Protein AF-A0A925QWH7-F1 (afdb_monomer)

Radius of gyration: 29.5 Å; Cα contacts (8 Å, |Δi|>4): 330; chains: 1; bounding box: 91×54×76 Å

pLDDT: mean 83.96, std 18.95, range [34.16, 97.94]

Secondary structure (DSSP, 8-state):
----HHHHHHHHHHHHHHHHHHTT--HHHHHHHHHHHHH-TTHHHH--HHHHHHHHHHHHHHHHHHH-HHHHHHHHHTTTTTTSPS--HHHHHHHHHHHHHHHHHHH--S-----HHHHHHHHHHHSPPPPPPPPPP------PPPP--SSS---S-GGG----TTTGGGS----------SSHHHHHHHHHHHHHHHHHTTT---S----SPPBGGG-TTHHHHHHHHIIIIIHHHHHTSHHHHHHHHHS-HHHHHHHHHHHHHHT--TT-HHHHHHHHHHHTTS-BTTBPPPGGG--HHHHHHHHHHHTSB---STTHHHHHHGGG--HHHHHHHHHHHHHHHHHHHS-SSTTT-PPTTHHHHHHHHHHHHSSTTHHHHHHHHHHHH-TT--HHHHHHHHGGG-SSHHHHHHH-HHHHHHHHHS--

Structure (mmCIF, N/CA/C/O backbone):
data_AF-A0A925QWH7-F1
#
_entry.id   AF-A0A925QWH7-F1
#
loop_
_atom_site.group_PDB
_atom_site.id
_atom_site.type_symbol
_atom_site.label_atom_id
_atom_site.label_alt_id
_atom_site.label_comp_id
_atom_site.label_asym_id
_atom_site.label_entity_id
_atom_site.label_seq_id
_atom_site.pdbx_PDB_ins_code
_atom_site.Cartn_x
_atom_site.Cartn_y
_atom_site.Cartn_z
_atom_site.occupancy
_atom_site.B_iso_or_equiv
_atom_site.auth_seq_id
_atom_site.auth_comp_id
_atom_site.auth_asym_id
_atom_site.auth_atom_id
_atom_site.pdbx_PDB_model_num
ATOM 1 N N . MET A 1 1 ? 26.083 -28.353 -25.739 1.00 41.69 1 MET A N 1
ATOM 2 C CA . MET A 1 1 ? 25.781 -27.208 -26.623 1.00 41.69 1 MET A CA 1
ATOM 3 C C . MET A 1 1 ? 26.661 -26.060 -26.165 1.00 41.69 1 MET A C 1
ATOM 5 O O . MET A 1 1 ? 26.492 -25.608 -25.041 1.00 41.69 1 MET A O 1
ATOM 9 N N . ASN A 1 2 ? 27.669 -25.693 -26.959 1.00 36.94 2 ASN A N 1
ATOM 10 C CA . ASN A 1 2 ? 28.561 -24.576 -26.643 1.00 36.94 2 ASN A CA 1
ATOM 11 C C . ASN A 1 2 ? 27.781 -23.268 -26.822 1.00 36.94 2 ASN A C 1
ATOM 13 O O . ASN A 1 2 ? 27.490 -22.890 -27.951 1.00 36.94 2 ASN A O 1
ATOM 17 N N . ASN A 1 3 ? 27.430 -22.602 -25.721 1.00 46.69 3 ASN A N 1
ATOM 18 C CA . ASN A 1 3 ? 26.888 -21.243 -25.743 1.00 46.69 3 ASN A CA 1
ATOM 19 C C . ASN A 1 3 ? 28.033 -20.273 -26.049 1.00 46.69 3 ASN A C 1
ATOM 21 O O . ASN A 1 3 ? 28.716 -19.799 -25.141 1.00 46.69 3 ASN A O 1
ATOM 25 N N . ASN A 1 4 ? 28.270 -20.017 -27.333 1.00 57.53 4 ASN A N 1
ATOM 26 C CA . ASN A 1 4 ? 29.222 -19.007 -27.760 1.00 57.53 4 ASN A CA 1
ATOM 27 C C . ASN A 1 4 ? 28.560 -17.622 -27.579 1.00 57.53 4 ASN A C 1
ATOM 29 O O . ASN A 1 4 ? 27.492 -17.383 -28.145 1.00 57.53 4 ASN A O 1
ATOM 33 N N . PRO A 1 5 ? 29.138 -16.685 -26.807 1.00 58.44 5 PRO A N 1
ATOM 34 C CA . PRO A 1 5 ? 28.506 -15.391 -26.508 1.00 58.44 5 PRO A CA 1
ATOM 35 C C . PRO A 1 5 ? 28.215 -14.530 -27.754 1.00 58.44 5 PRO A C 1
ATOM 37 O O . PRO A 1 5 ? 27.373 -13.633 -27.710 1.00 58.44 5 PRO A O 1
ATOM 40 N N . GLN A 1 6 ? 28.867 -14.820 -28.880 1.00 61.19 6 GLN A N 1
ATOM 41 C CA . GLN A 1 6 ? 28.674 -14.136 -30.160 1.00 61.19 6 GLN A CA 1
ATOM 42 C C . GLN A 1 6 ? 27.378 -14.549 -30.886 1.00 61.19 6 GLN A C 1
ATOM 44 O O . GLN A 1 6 ? 26.768 -13.728 -31.581 1.00 61.19 6 GLN A O 1
ATOM 49 N N . ASP A 1 7 ? 26.904 -15.775 -30.654 1.00 69.00 7 ASP A N 1
ATOM 50 C CA . ASP A 1 7 ? 25.655 -16.285 -31.230 1.00 69.00 7 ASP A CA 1
ATOM 51 C C . ASP A 1 7 ? 24.441 -15.655 -30.530 1.00 69.00 7 ASP A C 1
ATOM 53 O O . ASP A 1 7 ? 23.463 -15.292 -31.184 1.00 69.00 7 ASP A O 1
ATOM 57 N N . ASN A 1 8 ? 24.552 -15.386 -29.222 1.00 76.56 8 ASN A N 1
ATOM 58 C CA . ASN A 1 8 ? 23.504 -14.719 -28.442 1.00 76.56 8 ASN A CA 1
ATOM 59 C C . ASN A 1 8 ? 23.249 -13.281 -28.913 1.00 76.56 8 ASN A C 1
ATOM 61 O O . ASN A 1 8 ? 22.102 -12.892 -29.113 1.00 76.56 8 ASN A O 1
ATOM 65 N N . LYS A 1 9 ? 24.307 -12.501 -29.171 1.00 81.69 9 LYS A N 1
ATOM 66 C CA . LYS A 1 9 ? 24.162 -11.118 -29.661 1.00 81.69 9 LYS A CA 1
ATOM 67 C C . LYS A 1 9 ? 23.527 -11.066 -31.057 1.00 81.69 9 LYS A C 1
ATOM 69 O O . LYS A 1 9 ? 22.741 -10.165 -31.360 1.00 81.69 9 LYS A O 1
ATOM 74 N N . THR A 1 10 ? 23.852 -12.041 -31.906 1.00 86.69 10 THR A N 1
ATOM 75 C CA . THR A 1 10 ? 23.268 -12.171 -33.249 1.00 86.69 10 THR A CA 1
ATOM 76 C C . THR A 1 10 ? 21.790 -12.545 -33.166 1.00 86.69 10 THR A C 1
ATOM 78 O O . THR A 1 10 ? 20.969 -11.924 -33.844 1.00 86.69 10 THR A O 1
ATOM 81 N N . PHE A 1 11 ? 21.441 -13.491 -32.290 1.00 88.62 11 PHE A N 1
ATOM 82 C CA . PHE A 1 11 ? 20.061 -13.867 -32.000 1.00 88.62 11 PHE A CA 1
ATOM 83 C C . PHE A 1 11 ? 19.240 -12.668 -31.505 1.00 88.62 11 PHE A C 1
ATOM 85 O O . PHE A 1 11 ? 18.220 -12.345 -32.109 1.00 88.62 11 PHE A O 1
ATOM 92 N N . GLU A 1 12 ? 19.711 -11.946 -30.485 1.00 89.81 12 GLU A N 1
ATOM 93 C CA . GLU A 1 12 ? 19.017 -10.772 -29.934 1.00 89.81 12 GLU A CA 1
ATOM 94 C C . GLU A 1 12 ? 18.771 -9.691 -30.992 1.00 89.81 12 GLU A C 1
ATOM 96 O O . GLU A 1 12 ? 17.663 -9.167 -31.106 1.00 89.81 12 GLU A O 1
ATOM 101 N N . THR A 1 13 ? 19.775 -9.400 -31.823 1.00 92.69 13 THR A N 1
ATOM 102 C CA . THR A 1 13 ? 19.651 -8.403 -32.899 1.00 92.69 13 THR A CA 1
ATOM 103 C C . THR A 1 13 ? 18.611 -8.829 -33.942 1.00 92.69 13 THR A C 1
ATOM 105 O O . THR A 1 13 ? 17.801 -8.017 -34.392 1.00 92.69 13 THR A O 1
ATOM 108 N N . LYS A 1 14 ? 18.596 -10.112 -34.330 1.00 92.06 14 LYS A N 1
ATOM 109 C CA . LYS A 1 14 ? 17.615 -10.649 -35.287 1.00 92.06 14 LYS A CA 1
ATOM 110 C C . LYS A 1 14 ? 16.201 -10.667 -34.705 1.00 92.06 14 LYS A C 1
ATOM 112 O O . LYS A 1 14 ? 15.267 -10.298 -35.414 1.00 92.06 14 LYS A O 1
ATOM 117 N N . VAL A 1 15 ? 16.048 -11.009 -33.426 1.00 92.69 15 VAL A N 1
ATOM 118 C CA . VAL A 1 15 ? 14.765 -10.944 -32.710 1.00 92.69 15 VAL A CA 1
ATOM 119 C C . VAL A 1 15 ? 14.256 -9.506 -32.628 1.00 92.69 15 VAL A C 1
ATOM 121 O O . VAL A 1 15 ? 13.094 -9.263 -32.945 1.00 92.69 15 VAL A O 1
ATOM 124 N N . ALA A 1 16 ? 15.112 -8.539 -32.290 1.00 90.88 16 ALA A N 1
ATOM 125 C CA . ALA A 1 16 ? 14.736 -7.126 -32.251 1.00 90.88 16 ALA A CA 1
ATOM 126 C C . ALA A 1 16 ? 14.239 -6.625 -33.619 1.00 90.88 16 ALA A C 1
ATOM 128 O O . ALA A 1 16 ? 13.197 -5.974 -33.701 1.00 90.88 16 ALA A O 1
ATOM 129 N N . ASN A 1 17 ? 14.926 -7.000 -34.704 1.00 92.12 17 ASN A N 1
ATOM 130 C CA . ASN A 1 17 ? 14.499 -6.671 -36.066 1.00 92.12 17 ASN A CA 1
ATOM 131 C C . ASN A 1 17 ? 13.166 -7.338 -36.437 1.00 92.12 17 ASN A C 1
ATOM 133 O O . ASN A 1 17 ? 12.319 -6.704 -37.064 1.00 92.12 17 ASN A O 1
ATOM 137 N N . LEU A 1 18 ? 12.955 -8.594 -36.029 1.00 92.81 18 LEU A N 1
ATOM 138 C CA . LEU A 1 18 ? 11.699 -9.308 -36.263 1.00 92.81 18 LEU A CA 1
ATOM 139 C C . LEU A 1 18 ? 10.528 -8.646 -35.517 1.00 92.81 18 LEU A C 1
ATOM 141 O O . LEU A 1 18 ? 9.451 -8.469 -36.088 1.00 92.81 18 LEU A O 1
ATOM 145 N N . ILE A 1 19 ? 10.739 -8.218 -34.270 1.00 91.88 19 ILE A N 1
ATOM 146 C CA . ILE A 1 19 ? 9.742 -7.481 -33.477 1.00 91.88 19 ILE A CA 1
ATOM 147 C C . ILE A 1 19 ? 9.429 -6.129 -34.132 1.00 91.88 19 ILE A C 1
ATOM 149 O O . ILE A 1 19 ? 8.262 -5.766 -34.275 1.00 91.88 19 ILE A O 1
ATOM 153 N N . ALA A 1 20 ? 10.451 -5.399 -34.587 1.00 90.88 20 ALA A N 1
ATOM 154 C CA . ALA A 1 20 ? 10.264 -4.124 -35.276 1.00 90.88 20 ALA A CA 1
ATOM 155 C C . ALA A 1 20 ? 9.457 -4.289 -36.576 1.00 90.88 20 ALA A C 1
ATOM 157 O O . ALA A 1 20 ? 8.509 -3.540 -36.810 1.00 90.88 20 ALA A O 1
ATOM 158 N N . ALA A 1 21 ? 9.774 -5.309 -37.381 1.00 91.75 21 ALA A N 1
ATOM 159 C CA . ALA A 1 21 ? 9.082 -5.599 -38.637 1.00 91.75 21 ALA A CA 1
ATOM 160 C C . ALA A 1 21 ? 7.629 -6.067 -38.437 1.00 91.75 21 ALA A C 1
ATOM 162 O O . ALA A 1 21 ? 6.766 -5.790 -39.267 1.00 91.75 21 ALA A O 1
ATOM 163 N N . THR A 1 22 ? 7.333 -6.750 -37.328 1.00 94.69 22 THR A N 1
ATOM 164 C CA . THR A 1 22 ? 5.983 -7.262 -37.024 1.00 94.69 22 THR A CA 1
ATOM 165 C C . THR A 1 22 ? 5.099 -6.263 -36.279 1.00 94.69 22 THR A C 1
ATOM 167 O O . THR A 1 22 ? 3.902 -6.506 -36.108 1.00 94.69 22 THR A O 1
ATOM 170 N N . ARG A 1 23 ? 5.637 -5.100 -35.885 1.00 92.06 23 ARG A N 1
ATOM 171 C CA . ARG A 1 23 ? 4.926 -4.095 -35.081 1.00 92.06 23 ARG A CA 1
ATOM 172 C C . ARG A 1 23 ? 3.614 -3.621 -35.707 1.00 92.06 23 ARG A C 1
ATOM 174 O O . ARG A 1 23 ? 2.688 -3.318 -34.965 1.00 92.06 23 ARG A O 1
ATOM 181 N N . HIS A 1 24 ? 3.514 -3.575 -37.031 1.00 92.69 24 HIS A N 1
ATOM 182 C CA . HIS A 1 24 ? 2.325 -3.080 -37.737 1.00 92.69 24 HIS A CA 1
ATOM 183 C C . HIS A 1 24 ? 1.474 -4.187 -38.371 1.00 92.69 24 HIS A C 1
ATOM 185 O O . HIS A 1 24 ? 0.462 -3.887 -38.994 1.00 92.69 24 HIS A O 1
ATOM 191 N N . LEU A 1 25 ? 1.864 -5.454 -38.208 1.00 95.12 25 LEU A N 1
ATOM 192 C CA . LEU A 1 25 ? 1.194 -6.580 -38.852 1.00 95.12 25 LEU A CA 1
ATOM 193 C C . LEU A 1 25 ? 0.011 -7.092 -38.030 1.00 95.12 25 LEU A C 1
ATOM 195 O O . LEU A 1 25 ? 0.056 -7.128 -36.800 1.00 95.12 25 LEU A O 1
ATOM 199 N N . GLU A 1 26 ? -1.042 -7.528 -38.710 1.00 94.81 26 GLU A N 1
ATOM 200 C CA . GLU A 1 26 ? -2.174 -8.209 -38.082 1.00 94.81 26 GLU A CA 1
ATOM 201 C C . GLU A 1 26 ? -1.813 -9.641 -37.659 1.00 94.81 26 GLU A C 1
ATOM 203 O O . GLU A 1 26 ? -0.866 -10.244 -38.169 1.00 94.81 26 GLU A O 1
ATOM 208 N N . VAL A 1 27 ? -2.601 -10.222 -36.747 1.00 95.50 27 VAL A N 1
ATOM 209 C CA . VAL A 1 27 ? -2.374 -11.577 -36.207 1.00 95.50 27 VAL A CA 1
ATOM 210 C C . VAL A 1 27 ? -2.227 -12.620 -37.325 1.00 95.50 27 VAL A C 1
ATOM 212 O O . VAL A 1 27 ? -1.284 -13.410 -37.309 1.00 95.50 27 VAL A O 1
ATOM 215 N N . ALA A 1 28 ? -3.084 -12.571 -38.350 1.00 94.44 28 ALA A N 1
ATOM 216 C CA . ALA A 1 28 ? -3.019 -13.489 -39.488 1.00 94.44 28 ALA A CA 1
ATOM 217 C C . ALA A 1 28 ? -1.714 -13.346 -40.298 1.00 94.44 28 ALA A C 1
ATOM 219 O O . ALA A 1 28 ? -1.131 -14.340 -40.735 1.00 94.44 28 ALA A O 1
ATOM 220 N N . GLN A 1 29 ? -1.220 -12.116 -40.465 1.00 95.50 29 GLN A N 1
ATOM 221 C CA . GLN A 1 29 ? 0.029 -11.829 -41.178 1.00 95.50 29 GLN A CA 1
ATOM 222 C C . GLN A 1 29 ? 1.247 -12.306 -40.379 1.00 95.50 29 GLN A C 1
ATOM 224 O O . GLN A 1 29 ? 2.187 -12.849 -40.955 1.00 95.50 29 GLN A O 1
ATOM 229 N N . ILE A 1 30 ? 1.211 -12.164 -39.051 1.00 95.88 30 ILE A N 1
ATOM 230 C CA . ILE A 1 30 ? 2.261 -12.655 -38.148 1.00 95.88 30 ILE A CA 1
ATOM 231 C C . ILE A 1 30 ? 2.334 -14.184 -38.180 1.00 95.88 30 ILE A C 1
ATOM 233 O O . ILE A 1 30 ? 3.429 -14.740 -38.242 1.00 95.88 30 ILE A O 1
ATOM 237 N N . LEU A 1 31 ? 1.193 -14.877 -38.195 1.00 95.44 31 LEU A N 1
ATOM 238 C CA . LEU A 1 31 ? 1.151 -16.338 -38.326 1.00 95.44 31 LEU A CA 1
ATOM 239 C C . LEU A 1 31 ? 1.682 -16.807 -39.686 1.00 95.44 31 LEU A C 1
ATOM 241 O O . LEU A 1 31 ? 2.434 -17.778 -39.763 1.00 95.44 31 LEU A O 1
ATOM 245 N N . MET A 1 32 ? 1.372 -16.081 -40.761 1.00 94.69 32 MET A N 1
ATOM 246 C CA . MET A 1 32 ? 1.948 -16.368 -42.074 1.00 94.69 32 MET A CA 1
ATOM 247 C C . MET A 1 32 ? 3.468 -16.162 -42.082 1.00 94.69 32 MET A C 1
ATOM 249 O O . MET A 1 32 ? 4.198 -17.021 -42.580 1.00 94.69 32 MET A O 1
ATOM 253 N N . LEU A 1 33 ? 3.957 -15.080 -41.468 1.00 94.56 33 LEU A N 1
ATOM 254 C CA . LEU A 1 33 ? 5.389 -14.840 -41.304 1.00 94.56 33 LEU A CA 1
ATOM 255 C C . LEU A 1 33 ? 6.048 -15.955 -40.487 1.00 94.56 33 LEU A C 1
ATOM 257 O O . LEU A 1 33 ? 7.085 -16.463 -40.894 1.00 94.56 33 LEU A O 1
ATOM 261 N N . ARG A 1 34 ? 5.410 -16.411 -39.402 1.00 95.06 34 ARG A N 1
ATOM 262 C CA . ARG A 1 34 ? 5.868 -17.562 -38.613 1.00 95.06 34 ARG A CA 1
ATOM 263 C C . ARG A 1 34 ? 6.053 -18.800 -39.484 1.00 95.06 34 ARG A C 1
ATOM 265 O O . ARG A 1 34 ? 7.102 -19.431 -39.401 1.00 95.06 34 ARG A O 1
ATOM 272 N N . ARG A 1 35 ? 5.082 -19.144 -40.339 1.00 93.62 35 ARG A N 1
ATOM 273 C CA . ARG A 1 35 ? 5.206 -20.293 -41.259 1.00 93.62 35 ARG A CA 1
ATOM 274 C C . ARG A 1 35 ? 6.426 -20.151 -42.172 1.00 93.62 35 ARG A C 1
ATOM 276 O O . ARG A 1 35 ? 7.189 -21.105 -42.309 1.00 93.62 35 ARG A O 1
ATOM 283 N N . LEU A 1 36 ? 6.621 -18.968 -42.757 1.00 93.69 36 LEU A N 1
ATOM 284 C CA . LEU A 1 36 ? 7.750 -18.685 -43.648 1.00 93.69 36 LEU A CA 1
ATOM 285 C C . LEU A 1 36 ? 9.090 -18.778 -42.908 1.00 93.69 36 LEU A C 1
ATOM 287 O O . LEU A 1 36 ? 9.994 -19.464 -43.370 1.00 93.69 36 LEU A O 1
ATOM 291 N N . THR A 1 37 ? 9.198 -18.170 -41.727 1.00 92.56 37 THR A N 1
ATOM 292 C CA . THR A 1 37 ? 10.414 -18.193 -40.901 1.00 92.56 37 THR A CA 1
ATOM 293 C C . THR A 1 37 ? 10.750 -19.601 -40.399 1.00 92.56 37 THR A C 1
ATOM 295 O O . THR A 1 37 ? 11.916 -19.965 -40.318 1.00 92.56 37 THR A O 1
ATOM 298 N N . MET A 1 38 ? 9.751 -20.432 -40.091 1.00 90.44 38 MET A N 1
ATOM 299 C CA . MET A 1 38 ? 9.976 -21.814 -39.638 1.00 90.44 38 MET A CA 1
ATOM 300 C C . MET A 1 38 ? 10.397 -22.751 -40.783 1.00 90.44 38 MET A C 1
ATOM 302 O O . MET A 1 38 ? 11.105 -23.740 -40.552 1.00 90.44 38 MET A O 1
ATOM 306 N N . ALA A 1 39 ? 9.967 -22.448 -42.011 1.00 91.44 39 ALA A N 1
ATOM 307 C CA . ALA A 1 39 ? 10.360 -23.162 -43.224 1.00 91.44 39 ALA A CA 1
ATOM 308 C C . ALA A 1 39 ? 11.720 -22.699 -43.775 1.00 91.44 39 ALA A C 1
ATOM 310 O O . ALA A 1 39 ? 12.387 -23.469 -44.464 1.00 91.44 39 ALA A O 1
ATOM 311 N N . ASP A 1 40 ? 12.135 -21.471 -43.461 1.00 92.75 40 ASP A N 1
ATOM 312 C CA . ASP A 1 40 ? 13.363 -20.868 -43.965 1.00 92.75 40 ASP A CA 1
ATOM 313 C C . ASP A 1 40 ? 14.636 -21.492 -43.339 1.00 92.75 40 ASP A C 1
ATOM 315 O O . ASP A 1 40 ? 14.838 -21.429 -42.118 1.00 92.75 40 ASP A O 1
ATOM 319 N N . PRO A 1 41 ? 15.541 -22.072 -44.153 1.00 89.75 41 PRO A N 1
ATOM 320 C CA . PRO A 1 41 ? 16.807 -22.614 -43.673 1.00 89.75 41 PRO A CA 1
ATOM 321 C C . PRO A 1 41 ? 17.743 -21.564 -43.064 1.00 89.75 41 PRO A C 1
ATOM 323 O O . PRO A 1 41 ? 18.535 -21.915 -42.188 1.00 89.75 41 PRO A O 1
ATOM 326 N N . GLU A 1 42 ? 17.685 -20.297 -43.493 1.00 88.38 42 GLU A N 1
ATOM 327 C CA . GLU A 1 42 ? 18.544 -19.248 -42.926 1.00 88.38 42 GLU A CA 1
ATOM 328 C C . GLU A 1 42 ? 18.140 -18.897 -41.497 1.00 88.38 42 GLU A C 1
ATOM 330 O O . GLU A 1 42 ? 18.998 -18.722 -40.629 1.00 88.38 42 GLU A O 1
ATOM 335 N N . SER A 1 43 ? 16.838 -18.885 -41.226 1.00 87.94 43 SER A N 1
ATOM 336 C CA . SER A 1 43 ? 16.274 -18.685 -39.892 1.00 87.94 43 SER A CA 1
ATOM 337 C C . SER A 1 43 ? 16.743 -19.742 -38.886 1.00 87.94 43 SER A C 1
ATOM 339 O O . SER A 1 43 ? 17.039 -19.428 -37.731 1.00 87.94 43 SER A O 1
ATOM 341 N N . ARG A 1 44 ? 16.940 -20.983 -39.346 1.00 86.19 44 ARG A N 1
ATOM 342 C CA . ARG A 1 44 ? 17.456 -22.089 -38.522 1.00 86.19 44 ARG A CA 1
ATOM 343 C C . ARG A 1 44 ? 18.951 -21.998 -38.211 1.00 86.19 44 ARG A C 1
ATOM 345 O O . ARG A 1 44 ? 19.422 -22.710 -37.328 1.00 86.19 44 ARG A O 1
ATOM 352 N N . ARG A 1 45 ? 19.709 -21.146 -38.914 1.00 88.38 45 ARG A N 1
ATOM 353 C CA . ARG A 1 45 ? 21.148 -20.954 -38.648 1.00 88.38 45 ARG A CA 1
ATOM 354 C C . ARG A 1 45 ? 21.405 -20.170 -37.367 1.00 88.38 45 ARG A C 1
ATOM 356 O O . ARG A 1 45 ? 22.452 -20.359 -36.760 1.00 88.38 45 ARG A O 1
ATOM 363 N N . TRP A 1 46 ? 20.482 -19.291 -36.979 1.00 87.62 46 TRP A N 1
ATOM 364 C CA . TRP A 1 46 ? 20.656 -18.402 -35.826 1.00 87.62 46 TRP A CA 1
ATOM 365 C C . TRP A 1 46 ? 19.660 -18.659 -34.690 1.00 87.62 46 TRP A C 1
ATOM 367 O O . TRP A 1 46 ? 19.874 -18.160 -33.587 1.00 87.62 46 TRP A O 1
ATOM 377 N N . ALA A 1 47 ? 18.602 -19.443 -34.915 1.00 90.44 47 ALA A N 1
ATOM 378 C CA . ALA A 1 47 ? 17.654 -19.822 -33.874 1.00 90.44 47 ALA A CA 1
ATOM 379 C C . ALA A 1 47 ? 17.163 -21.264 -34.028 1.00 90.44 47 ALA A C 1
ATOM 381 O O . ALA A 1 47 ? 16.875 -21.743 -35.124 1.00 90.44 47 ALA A O 1
ATOM 382 N N . SER A 1 48 ? 17.006 -21.946 -32.895 1.00 91.88 48 SER A N 1
ATOM 383 C CA . SER A 1 48 ? 16.298 -23.224 -32.839 1.00 91.88 48 SER A CA 1
ATOM 384 C C . SER A 1 48 ? 14.790 -23.034 -33.020 1.00 91.88 48 SER A C 1
ATOM 386 O O . SER A 1 48 ? 14.225 -21.989 -32.697 1.00 91.88 48 SER A O 1
ATOM 388 N N . GLU A 1 49 ? 14.110 -24.094 -33.452 1.00 90.69 49 GLU A N 1
ATOM 389 C CA . GLU A 1 49 ? 12.651 -24.117 -33.608 1.00 90.69 49 GLU A CA 1
ATOM 390 C C . GLU A 1 49 ? 11.909 -23.740 -32.310 1.00 90.69 49 GLU A C 1
ATOM 392 O O . GLU A 1 49 ? 10.915 -23.009 -32.331 1.00 90.69 49 GLU A O 1
ATOM 397 N N . ARG A 1 50 ? 12.441 -24.167 -31.156 1.00 91.38 50 ARG A N 1
ATOM 398 C CA . ARG A 1 50 ? 11.907 -23.808 -29.833 1.00 91.38 50 ARG A CA 1
ATOM 399 C C . ARG A 1 50 ? 12.044 -22.313 -29.551 1.00 91.38 50 ARG A C 1
ATOM 401 O O . ARG A 1 50 ? 11.090 -21.700 -29.085 1.00 91.38 50 ARG A O 1
ATOM 408 N N . GLN A 1 51 ? 13.200 -21.721 -29.855 1.00 91.88 51 GLN A N 1
ATOM 409 C CA . GLN A 1 51 ? 13.424 -20.284 -29.664 1.00 91.88 51 GLN A CA 1
ATOM 410 C C . GLN A 1 51 ? 12.512 -19.449 -30.567 1.00 91.88 51 GLN A C 1
ATOM 412 O O . GLN A 1 51 ? 11.883 -18.512 -30.083 1.00 91.88 51 GLN A O 1
ATOM 417 N N . LEU A 1 52 ? 12.379 -19.817 -31.847 1.00 92.19 52 LEU A N 1
ATOM 418 C CA . LEU A 1 52 ? 11.460 -19.142 -32.769 1.00 92.19 52 LEU A CA 1
ATOM 419 C C . LEU A 1 52 ? 10.008 -19.255 -32.296 1.00 92.19 52 LEU A C 1
ATOM 421 O O . LEU A 1 52 ? 9.282 -18.266 -32.327 1.00 92.19 52 LEU A O 1
ATOM 425 N N . THR A 1 53 ? 9.599 -20.421 -31.790 1.00 93.38 53 THR A N 1
ATOM 426 C CA . THR A 1 53 ? 8.253 -20.614 -31.230 1.00 93.38 53 THR A CA 1
ATOM 427 C C . THR A 1 53 ? 7.985 -19.658 -30.069 1.00 93.38 53 THR A C 1
ATOM 429 O O . THR A 1 53 ? 6.965 -18.975 -30.072 1.00 93.38 53 THR A O 1
ATOM 432 N N . VAL A 1 54 ? 8.919 -19.531 -29.120 1.00 93.31 54 VAL A N 1
ATOM 433 C CA . VAL A 1 54 ? 8.781 -18.590 -27.995 1.00 93.31 54 VAL A CA 1
ATOM 434 C C . VAL A 1 54 ? 8.698 -17.142 -28.485 1.00 93.31 54 VAL A C 1
ATOM 436 O O . VAL A 1 54 ? 7.812 -16.404 -28.059 1.00 93.31 54 VAL A O 1
ATOM 439 N N . VAL A 1 55 ? 9.575 -16.741 -29.411 1.00 94.12 55 VAL A N 1
ATOM 440 C CA . VAL A 1 55 ? 9.587 -15.378 -29.965 1.00 94.12 55 VAL A CA 1
ATOM 441 C C . VAL A 1 55 ? 8.260 -15.054 -30.654 1.00 94.12 55 VAL A C 1
ATOM 443 O O . VAL A 1 55 ? 7.666 -14.011 -30.381 1.00 94.12 55 VAL A O 1
ATOM 446 N N . PHE A 1 56 ? 7.750 -15.952 -31.498 1.00 96.62 56 PHE A N 1
ATOM 447 C CA . PHE A 1 56 ? 6.472 -15.735 -32.174 1.00 96.62 56 PHE A CA 1
ATOM 448 C C . PHE A 1 56 ? 5.282 -15.746 -31.213 1.00 96.62 56 PHE A C 1
ATOM 450 O O . PHE A 1 56 ? 4.375 -14.946 -31.413 1.00 96.62 56 PHE A O 1
ATOM 457 N N . ASN A 1 57 ? 5.289 -16.557 -30.150 1.00 95.75 57 ASN A N 1
ATOM 458 C CA . ASN A 1 57 ? 4.226 -16.522 -29.139 1.00 95.75 57 ASN A CA 1
ATOM 459 C C . ASN A 1 57 ? 4.139 -15.144 -28.465 1.00 95.75 57 ASN A C 1
ATOM 461 O O . ASN A 1 57 ? 3.045 -14.606 -28.309 1.00 95.75 57 ASN A O 1
ATOM 465 N N . VAL A 1 58 ? 5.284 -14.530 -28.144 1.00 95.19 58 VAL A N 1
ATOM 466 C CA . VAL A 1 58 ? 5.332 -13.169 -27.581 1.00 95.19 58 VAL A CA 1
ATOM 467 C C . VAL A 1 58 ? 4.833 -12.128 -28.589 1.00 95.19 58 VAL A C 1
ATOM 469 O O . VAL A 1 58 ? 4.038 -11.259 -28.231 1.00 95.19 58 VAL A O 1
ATOM 472 N N . ILE A 1 59 ? 5.255 -12.218 -29.855 1.00 96.12 59 ILE A N 1
ATOM 473 C CA . ILE A 1 59 ? 4.814 -11.288 -30.911 1.00 96.12 59 ILE A CA 1
ATOM 474 C C . ILE A 1 59 ? 3.298 -11.401 -31.140 1.00 96.12 59 ILE A C 1
ATOM 476 O O . ILE A 1 59 ? 2.610 -10.383 -31.237 1.00 96.12 59 ILE A O 1
ATOM 480 N N . VAL A 1 60 ? 2.764 -12.624 -31.187 1.00 96.38 60 VAL A N 1
ATOM 481 C CA . VAL A 1 60 ? 1.327 -12.892 -31.342 1.00 96.38 60 VAL A CA 1
ATOM 482 C C . VAL A 1 60 ? 0.544 -12.357 -30.142 1.00 96.38 60 VAL A C 1
ATOM 484 O O . VAL A 1 60 ? -0.447 -11.659 -30.349 1.00 96.38 60 VAL A O 1
ATOM 487 N N . ALA A 1 61 ? 1.020 -12.576 -28.911 1.00 95.50 61 ALA A N 1
ATOM 488 C CA . ALA A 1 61 ? 0.397 -12.028 -27.703 1.00 95.50 61 ALA A CA 1
ATOM 489 C C . ALA A 1 61 ? 0.288 -10.496 -27.767 1.00 95.50 61 ALA A C 1
ATOM 491 O O . ALA A 1 61 ? -0.790 -9.936 -27.575 1.00 95.50 61 ALA A O 1
ATOM 492 N N . LYS A 1 62 ? 1.371 -9.807 -28.148 1.00 95.25 62 LYS A N 1
ATOM 493 C CA . LYS A 1 62 ? 1.369 -8.343 -28.307 1.00 95.25 62 LYS A CA 1
ATOM 494 C C . LYS A 1 62 ? 0.463 -7.851 -29.433 1.00 95.25 62 LYS A C 1
ATOM 496 O O . LYS A 1 62 ? -0.165 -6.800 -29.301 1.00 95.25 62 LYS A O 1
ATOM 501 N N . ALA A 1 63 ? 0.352 -8.597 -30.527 1.00 95.56 63 ALA A N 1
ATOM 502 C CA . ALA A 1 63 ? -0.594 -8.269 -31.589 1.00 95.56 63 ALA A CA 1
ATOM 503 C C . ALA A 1 63 ? -2.056 -8.441 -31.139 1.00 95.56 63 ALA A C 1
ATOM 505 O O . ALA A 1 63 ? -2.904 -7.630 -31.512 1.00 95.56 63 ALA A O 1
ATOM 506 N N . MET A 1 64 ? -2.344 -9.448 -30.310 1.00 94.69 64 MET A N 1
ATOM 507 C CA . MET A 1 64 ? -3.672 -9.685 -29.733 1.00 94.69 64 MET A CA 1
ATOM 508 C C . MET A 1 64 ? -4.048 -8.619 -28.697 1.00 94.69 64 MET A C 1
ATOM 510 O O . MET A 1 64 ? -5.171 -8.123 -28.740 1.00 94.69 64 MET A O 1
ATOM 514 N N . GLU A 1 65 ? -3.111 -8.195 -27.840 1.00 94.00 65 GLU A N 1
ATOM 515 C CA . GLU A 1 65 ? -3.304 -7.047 -26.935 1.00 94.00 65 GLU A CA 1
ATOM 516 C C . GLU A 1 65 ? -3.700 -5.790 -27.725 1.00 94.00 65 GLU A C 1
ATOM 518 O O . GLU A 1 65 ? -4.687 -5.130 -27.401 1.00 94.00 65 GLU A O 1
ATOM 523 N N . ARG A 1 66 ? -2.981 -5.497 -28.818 1.00 94.06 66 ARG A N 1
ATOM 524 C CA . ARG A 1 66 ? -3.264 -4.337 -29.677 1.00 94.06 66 ARG A CA 1
ATOM 525 C C . ARG A 1 66 ? -4.615 -4.430 -30.390 1.00 94.06 66 ARG A C 1
ATOM 527 O O . ARG A 1 66 ? -5.247 -3.404 -30.623 1.00 94.06 66 ARG A O 1
ATOM 534 N N . ALA A 1 67 ? -5.053 -5.633 -30.761 1.00 90.25 67 ALA A N 1
ATOM 535 C CA . ALA A 1 67 ? -6.354 -5.842 -31.395 1.00 90.25 67 ALA A CA 1
ATOM 536 C C . ALA A 1 67 ? -7.536 -5.606 -30.433 1.00 90.25 67 ALA A C 1
ATOM 538 O O . ALA A 1 67 ? -8.661 -5.415 -30.900 1.00 90.25 67 ALA A O 1
ATOM 539 N N . GLY A 1 68 ? -7.279 -5.590 -29.121 1.00 91.81 68 GLY A N 1
ATOM 540 C CA . GLY A 1 68 ? -8.263 -5.363 -28.069 1.00 91.81 68 GLY A CA 1
ATOM 541 C C . GLY A 1 68 ? -8.834 -6.661 -27.495 1.00 91.81 68 GLY A C 1
ATOM 542 O O . GLY A 1 68 ? -9.162 -7.607 -28.218 1.00 91.81 68 GLY A O 1
ATOM 543 N N . MET A 1 69 ? -9.000 -6.688 -26.170 1.00 89.50 69 MET A N 1
ATOM 544 C CA . MET A 1 69 ? -9.456 -7.875 -25.434 1.00 89.50 69 MET A CA 1
ATOM 545 C C . MET A 1 69 ? -10.882 -8.303 -25.803 1.00 89.50 69 MET A C 1
ATOM 547 O O . MET A 1 69 ? -11.182 -9.495 -25.793 1.00 89.50 69 MET A O 1
ATOM 551 N N . ASP A 1 70 ? -11.753 -7.369 -26.188 1.00 89.44 70 ASP A N 1
ATOM 552 C CA . ASP A 1 70 ? -13.134 -7.682 -26.581 1.00 89.44 70 ASP A CA 1
ATOM 553 C C . ASP A 1 70 ? -13.197 -8.431 -27.914 1.00 89.44 70 ASP A C 1
ATOM 555 O O . ASP A 1 70 ? -13.842 -9.478 -28.011 1.00 89.44 70 ASP A O 1
ATOM 559 N N . ARG A 1 71 ? -12.428 -7.974 -28.911 1.00 89.75 71 ARG A N 1
ATOM 560 C CA . ARG A 1 71 ? -12.255 -8.693 -30.183 1.00 89.75 71 ARG A CA 1
ATOM 561 C C . ARG A 1 71 ? -11.651 -10.071 -29.967 1.00 89.75 71 ARG A C 1
ATOM 563 O O . ARG A 1 71 ? -12.021 -11.013 -30.663 1.00 89.75 71 ARG A O 1
ATOM 570 N N . LEU A 1 72 ? -10.742 -10.202 -29.002 1.00 90.81 72 LEU A N 1
ATOM 571 C CA . LEU A 1 72 ? -10.143 -11.486 -28.673 1.00 90.81 72 LEU A CA 1
ATOM 572 C C . LEU A 1 72 ? -11.159 -12.466 -28.060 1.00 90.81 72 LEU A C 1
ATOM 574 O O . LEU A 1 72 ? -11.174 -13.638 -28.440 1.00 90.81 72 LEU A O 1
ATOM 578 N N . ARG A 1 73 ? -12.032 -12.003 -27.155 1.00 90.19 73 ARG A N 1
ATOM 579 C CA . ARG A 1 73 ? -13.119 -12.825 -26.587 1.00 90.19 73 ARG A CA 1
ATOM 580 C C . ARG A 1 73 ? -14.114 -13.265 -27.660 1.00 90.19 73 ARG A C 1
ATOM 582 O O . ARG A 1 73 ? -14.472 -14.440 -27.708 1.00 90.19 73 ARG A O 1
ATOM 589 N N . GLU A 1 74 ? -14.505 -12.357 -28.554 1.00 91.06 74 GLU A N 1
ATOM 590 C CA . GLU A 1 74 ? -15.395 -12.677 -29.676 1.00 91.06 74 GLU A CA 1
ATOM 591 C C . GLU A 1 74 ? -14.748 -13.679 -30.645 1.00 91.06 74 GLU A C 1
ATOM 593 O O . GLU A 1 74 ? -15.377 -14.654 -31.064 1.00 91.06 74 GLU A O 1
ATOM 598 N N . ALA A 1 75 ? -13.465 -13.486 -30.963 1.00 90.25 75 ALA A N 1
ATOM 599 C CA . ALA A 1 75 ? -12.716 -14.407 -31.806 1.00 90.25 75 ALA A CA 1
ATOM 600 C C . ALA A 1 75 ? -12.589 -15.790 -31.156 1.00 90.25 75 ALA A C 1
ATOM 602 O O . ALA A 1 75 ? -12.768 -16.789 -31.848 1.00 90.25 75 ALA A O 1
ATOM 603 N N . ARG A 1 76 ? -12.366 -15.871 -29.836 1.00 89.75 76 ARG A N 1
ATOM 604 C CA . ARG A 1 76 ? -12.342 -17.139 -29.088 1.00 89.75 76 ARG A CA 1
ATOM 605 C C . ARG A 1 76 ? -13.681 -17.872 -29.177 1.00 89.75 76 ARG A C 1
ATOM 607 O O . ARG A 1 76 ? -13.686 -19.069 -29.442 1.00 89.75 76 ARG A O 1
ATOM 614 N N . ALA A 1 77 ? -14.802 -17.161 -29.035 1.00 88.62 77 ALA A N 1
ATOM 615 C CA . ALA A 1 77 ? -16.142 -17.739 -29.198 1.00 88.62 77 ALA A CA 1
ATOM 616 C C . ALA A 1 77 ? -16.381 -18.287 -30.618 1.00 88.62 77 ALA A C 1
ATOM 618 O O . ALA A 1 77 ? -17.114 -19.256 -30.805 1.00 88.62 77 ALA A O 1
ATOM 619 N N . LYS A 1 78 ? -15.719 -17.699 -31.620 1.00 90.12 78 LYS A N 1
ATOM 620 C CA . LYS A 1 78 ? -15.745 -18.126 -33.027 1.00 90.12 78 LYS A CA 1
ATOM 621 C C . LYS A 1 78 ? -14.560 -19.027 -33.411 1.00 90.12 78 LYS A C 1
ATOM 623 O O . LYS A 1 78 ? -14.248 -19.135 -34.596 1.00 90.12 78 LYS A O 1
ATOM 628 N N . ASN A 1 79 ? -13.877 -19.651 -32.443 1.00 88.56 79 ASN A N 1
ATOM 629 C CA . ASN A 1 79 ? -12.715 -20.530 -32.661 1.00 88.56 79 ASN A CA 1
ATOM 630 C C . ASN A 1 79 ? -11.615 -19.913 -33.548 1.00 88.56 79 ASN A C 1
ATOM 632 O O . ASN A 1 79 ? -11.002 -20.592 -34.369 1.00 88.56 79 ASN A O 1
ATOM 636 N N . PHE A 1 80 ? -11.386 -18.607 -33.417 1.00 90.69 80 PHE A N 1
ATOM 637 C CA . PHE A 1 80 ? -10.371 -17.836 -34.139 1.00 90.69 80 PHE A CA 1
ATOM 638 C C . PHE A 1 80 ? -10.429 -17.947 -35.672 1.00 90.69 80 PHE A C 1
ATOM 640 O O . PHE A 1 80 ? -9.456 -17.609 -36.345 1.00 90.69 80 PHE A O 1
ATOM 647 N N . VAL A 1 81 ? -11.560 -18.368 -36.253 1.00 87.25 81 VAL A N 1
ATOM 648 C CA . VAL A 1 81 ? -11.687 -18.627 -37.701 1.00 87.25 81 VAL A CA 1
ATOM 649 C C . VAL A 1 81 ? -11.301 -17.408 -38.544 1.00 87.25 81 VAL A C 1
ATOM 651 O O . VAL A 1 81 ? -10.703 -17.562 -39.603 1.00 87.25 81 VAL A O 1
ATOM 654 N N . THR A 1 82 ? -11.586 -16.200 -38.057 1.00 85.75 82 THR A N 1
ATOM 655 C CA . THR A 1 82 ? -11.271 -14.934 -38.736 1.00 85.75 82 THR A CA 1
ATOM 656 C C . THR A 1 82 ? -9.809 -14.496 -38.602 1.00 85.75 82 THR A C 1
ATOM 658 O O . THR A 1 82 ? -9.382 -13.606 -39.329 1.00 85.75 82 THR A O 1
ATOM 661 N N . MET A 1 83 ? -9.042 -15.094 -37.686 1.00 87.94 83 MET A N 1
ATOM 662 C CA . MET A 1 83 ? -7.653 -14.717 -37.384 1.00 87.94 83 MET A CA 1
ATOM 663 C C . MET A 1 83 ? -6.622 -15.724 -37.911 1.00 87.94 83 MET A C 1
ATOM 665 O O . MET A 1 83 ? -5.433 -15.410 -37.961 1.00 87.94 83 MET A O 1
ATOM 669 N N . VAL A 1 84 ? -7.057 -16.923 -38.311 1.00 91.75 84 VAL A N 1
ATOM 670 C CA . VAL A 1 84 ? -6.179 -17.954 -38.881 1.00 91.75 84 VAL A CA 1
ATOM 671 C C . VAL A 1 84 ? -6.003 -17.710 -40.386 1.00 91.75 84 VAL A C 1
ATOM 673 O O . VAL A 1 84 ? -6.997 -17.686 -41.115 1.00 91.75 84 VAL A O 1
ATOM 676 N N . PRO A 1 85 ? -4.763 -17.571 -40.892 1.00 91.56 85 PRO A N 1
ATOM 677 C CA . PRO A 1 85 ? -4.531 -17.358 -42.314 1.00 91.56 85 PRO A CA 1
ATOM 678 C C . PRO A 1 85 ? -4.864 -18.615 -43.141 1.00 91.56 85 PRO A C 1
ATOM 680 O O . PRO A 1 85 ? -4.703 -19.746 -42.654 1.00 91.56 85 PRO A O 1
ATOM 683 N N . PRO A 1 86 ? -5.273 -18.449 -44.415 1.00 89.44 86 PRO A N 1
ATOM 684 C CA . PRO A 1 86 ? -5.537 -19.573 -45.308 1.00 89.44 86 PRO A CA 1
ATOM 685 C C . PRO A 1 86 ? -4.280 -20.441 -45.489 1.00 89.44 86 PRO A C 1
ATOM 687 O O . PRO A 1 86 ? -3.143 -19.975 -45.391 1.00 89.44 86 PRO A O 1
ATOM 690 N N . GLY A 1 87 ? -4.469 -21.740 -45.702 1.00 89.06 87 GLY A N 1
ATOM 691 C CA . GLY A 1 87 ? -3.380 -22.707 -45.845 1.00 89.06 87 GLY A CA 1
ATOM 692 C C . GLY A 1 87 ? -3.888 -24.141 -45.799 1.00 89.06 87 GLY A C 1
ATOM 693 O O . GLY A 1 87 ? -5.095 -24.366 -45.724 1.00 89.06 87 GLY A O 1
ATOM 694 N N . SER A 1 88 ? -2.963 -25.101 -45.823 1.00 90.94 88 SER A N 1
ATOM 695 C CA . SER A 1 88 ? -3.302 -26.518 -45.638 1.00 90.94 88 SER A CA 1
ATOM 696 C C . SER A 1 88 ? -3.902 -26.775 -44.250 1.00 90.94 88 SER A C 1
ATOM 698 O O . SER A 1 88 ? -3.596 -26.054 -43.297 1.00 90.94 88 SER A O 1
ATOM 700 N N . ASP A 1 89 ? -4.712 -27.826 -44.110 1.00 88.38 89 ASP A N 1
ATOM 701 C CA . ASP A 1 89 ? -5.381 -28.149 -42.839 1.00 88.38 89 ASP A CA 1
ATOM 702 C C . ASP A 1 89 ? -4.387 -28.337 -41.686 1.00 88.38 89 ASP A C 1
ATOM 704 O O . ASP A 1 89 ? -4.606 -27.838 -40.583 1.00 88.38 89 ASP A O 1
ATOM 708 N N . SER A 1 90 ? -3.229 -28.949 -41.958 1.00 89.81 90 SER A N 1
ATOM 709 C CA . SER A 1 90 ? -2.159 -29.106 -40.967 1.00 89.81 90 SER A CA 1
ATOM 710 C C . SER A 1 90 ? -1.578 -27.767 -40.502 1.00 89.81 90 SER A C 1
ATOM 712 O O . SER A 1 90 ? -1.313 -27.596 -39.312 1.00 89.81 90 SER A O 1
ATOM 714 N N . GLN A 1 91 ? -1.395 -26.805 -41.409 1.00 90.31 91 GLN A N 1
ATOM 715 C CA . GLN A 1 91 ? -0.869 -25.481 -41.062 1.00 90.31 91 GLN A CA 1
ATOM 716 C C . GLN A 1 91 ? -1.897 -24.647 -40.297 1.00 90.31 91 GLN A C 1
ATOM 718 O O . GLN A 1 91 ? -1.547 -23.949 -39.348 1.00 90.31 91 GLN A O 1
ATOM 723 N N . ARG A 1 92 ? -3.174 -24.744 -40.681 1.00 90.88 92 ARG A N 1
ATOM 724 C CA . ARG A 1 92 ? -4.270 -24.074 -39.974 1.00 90.88 92 ARG A CA 1
ATOM 725 C C . ARG A 1 92 ? -4.429 -24.608 -38.557 1.00 90.88 92 ARG A C 1
ATOM 727 O O . ARG A 1 92 ? -4.606 -23.815 -37.639 1.00 90.88 92 ARG A O 1
ATOM 734 N N . GLN A 1 93 ? -4.309 -25.922 -38.374 1.00 91.75 93 GLN A N 1
ATOM 735 C CA . GLN A 1 93 ? -4.378 -26.543 -37.055 1.00 91.75 93 GLN A CA 1
ATOM 736 C C . GLN A 1 93 ? -3.218 -26.104 -36.152 1.00 91.75 93 GLN A C 1
ATOM 738 O O . GLN A 1 93 ? -3.436 -25.799 -34.982 1.00 91.75 93 GLN A O 1
ATOM 743 N N . ALA A 1 94 ? -1.998 -26.029 -36.693 1.00 89.50 94 ALA A N 1
ATOM 744 C CA . ALA A 1 94 ? -0.832 -25.565 -35.943 1.00 89.50 94 ALA A CA 1
ATOM 745 C C . ALA A 1 94 ? -0.970 -24.095 -35.511 1.00 89.50 94 ALA A C 1
ATOM 747 O O . ALA A 1 94 ? -0.662 -23.746 -34.374 1.00 89.50 94 ALA A O 1
ATOM 748 N N . ASP A 1 95 ? -1.473 -23.232 -36.394 1.00 93.06 95 ASP A N 1
ATOM 749 C CA . ASP A 1 95 ? -1.707 -21.825 -36.059 1.00 93.06 95 ASP A CA 1
ATOM 750 C C . ASP A 1 95 ? -2.850 -21.650 -35.057 1.00 93.06 95 ASP A C 1
ATOM 752 O O . ASP A 1 95 ? -2.763 -20.818 -34.155 1.00 93.06 95 ASP A O 1
ATOM 756 N N . PHE A 1 96 ? -3.898 -22.466 -35.173 1.00 93.75 96 PHE A N 1
ATOM 757 C CA . PHE A 1 96 ? -4.987 -22.500 -34.204 1.00 93.75 96 PHE A CA 1
ATOM 758 C C . PHE A 1 96 ? -4.491 -22.887 -32.805 1.00 93.75 96 PHE A C 1
ATOM 760 O O . PHE A 1 96 ? -4.878 -22.248 -31.828 1.00 93.75 96 PHE A O 1
ATOM 767 N N . GLN A 1 97 ? -3.608 -23.886 -32.697 1.00 93.12 97 GLN A N 1
ATOM 768 C CA . GLN A 1 97 ? -3.003 -24.271 -31.417 1.00 93.12 97 GLN A CA 1
ATOM 769 C C . GLN A 1 97 ? -2.230 -23.109 -30.789 1.00 93.12 97 GLN A C 1
ATOM 771 O O . GLN A 1 97 ? -2.475 -22.783 -29.631 1.00 93.12 97 GLN A O 1
ATOM 776 N N . VAL A 1 98 ? -1.389 -22.421 -31.569 1.00 93.88 98 VAL A N 1
ATOM 777 C CA . VAL A 1 98 ? -0.639 -21.245 -31.094 1.00 93.88 98 VAL A CA 1
ATOM 778 C C . VAL A 1 98 ? -1.582 -20.148 -30.596 1.00 93.88 98 VAL A C 1
ATOM 780 O O . VAL A 1 98 ? -1.395 -19.627 -29.498 1.00 93.88 98 VAL A O 1
ATOM 783 N N . LEU A 1 99 ? -2.627 -19.818 -31.362 1.00 93.56 99 LEU A N 1
ATOM 784 C CA . LEU A 1 99 ? -3.613 -18.816 -30.947 1.00 93.56 99 LEU A CA 1
ATOM 785 C C . LEU A 1 99 ? -4.360 -19.229 -29.680 1.00 93.56 99 LEU A C 1
ATOM 787 O O . LEU A 1 99 ? -4.569 -18.397 -28.802 1.00 93.56 99 LEU A O 1
ATOM 791 N N . SER A 1 100 ? -4.745 -20.499 -29.568 1.00 92.69 100 SER A N 1
ATOM 792 C CA . SER A 1 100 ? -5.450 -21.022 -28.400 1.00 92.69 100 SER A CA 1
ATOM 793 C C . SER A 1 100 ? -4.576 -20.992 -27.146 1.00 92.69 100 SER A C 1
ATOM 795 O O . SER A 1 100 ? -5.057 -20.608 -26.080 1.00 92.69 100 SER A O 1
ATOM 797 N N . GLU A 1 101 ? -3.300 -21.364 -27.255 1.00 93.94 101 GLU A N 1
ATOM 798 C CA . GLU A 1 101 ? -2.337 -21.311 -26.151 1.00 93.94 101 GLU A CA 1
ATOM 799 C C . GLU A 1 101 ? -2.123 -19.874 -25.672 1.00 93.94 101 GLU A C 1
ATOM 801 O O . GLU A 1 101 ? -2.287 -19.588 -24.484 1.00 93.94 101 GLU A O 1
ATOM 806 N N . VAL A 1 102 ? -1.842 -18.952 -26.598 1.00 94.19 102 VAL A N 1
ATOM 807 C CA . VAL A 1 102 ? -1.628 -17.534 -26.276 1.00 94.19 102 VAL A CA 1
ATOM 808 C C . VAL A 1 102 ? -2.903 -16.903 -25.707 1.00 94.19 102 VAL A C 1
ATOM 810 O O . VAL A 1 102 ? -2.861 -16.245 -24.669 1.00 94.19 102 VAL A O 1
ATOM 813 N N . ALA A 1 103 ? -4.064 -17.158 -26.315 1.00 92.25 103 ALA A N 1
ATOM 814 C CA . ALA A 1 103 ? -5.341 -16.663 -25.805 1.00 92.25 103 ALA A CA 1
ATOM 815 C C . ALA A 1 103 ? -5.662 -17.220 -24.414 1.00 92.25 103 ALA A C 1
ATOM 817 O O . ALA A 1 103 ? -6.232 -16.507 -23.596 1.00 92.25 103 ALA A O 1
ATOM 818 N N . THR A 1 104 ? -5.300 -18.472 -24.128 1.00 92.44 104 THR A N 1
ATOM 819 C CA . THR A 1 104 ? -5.513 -19.086 -22.810 1.00 92.44 104 THR A CA 1
ATOM 820 C C . THR A 1 104 ? -4.622 -18.458 -21.744 1.00 92.44 104 THR A C 1
ATOM 822 O O . THR A 1 104 ? -5.082 -18.246 -20.626 1.00 92.44 104 THR A O 1
ATOM 825 N N . GLN A 1 105 ? -3.384 -18.092 -22.083 1.00 91.31 105 GLN A N 1
ATOM 826 C CA . GLN A 1 105 ? -2.509 -17.346 -21.175 1.00 91.31 105 GLN A CA 1
ATOM 827 C C . GLN A 1 105 ? -3.064 -15.949 -20.858 1.00 91.31 105 GLN A C 1
ATOM 829 O O . GLN A 1 105 ? -2.942 -15.489 -19.728 1.00 91.31 105 GLN A O 1
ATOM 834 N N . MET A 1 106 ? -3.706 -15.293 -21.831 1.00 88.38 106 MET A N 1
ATOM 835 C CA . MET A 1 106 ? -4.237 -13.932 -21.672 1.00 88.38 106 MET A CA 1
ATOM 836 C C . MET A 1 106 ? -5.640 -13.865 -21.048 1.00 88.38 106 MET A C 1
ATOM 838 O O . MET A 1 106 ? -5.934 -12.951 -20.286 1.00 88.38 106 MET A O 1
ATOM 842 N N . LEU A 1 107 ? -6.533 -14.791 -21.405 1.00 87.75 107 LEU A N 1
ATOM 843 C CA . LEU A 1 107 ? -7.943 -14.801 -20.988 1.00 87.75 107 LEU A CA 1
ATOM 844 C C . LEU A 1 107 ? -8.252 -15.848 -19.910 1.00 87.75 107 LEU A C 1
ATOM 846 O O . LEU A 1 107 ? -9.400 -15.955 -19.483 1.00 87.75 107 LEU A O 1
ATOM 850 N N . GLY A 1 108 ? -7.270 -16.656 -19.515 1.00 84.75 108 GLY A N 1
ATOM 851 C CA . GLY A 1 108 ? -7.475 -17.804 -18.641 1.00 84.75 108 GLY A CA 1
ATOM 852 C C . GLY A 1 108 ? -8.058 -19.027 -19.361 1.00 84.75 108 GLY A C 1
ATOM 853 O O . GLY A 1 108 ? -8.502 -18.983 -20.520 1.00 84.75 108 GLY A O 1
ATOM 854 N N . ASN A 1 109 ? -8.039 -20.159 -18.656 1.00 80.06 109 ASN A N 1
ATOM 855 C CA . ASN A 1 109 ? -8.535 -21.443 -19.149 1.00 80.06 109 ASN A CA 1
ATOM 856 C C . ASN A 1 109 ? -10.051 -21.353 -19.425 1.00 80.06 109 ASN A C 1
ATOM 858 O O . ASN A 1 109 ? -10.777 -20.853 -18.568 1.00 80.06 109 ASN A O 1
ATOM 862 N N . PRO A 1 110 ? -10.570 -21.838 -20.572 1.00 64.75 110 PRO A N 1
ATOM 863 C CA . PRO A 1 110 ? -12.003 -21.780 -20.861 1.00 64.75 110 PRO A CA 1
ATOM 864 C C . PRO A 1 110 ? -12.816 -22.754 -19.987 1.00 64.75 110 PRO A C 1
ATOM 866 O O . PRO A 1 110 ? -14.039 -22.731 -20.020 1.00 64.75 110 PRO A O 1
ATOM 869 N N . GLN A 1 111 ? -12.136 -23.595 -19.201 1.00 50.41 111 GLN A N 1
ATOM 870 C CA . GLN A 1 111 ? -12.709 -24.481 -18.196 1.00 50.41 111 GLN A CA 1
ATOM 871 C C . GLN A 1 111 ? -12.086 -24.192 -16.825 1.00 50.41 111 GLN A C 1
ATOM 873 O O . GLN A 1 111 ? -11.278 -24.962 -16.313 1.00 50.41 111 GLN A O 1
ATOM 878 N N . ALA A 1 112 ? -12.462 -23.076 -16.211 1.00 40.16 112 ALA A N 1
ATOM 879 C CA . ALA A 1 112 ? -12.793 -23.166 -14.797 1.00 40.16 112 ALA A CA 1
ATOM 880 C C . ALA A 1 112 ? -14.272 -23.579 -14.773 1.00 40.16 112 ALA A C 1
ATOM 882 O O . ALA A 1 112 ? -15.079 -22.870 -15.380 1.00 40.16 112 ALA A O 1
ATOM 883 N N . PRO A 1 113 ? -14.648 -24.738 -14.200 1.00 44.91 113 PRO A N 1
ATOM 884 C CA . PRO A 1 113 ? -16.057 -25.053 -14.039 1.00 44.91 113 PRO A CA 1
ATOM 885 C C . PRO A 1 113 ? -16.685 -23.896 -13.267 1.00 44.91 113 PRO A C 1
ATOM 887 O O . PRO A 1 113 ? -16.190 -23.514 -12.204 1.00 44.91 113 PRO A O 1
ATOM 890 N N . MET A 1 114 ? -17.732 -23.315 -13.852 1.00 44.06 114 MET A N 1
ATOM 891 C CA . MET A 1 114 ? -18.593 -22.365 -13.165 1.00 44.06 114 MET A CA 1
ATOM 892 C C . MET A 1 114 ? -18.913 -22.943 -11.793 1.00 44.06 114 MET A C 1
ATOM 894 O O . MET A 1 114 ? -19.251 -24.127 -11.687 1.00 44.06 114 MET A O 1
ATOM 898 N N . SER A 1 115 ? -18.740 -22.141 -10.743 1.00 57.34 115 SER A N 1
ATOM 899 C CA . SER A 1 115 ? -19.094 -22.588 -9.400 1.00 57.34 115 SER A CA 1
ATOM 900 C C . SER A 1 115 ? -20.536 -23.102 -9.434 1.00 57.34 115 SER A C 1
ATOM 902 O O . SER A 1 115 ? -21.383 -22.518 -10.116 1.00 57.34 115 SER A O 1
ATOM 904 N N . GLU A 1 116 ? -20.833 -24.197 -8.729 1.00 53.75 116 GLU A N 1
ATOM 905 C CA . GLU A 1 116 ? -22.185 -24.781 -8.672 1.00 53.75 116 GLU A CA 1
ATOM 906 C C . GLU A 1 116 ? -23.268 -23.733 -8.356 1.00 53.75 116 GLU A C 1
ATOM 908 O O . GLU A 1 116 ? -24.424 -23.897 -8.737 1.00 53.75 116 GLU A O 1
ATOM 913 N N . HIS A 1 117 ? -22.881 -22.624 -7.722 1.00 53.97 117 HIS A N 1
ATOM 914 C CA . HIS A 1 117 ? -23.728 -21.477 -7.435 1.00 53.97 117 HIS A CA 1
ATOM 915 C C . HIS A 1 117 ? -24.231 -20.729 -8.675 1.00 53.97 117 HIS A C 1
ATOM 917 O O . HIS A 1 117 ? -25.394 -20.336 -8.681 1.00 53.97 117 HIS A O 1
ATOM 923 N N . GLU A 1 118 ? -23.432 -20.562 -9.730 1.00 53.44 118 GLU A N 1
ATOM 924 C CA . GLU A 1 118 ? -23.893 -19.893 -10.958 1.00 53.44 118 GLU A CA 1
ATOM 925 C C . GLU A 1 118 ? -24.769 -20.821 -11.803 1.00 53.44 118 GLU A C 1
ATOM 927 O O . GLU A 1 118 ? -25.810 -20.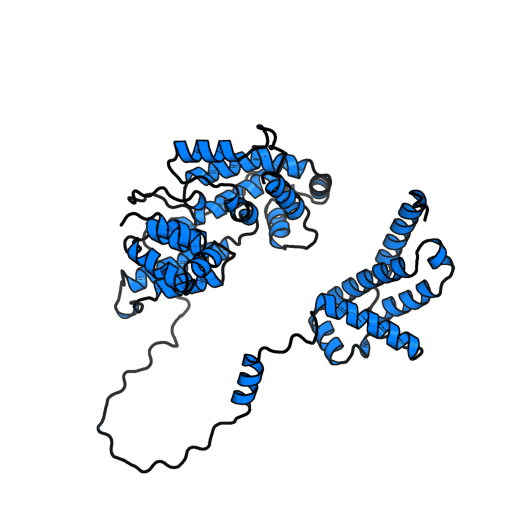397 -12.295 1.00 53.44 118 GLU A O 1
ATOM 932 N N . ALA A 1 119 ? -24.435 -22.115 -11.869 1.00 58.81 119 ALA A N 1
ATOM 933 C CA . ALA A 1 119 ? -25.299 -23.108 -12.508 1.00 58.81 119 ALA A CA 1
ATOM 934 C C . ALA A 1 119 ? -26.638 -23.272 -11.762 1.00 58.81 119 ALA A C 1
ATOM 936 O O . ALA A 1 119 ? -27.674 -23.485 -12.392 1.00 58.81 119 ALA A O 1
ATOM 937 N N . ALA A 1 120 ? -26.644 -23.149 -10.429 1.00 61.31 120 ALA A N 1
ATOM 938 C CA . ALA A 1 120 ? -27.862 -23.138 -9.620 1.00 61.31 120 ALA A CA 1
ATOM 939 C C . ALA A 1 120 ? -28.678 -21.849 -9.806 1.00 61.31 120 ALA A C 1
ATOM 941 O O . ALA A 1 120 ? -29.908 -21.911 -9.813 1.00 61.31 120 ALA A O 1
ATOM 942 N N . LEU A 1 121 ? -28.015 -20.704 -9.996 1.00 63.78 121 LEU A N 1
ATOM 943 C CA . LEU A 1 121 ? -28.665 -19.423 -10.265 1.00 63.78 121 LEU A CA 1
ATOM 944 C C . LEU A 1 121 ? -29.326 -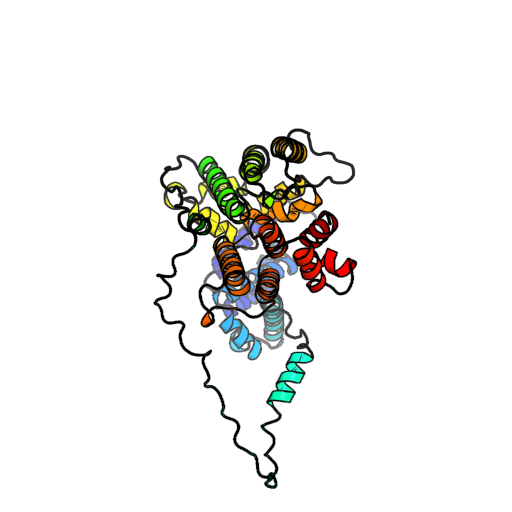19.411 -11.649 1.00 63.78 121 LEU A C 1
ATOM 946 O O . LEU A 1 121 ? -30.490 -19.038 -11.750 1.00 63.78 121 LEU A O 1
ATOM 950 N N . ASP A 1 122 ? -28.652 -19.918 -12.683 1.00 62.69 122 ASP A N 1
ATOM 951 C CA . ASP A 1 122 ? -29.233 -20.064 -14.025 1.00 62.69 122 ASP A CA 1
ATOM 952 C C . ASP A 1 122 ? -30.401 -21.059 -14.034 1.00 62.69 122 ASP A C 1
ATOM 954 O O . ASP A 1 122 ? -31.419 -20.830 -14.688 1.00 62.69 122 ASP A O 1
ATOM 958 N N . LYS A 1 123 ? -30.323 -22.134 -13.235 1.00 68.81 123 LYS A N 1
ATOM 959 C CA . LYS A 1 123 ? -31.449 -23.064 -13.053 1.00 68.81 123 LYS A CA 1
ATOM 960 C C . LYS A 1 123 ? -32.635 -22.414 -12.337 1.00 68.81 123 LYS A C 1
ATOM 962 O O . LYS A 1 123 ? -33.773 -22.734 -12.664 1.00 68.81 123 LYS A O 1
ATOM 967 N N . LEU A 1 124 ? -32.386 -21.521 -11.378 1.00 60.66 124 LEU A N 1
ATOM 968 C CA . LEU A 1 124 ? -33.425 -20.764 -10.671 1.00 60.66 124 LEU A CA 1
ATOM 969 C C . LEU A 1 124 ? -34.050 -19.676 -11.551 1.00 60.66 124 LEU A C 1
ATOM 971 O O . LEU A 1 124 ? -35.250 -19.448 -11.454 1.00 60.66 124 LEU A O 1
ATOM 975 N N . LEU A 1 125 ? -33.268 -19.048 -12.430 1.00 66.06 125 LEU A N 1
ATOM 976 C CA . LEU A 1 125 ? -33.746 -18.032 -13.370 1.00 66.06 125 LEU A CA 1
ATOM 977 C C . LEU A 1 125 ? -34.483 -18.643 -14.575 1.00 66.06 125 LEU A C 1
ATOM 979 O O . LEU A 1 125 ? -35.396 -18.019 -15.111 1.00 66.06 125 LEU A O 1
ATOM 983 N N . ALA A 1 126 ? -34.147 -19.877 -14.968 1.00 69.69 126 ALA A N 1
ATOM 984 C CA . ALA A 1 126 ? -34.859 -20.629 -16.005 1.00 69.69 126 ALA A CA 1
ATOM 985 C C . ALA A 1 126 ? -36.219 -21.185 -15.536 1.00 69.69 126 ALA A C 1
ATOM 987 O O . ALA A 1 126 ? -37.076 -21.510 -16.362 1.00 69.69 126 ALA A O 1
ATOM 988 N N . ILE A 1 127 ? -36.448 -21.279 -14.221 1.00 65.25 127 ILE A N 1
ATOM 989 C CA . ILE A 1 127 ? -37.769 -21.566 -13.656 1.00 65.25 127 ILE A CA 1
ATOM 990 C C . ILE A 1 127 ? -38.547 -20.246 -13.658 1.00 65.25 127 ILE A C 1
ATOM 992 O O . ILE A 1 127 ? -38.500 -19.465 -12.711 1.00 65.25 127 ILE A O 1
ATOM 996 N N . GLY A 1 128 ? -39.242 -19.980 -14.766 1.00 53.78 128 GLY A N 1
ATOM 997 C CA . GLY A 1 128 ? -40.151 -18.839 -14.887 1.00 53.78 128 GLY A CA 1
ATOM 998 C C . GLY A 1 128 ? -41.177 -18.782 -13.739 1.00 53.78 128 GLY A C 1
ATOM 999 O O . GLY A 1 128 ? -41.434 -19.796 -13.081 1.00 53.78 128 GLY A O 1
ATOM 1000 N N . PRO A 1 129 ? -41.775 -17.605 -13.475 1.00 47.38 129 PRO A N 1
ATOM 1001 C CA . PRO A 1 129 ? -42.610 -17.388 -12.300 1.00 47.38 129 PRO A CA 1
ATOM 1002 C C . PRO A 1 129 ? -43.765 -18.392 -12.259 1.00 47.38 129 PRO A C 1
ATOM 1004 O O . PRO A 1 129 ? -44.572 -18.480 -13.186 1.00 47.38 129 PRO A O 1
ATOM 1007 N N . ALA A 1 130 ? -43.830 -19.161 -11.171 1.00 44.25 130 ALA A N 1
ATOM 1008 C CA . ALA A 1 130 ? -44.900 -20.115 -10.933 1.00 44.25 130 ALA A CA 1
ATOM 1009 C C . ALA A 1 130 ? -46.256 -19.394 -10.983 1.00 44.25 130 ALA A C 1
ATOM 1011 O O . ALA A 1 130 ? -46.474 -18.416 -10.264 1.00 44.25 130 ALA A O 1
ATOM 1012 N N . GLN A 1 131 ? -47.167 -19.884 -11.829 1.00 46.91 131 GLN A N 1
ATOM 1013 C CA . GLN A 1 131 ? -48.543 -19.399 -11.874 1.00 46.91 131 GLN A CA 1
ATOM 1014 C C . GLN A 1 131 ? -49.164 -19.490 -10.475 1.00 46.91 131 GLN A C 1
ATOM 1016 O O . GLN A 1 131 ? -49.210 -20.558 -9.858 1.00 46.91 131 GLN A O 1
ATOM 1021 N N . ALA A 1 132 ? -49.624 -18.346 -9.972 1.00 37.59 132 ALA A N 1
ATOM 1022 C CA . ALA A 1 132 ? -50.287 -18.247 -8.686 1.00 37.59 132 ALA A CA 1
ATOM 1023 C C . ALA A 1 132 ? -51.580 -19.073 -8.708 1.00 37.59 132 ALA A C 1
ATOM 1025 O O . ALA A 1 132 ? -52.481 -18.815 -9.503 1.00 37.59 132 ALA A O 1
ATOM 1026 N N . ARG A 1 133 ? -51.677 -20.071 -7.823 1.00 45.09 133 ARG A N 1
ATOM 1027 C CA . ARG A 1 133 ? -52.943 -20.761 -7.550 1.00 45.09 133 ARG A CA 1
ATOM 1028 C C . ARG A 1 133 ? -53.934 -19.776 -6.928 1.00 45.09 133 ARG A C 1
ATOM 1030 O O . ARG A 1 133 ? -53.568 -19.029 -6.019 1.00 45.09 133 ARG A O 1
ATOM 1037 N N . GLU A 1 134 ? -55.176 -19.810 -7.404 1.00 38.94 134 GLU A N 1
ATOM 1038 C CA . GLU A 1 134 ? -56.278 -18.992 -6.897 1.00 38.94 134 GLU A CA 1
ATOM 1039 C C . GLU A 1 134 ? -56.462 -19.184 -5.385 1.00 38.94 134 GLU A C 1
ATOM 1041 O O . GLU A 1 134 ? -56.572 -20.298 -4.868 1.00 38.94 134 GLU A O 1
ATOM 1046 N N . ARG A 1 135 ? -56.446 -18.061 -4.663 1.00 37.31 135 ARG A N 1
ATOM 1047 C CA . ARG A 1 135 ? -56.508 -17.999 -3.203 1.00 37.31 135 ARG A CA 1
ATOM 1048 C C . ARG A 1 135 ? -57.966 -17.822 -2.777 1.00 37.31 135 ARG A C 1
ATOM 1050 O O . ARG A 1 135 ? -58.566 -16.784 -3.038 1.00 37.31 135 ARG A O 1
ATOM 1057 N N . THR A 1 136 ? -58.517 -18.804 -2.070 1.00 38.75 136 THR A N 1
ATOM 1058 C CA . THR A 1 136 ? -59.777 -18.670 -1.322 1.00 38.75 136 THR A CA 1
ATOM 1059 C C . THR A 1 136 ? -59.689 -17.531 -0.305 1.00 38.75 136 THR A C 1
ATOM 1061 O O . THR A 1 136 ? -58.767 -17.471 0.511 1.00 38.75 136 THR A O 1
ATOM 1064 N N . THR A 1 137 ? -60.674 -16.639 -0.358 1.00 39.16 137 THR A N 1
ATOM 1065 C CA . THR A 1 137 ? -60.821 -15.434 0.461 1.00 39.16 137 THR A CA 1
ATOM 1066 C C . THR A 1 137 ? -61.076 -15.753 1.935 1.00 39.16 137 THR A C 1
ATOM 1068 O O . THR A 1 137 ? -62.071 -16.393 2.277 1.00 39.16 137 THR A O 1
ATOM 1071 N N . ARG A 1 138 ? -60.231 -15.221 2.824 1.00 35.50 138 ARG A N 1
ATOM 1072 C CA . ARG A 1 138 ? -60.540 -15.019 4.247 1.00 35.50 138 ARG A CA 1
ATOM 1073 C C . ARG A 1 138 ? -60.345 -13.541 4.577 1.00 35.50 138 ARG A C 1
ATOM 1075 O O . ARG A 1 138 ? -59.329 -12.961 4.209 1.00 35.50 138 ARG A O 1
ATOM 1082 N N . ALA A 1 139 ? -61.346 -12.954 5.228 1.00 39.75 139 ALA A N 1
ATOM 1083 C CA . ALA A 1 139 ? -61.429 -11.534 5.547 1.00 39.75 139 ALA A CA 1
ATOM 1084 C C . ALA A 1 139 ? -60.292 -11.073 6.478 1.00 39.75 139 ALA A C 1
ATOM 1086 O O . ALA A 1 139 ? -60.052 -11.684 7.519 1.00 39.75 139 ALA A O 1
ATOM 1087 N N . SER A 1 140 ? -59.627 -9.977 6.106 1.00 34.16 140 SER A N 1
ATOM 1088 C CA . SER A 1 140 ? -58.610 -9.280 6.899 1.00 34.16 140 SER A CA 1
ATOM 1089 C C . SER A 1 140 ? -59.161 -7.966 7.461 1.00 34.16 140 SER A C 1
ATOM 1091 O O . SER A 1 140 ? -59.755 -7.176 6.729 1.00 34.16 140 SER A O 1
ATOM 1093 N N . ALA A 1 141 ? -58.917 -7.717 8.748 1.00 37.38 141 ALA A N 1
ATOM 1094 C CA . ALA A 1 141 ? -59.055 -6.402 9.376 1.00 37.38 141 ALA A CA 1
ATOM 1095 C C . ALA A 1 141 ? -57.998 -5.410 8.826 1.00 37.38 141 ALA A C 1
ATOM 1097 O O . ALA A 1 141 ? -56.952 -5.854 8.345 1.00 37.38 141 ALA A O 1
ATOM 1098 N N . PRO A 1 142 ? -58.229 -4.083 8.886 1.00 40.66 142 PRO A N 1
ATOM 1099 C CA . PRO A 1 142 ? -57.370 -3.107 8.226 1.00 40.66 142 PRO A CA 1
ATOM 1100 C C . PRO A 1 142 ? -56.138 -2.789 9.083 1.00 40.66 142 PRO A C 1
ATOM 1102 O O . PRO A 1 142 ? -56.254 -2.220 10.168 1.00 40.66 142 PRO A O 1
ATOM 1105 N N . ILE A 1 143 ? -54.949 -3.112 8.573 1.00 39.00 143 ILE A N 1
ATOM 1106 C CA . ILE A 1 143 ? -53.673 -2.614 9.096 1.00 39.00 143 ILE A CA 1
ATOM 1107 C C . ILE A 1 143 ? -53.156 -1.573 8.101 1.00 39.00 143 ILE A C 1
ATOM 1109 O O . ILE A 1 143 ? -52.992 -1.858 6.920 1.00 39.00 143 ILE A O 1
ATOM 1113 N N . LYS A 1 144 ? -52.956 -0.345 8.590 1.00 42.62 144 LYS A N 1
ATOM 1114 C CA . LYS A 1 144 ? -52.354 0.773 7.855 1.00 42.62 144 LYS A CA 1
ATOM 1115 C C . LYS A 1 144 ? -50.884 0.470 7.559 1.00 42.62 144 LYS A C 1
ATOM 1117 O O . LYS A 1 144 ? -50.107 0.268 8.490 1.00 42.62 144 LYS A O 1
ATOM 1122 N N . GLU A 1 145 ? -50.508 0.505 6.288 1.00 40.28 145 GLU A N 1
ATOM 1123 C CA . GLU A 1 145 ? -49.112 0.517 5.848 1.00 40.28 145 GLU A CA 1
ATOM 1124 C C . GLU A 1 145 ? -48.499 1.919 6.033 1.00 40.28 145 GLU A C 1
ATOM 1126 O O . GLU A 1 145 ? -49.157 2.917 5.719 1.00 40.28 145 GLU A O 1
ATOM 1131 N N . PRO A 1 146 ? -47.254 2.038 6.530 1.00 45.06 146 PRO A N 1
ATOM 1132 C CA . PRO A 1 146 ? -46.478 3.263 6.396 1.00 45.06 146 PRO A CA 1
ATOM 1133 C C . PRO A 1 146 ? -45.790 3.332 5.013 1.00 45.06 146 PRO A C 1
ATOM 1135 O O . PRO A 1 146 ? -45.506 2.292 4.416 1.00 45.06 146 PRO A O 1
ATOM 1138 N N . PRO A 1 147 ? -45.505 4.541 4.491 1.00 44.81 147 PRO A N 1
ATOM 1139 C CA . PRO A 1 147 ? -45.056 4.727 3.115 1.00 44.81 147 PRO A CA 1
ATOM 1140 C C . PRO A 1 147 ? -43.572 4.367 2.899 1.00 44.81 147 PRO A C 1
ATOM 1142 O O . PRO A 1 147 ? -42.780 4.390 3.846 1.00 44.81 147 PRO A O 1
ATOM 1145 N N . PRO A 1 148 ? -43.167 4.091 1.643 1.00 42.94 148 PRO A N 1
ATOM 1146 C CA . PRO A 1 148 ? -41.801 3.725 1.293 1.00 42.94 148 PRO A CA 1
ATOM 1147 C C . PRO A 1 148 ? -40.914 4.977 1.245 1.00 42.94 148 PRO A C 1
ATOM 1149 O O . PRO A 1 148 ? -41.006 5.780 0.321 1.00 42.94 148 PRO A O 1
ATOM 1152 N N . LEU A 1 149 ? -40.033 5.145 2.230 1.00 46.97 149 LEU A N 1
ATOM 1153 C CA . LEU A 1 149 ? -39.088 6.267 2.304 1.00 46.97 149 LEU A CA 1
ATOM 1154 C C . LEU A 1 149 ? -37.632 5.788 2.315 1.00 46.97 149 LEU A C 1
ATOM 1156 O O . LEU A 1 149 ? -36.926 6.100 3.256 1.00 46.97 149 LEU A O 1
ATOM 1160 N N . PHE A 1 150 ? -37.156 5.032 1.316 1.00 52.44 150 PHE A N 1
ATOM 1161 C CA . PHE A 1 150 ? -35.712 4.705 1.254 1.00 52.44 150 PHE A CA 1
ATOM 1162 C C . PHE A 1 150 ? -35.083 4.576 -0.143 1.00 52.44 150 PHE A C 1
ATOM 1164 O O . PHE A 1 150 ? -33.906 4.245 -0.231 1.00 52.44 150 PHE A O 1
ATOM 1171 N N . ALA A 1 151 ? -35.793 4.865 -1.240 1.00 42.88 151 ALA A N 1
ATOM 1172 C CA . ALA A 1 151 ? -35.243 4.617 -2.584 1.00 42.88 151 ALA A CA 1
ATOM 1173 C C . ALA A 1 151 ? -35.056 5.847 -3.490 1.00 42.88 151 ALA A C 1
ATOM 1175 O O . ALA A 1 151 ? -34.564 5.687 -4.602 1.00 42.88 151 ALA A O 1
ATOM 1176 N N . ALA A 1 152 ? -35.394 7.069 -3.069 1.00 43.59 152 ALA A N 1
ATOM 1177 C CA . ALA A 1 152 ? -35.248 8.231 -3.949 1.00 43.59 152 ALA A CA 1
ATOM 1178 C C . ALA A 1 152 ? -35.086 9.545 -3.176 1.00 43.59 152 ALA A C 1
ATOM 1180 O O . ALA A 1 152 ? -36.062 10.258 -3.000 1.00 43.59 152 ALA A O 1
ATOM 1181 N N . GLN A 1 153 ? -33.869 9.859 -2.714 1.00 41.34 153 GLN A N 1
ATOM 1182 C CA . GLN A 1 153 ? -33.361 11.238 -2.571 1.00 41.34 153 GLN A CA 1
ATOM 1183 C C . GLN A 1 153 ? -31.931 11.227 -2.008 1.00 41.34 153 GLN A C 1
ATOM 1185 O O . GLN A 1 153 ? -31.675 11.567 -0.861 1.00 41.34 153 GLN A O 1
ATOM 1190 N N . LEU A 1 154 ? -30.971 10.853 -2.851 1.00 44.31 154 LEU A N 1
ATOM 1191 C CA . LEU A 1 154 ? -29.637 11.449 -2.796 1.00 44.31 154 LEU A CA 1
ATOM 1192 C C . LEU A 1 154 ? -29.547 12.361 -4.019 1.00 44.31 154 LEU A C 1
ATOM 1194 O O . LEU A 1 154 ? -29.082 11.963 -5.082 1.00 44.31 154 LEU A O 1
ATOM 1198 N N . GLY A 1 155 ? -30.146 13.546 -3.887 1.00 36.75 155 GLY A N 1
ATOM 1199 C CA . GLY A 1 155 ? -29.927 14.649 -4.818 1.00 36.75 155 GLY A CA 1
ATOM 1200 C C . GLY A 1 155 ? -28.557 15.301 -4.572 1.00 36.75 155 GLY A C 1
ATOM 1201 O O . GLY A 1 155 ? -27.952 15.061 -3.527 1.00 36.75 155 GLY A O 1
ATOM 1202 N N . PRO A 1 156 ? -28.070 16.136 -5.502 1.00 38.44 156 PRO A N 1
ATOM 1203 C CA . PRO A 1 156 ? -26.709 16.685 -5.500 1.00 38.44 156 PRO A CA 1
ATOM 1204 C C . PRO A 1 156 ? -26.413 17.764 -4.431 1.00 38.44 156 PRO A C 1
ATOM 1206 O O . PRO A 1 156 ? -25.389 18.426 -4.519 1.00 38.44 156 PRO A O 1
ATOM 1209 N N . ASP A 1 157 ? -27.247 17.928 -3.398 1.00 34.59 157 ASP A N 1
ATOM 1210 C CA . ASP A 1 157 ? -27.139 19.013 -2.400 1.00 34.59 157 ASP A CA 1
ATOM 1211 C C . ASP A 1 157 ? -26.519 18.588 -1.047 1.00 34.59 157 ASP A C 1
ATOM 1213 O O . ASP A 1 157 ? -26.745 19.217 -0.011 1.00 34.59 157 ASP A O 1
ATOM 1217 N N . SER A 1 158 ? -25.701 17.531 -1.010 1.00 40.72 158 SER A N 1
ATOM 1218 C CA . SER A 1 158 ? -25.042 17.062 0.226 1.00 40.72 158 SER A CA 1
ATOM 1219 C C . SER A 1 158 ? -23.878 17.938 0.729 1.00 40.72 158 SER A C 1
ATOM 1221 O O . SER A 1 158 ? -23.294 17.634 1.769 1.00 40.72 158 SER A O 1
ATOM 1223 N N . ASP A 1 159 ? -23.561 19.052 0.066 1.00 35.94 159 ASP A N 1
ATOM 1224 C CA . ASP A 1 159 ? -22.392 19.893 0.381 1.00 35.94 159 ASP A CA 1
ATOM 1225 C C . ASP A 1 159 ? -22.562 20.836 1.591 1.00 35.94 159 ASP A C 1
ATOM 1227 O O . ASP A 1 159 ? -21.688 21.655 1.880 1.00 35.94 159 ASP A O 1
ATOM 1231 N N . ARG A 1 160 ? -23.663 20.739 2.351 1.00 37.78 160 ARG A N 1
ATOM 1232 C CA . ARG A 1 160 ? -23.912 21.613 3.519 1.00 37.78 160 ARG A CA 1
ATOM 1233 C C . ARG A 1 160 ? -24.166 20.909 4.850 1.00 37.78 160 ARG A C 1
ATOM 1235 O O . ARG A 1 160 ? -24.623 21.554 5.793 1.00 37.78 160 ARG A O 1
ATOM 1242 N N . LEU A 1 161 ? -23.793 19.638 4.989 1.00 38.25 161 LEU A N 1
ATOM 1243 C CA . LEU A 1 161 ? -23.666 19.045 6.322 1.00 38.25 161 LEU A CA 1
ATOM 1244 C C . LEU A 1 161 ? -22.367 19.541 6.971 1.00 38.25 161 LEU A C 1
ATOM 1246 O O . LEU A 1 161 ? -21.256 19.239 6.536 1.00 38.25 161 LEU A O 1
ATOM 1250 N N . ILE A 1 162 ? -22.524 20.377 7.997 1.00 38.03 162 ILE A N 1
ATOM 1251 C CA . ILE A 1 162 ? -21.434 20.953 8.784 1.00 38.03 162 ILE A CA 1
ATOM 1252 C C . ILE A 1 162 ? -20.739 19.813 9.541 1.00 38.03 162 ILE A C 1
ATOM 1254 O O . ILE A 1 162 ? -21.182 19.387 10.601 1.00 38.03 162 ILE A O 1
ATOM 1258 N N . MET A 1 163 ? -19.647 19.315 8.960 1.00 42.34 163 MET A N 1
ATOM 1259 C CA . MET A 1 163 ? -18.756 18.320 9.560 1.00 42.34 163 MET A CA 1
ATOM 1260 C C . MET A 1 163 ? -18.149 18.831 10.882 1.00 42.34 163 MET A C 1
ATOM 1262 O O . MET A 1 163 ? -17.798 20.016 10.970 1.00 42.34 163 MET A O 1
ATOM 1266 N N . PRO A 1 164 ? -17.916 17.960 11.883 1.00 41.56 164 PRO A N 1
ATOM 1267 C CA . PRO A 1 164 ? -17.162 18.317 13.079 1.00 41.56 164 PRO A CA 1
ATOM 1268 C C . PRO A 1 164 ? -15.747 18.787 12.715 1.00 41.56 164 PRO A C 1
ATOM 1270 O O . PRO A 1 164 ? -15.068 18.182 11.882 1.00 41.56 164 PRO A O 1
ATOM 1273 N N . ALA A 1 165 ? -15.250 19.825 13.396 1.00 42.47 165 ALA A N 1
ATOM 1274 C CA . ALA A 1 165 ? -13.934 20.423 13.137 1.00 42.47 165 ALA A CA 1
ATOM 1275 C C . ALA A 1 165 ? -12.759 19.418 13.167 1.00 42.47 165 ALA A C 1
ATOM 1277 O O . ALA A 1 165 ? -11.729 19.660 12.545 1.00 42.47 165 ALA A O 1
ATOM 1278 N N . LYS A 1 166 ? -12.919 18.264 13.834 1.00 40.09 166 LYS A N 1
ATOM 1279 C CA . LYS A 1 166 ? -11.905 17.199 13.912 1.00 40.09 166 LYS A CA 1
ATOM 1280 C C . LYS A 1 166 ? -11.731 16.389 12.614 1.00 40.09 166 LYS A C 1
ATOM 1282 O O . LYS A 1 166 ? -10.682 15.778 12.449 1.00 40.09 166 LYS A O 1
ATOM 1287 N N . MET A 1 167 ? -12.703 16.395 11.694 1.00 42.50 167 MET A N 1
ATOM 1288 C CA . MET A 1 167 ? -12.646 15.632 10.431 1.00 42.50 167 MET A CA 1
ATOM 1289 C C . MET A 1 167 ? -12.357 16.489 9.185 1.00 42.50 167 MET A C 1
ATOM 1291 O O . MET A 1 167 ? -12.029 15.940 8.137 1.00 42.50 167 MET A O 1
ATOM 1295 N N . ARG A 1 168 ? -12.390 17.828 9.292 1.00 38.94 168 ARG A N 1
ATOM 1296 C CA . ARG A 1 168 ? -12.059 18.749 8.180 1.00 38.94 168 ARG A CA 1
ATOM 1297 C C . ARG A 1 168 ? -10.588 18.732 7.752 1.00 38.94 168 ARG A C 1
ATOM 1299 O O . ARG A 1 168 ? -10.286 19.121 6.634 1.00 38.94 168 ARG A O 1
ATOM 1306 N N . GLY A 1 169 ? -9.675 18.265 8.603 1.00 36.97 169 GLY A N 1
ATOM 1307 C CA . GLY A 1 169 ? -8.231 18.309 8.333 1.00 36.97 169 GLY A CA 1
ATOM 1308 C C . GLY A 1 169 ? -7.708 17.308 7.293 1.00 36.97 169 GLY A C 1
ATOM 1309 O O . GLY A 1 169 ? -6.502 17.255 7.088 1.00 36.97 169 GLY A O 1
ATOM 1310 N N . LEU A 1 170 ? -8.570 16.486 6.681 1.00 42.28 170 LEU A N 1
ATOM 1311 C CA . LEU A 1 170 ? -8.169 15.450 5.714 1.00 42.28 170 LEU A CA 1
ATOM 1312 C C . LEU A 1 170 ? -8.369 15.858 4.244 1.00 42.28 170 LEU A C 1
ATOM 1314 O O . LEU A 1 170 ? -7.879 15.155 3.365 1.00 42.28 170 LEU A O 1
ATOM 1318 N N . THR A 1 171 ? -9.086 16.951 3.962 1.00 36.38 171 THR A N 1
ATOM 1319 C CA . THR A 1 171 ? -9.417 17.383 2.588 1.00 36.38 171 THR A CA 1
ATOM 1320 C C . THR A 1 171 ? -8.513 18.486 2.025 1.00 36.38 171 THR A C 1
ATOM 1322 O O . THR A 1 171 ? -8.432 18.586 0.809 1.00 36.38 171 THR A O 1
ATOM 1325 N N . ASP A 1 172 ? -7.767 19.216 2.862 1.00 34.97 172 ASP A N 1
ATOM 1326 C CA . ASP A 1 172 ? -6.804 20.260 2.447 1.00 34.97 172 ASP A CA 1
ATOM 1327 C C . ASP A 1 172 ? -5.350 19.769 2.558 1.00 34.97 172 ASP A C 1
ATOM 1329 O O . ASP A 1 172 ? -4.521 20.338 3.265 1.00 34.97 172 ASP A O 1
ATOM 1333 N N . MET A 1 173 ? -5.024 18.660 1.892 1.00 43.25 173 MET A N 1
ATOM 1334 C CA . MET A 1 173 ? -3.622 18.294 1.658 1.00 43.25 173 MET A CA 1
ATOM 1335 C C . MET A 1 173 ? -3.252 18.677 0.231 1.00 43.25 173 MET A C 1
ATOM 1337 O O . MET A 1 173 ? -3.139 17.808 -0.644 1.00 43.25 173 MET A O 1
ATOM 1341 N N . GLU A 1 174 ? -3.109 19.991 0.026 1.00 39.28 174 GLU A N 1
ATOM 1342 C CA . GLU A 1 174 ? -2.432 20.568 -1.133 1.00 39.28 174 GLU A CA 1
ATOM 1343 C C . GLU A 1 174 ? -1.098 19.841 -1.316 1.00 39.28 174 GLU A C 1
ATOM 1345 O O . GLU A 1 174 ? -0.327 19.635 -0.372 1.00 39.28 174 GLU A O 1
ATOM 1350 N N . VAL A 1 175 ? -0.880 19.346 -2.530 1.00 44.19 175 VAL A N 1
ATOM 1351 C CA . VAL A 1 175 ? 0.437 18.881 -2.941 1.00 44.19 175 VAL A CA 1
ATOM 1352 C C . VAL A 1 175 ? 1.297 20.139 -2.948 1.00 44.19 175 VAL A C 1
ATOM 1354 O O . VAL A 1 175 ? 0.957 21.104 -3.624 1.00 44.19 175 VAL A O 1
ATOM 1357 N N . ASP A 1 176 ? 2.342 20.163 -2.124 1.00 43.06 176 ASP A N 1
ATOM 1358 C CA . ASP A 1 176 ? 3.366 21.211 -2.121 1.00 43.06 176 ASP A CA 1
ATOM 1359 C C . ASP A 1 176 ? 4.132 21.107 -3.456 1.00 43.06 176 ASP A C 1
ATOM 1361 O O . ASP A 1 176 ? 5.203 20.510 -3.539 1.00 43.06 176 ASP A O 1
ATOM 1365 N N . ASP A 1 177 ? 3.486 21.558 -4.536 1.00 47.09 177 ASP A N 1
ATOM 1366 C CA . ASP A 1 177 ? 3.866 21.342 -5.939 1.00 47.09 177 ASP A CA 1
ATOM 1367 C C . ASP A 1 177 ? 4.877 22.385 -6.452 1.00 47.09 177 ASP A C 1
ATOM 1369 O O . ASP A 1 177 ? 5.228 22.393 -7.629 1.00 47.09 177 ASP A O 1
ATOM 1373 N N . GLU A 1 178 ? 5.409 23.259 -5.596 1.00 49.09 178 GLU A N 1
ATOM 1374 C CA . GLU A 1 178 ? 6.201 24.415 -6.046 1.00 49.09 178 GLU A CA 1
ATOM 1375 C C . GLU A 1 178 ? 7.665 24.405 -5.591 1.00 49.09 178 GLU A C 1
ATOM 1377 O O . GLU A 1 178 ? 8.273 25.450 -5.344 1.00 49.09 178 GLU A O 1
ATOM 1382 N N . LYS A 1 179 ? 8.301 23.229 -5.556 1.00 56.25 179 LYS A N 1
ATOM 1383 C CA . LYS A 1 179 ? 9.765 23.170 -5.681 1.00 56.25 179 LYS A CA 1
ATOM 1384 C C . LYS A 1 179 ? 10.159 22.678 -7.069 1.00 56.25 179 LYS A C 1
ATOM 1386 O O . LYS A 1 179 ? 10.031 21.485 -7.336 1.00 56.25 179 LYS A O 1
ATOM 1391 N N . PRO A 1 180 ? 10.686 23.550 -7.951 1.00 60.00 180 PRO A N 1
ATOM 1392 C CA . PRO A 1 180 ? 11.287 23.086 -9.190 1.00 60.00 180 PRO A CA 1
ATOM 1393 C C . PRO A 1 180 ? 12.475 22.183 -8.845 1.00 60.00 180 PRO A C 1
ATOM 1395 O O . PRO A 1 180 ? 13.472 22.627 -8.271 1.00 60.00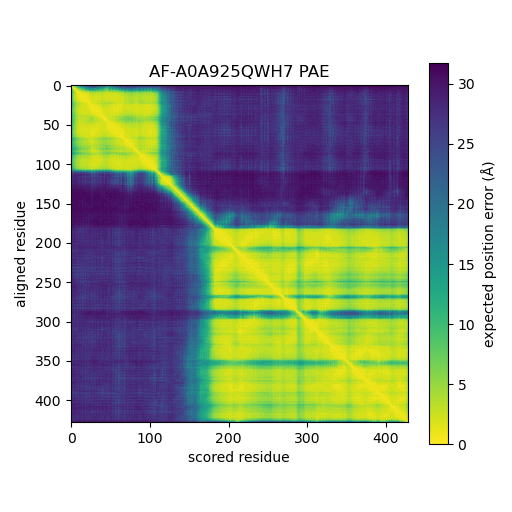 180 PRO A O 1
ATOM 1398 N N . PHE A 1 181 ? 12.348 20.895 -9.154 1.00 65.56 181 PHE A N 1
ATOM 1399 C CA . PHE A 1 181 ? 13.417 19.930 -8.939 1.00 65.56 181 PHE A CA 1
ATOM 1400 C C . PHE A 1 181 ? 14.520 20.138 -9.976 1.00 65.56 181 PHE A C 1
ATOM 1402 O O . PHE A 1 181 ? 14.260 20.236 -11.174 1.00 65.56 181 PHE A O 1
ATOM 1409 N N . THR A 1 182 ? 15.767 20.185 -9.513 1.00 70.44 182 THR A N 1
ATOM 1410 C CA . THR A 1 182 ? 16.941 20.405 -10.370 1.00 70.44 182 THR A CA 1
ATOM 1411 C C . THR A 1 182 ? 17.496 19.121 -10.981 1.00 70.44 182 THR A C 1
ATOM 1413 O O . THR A 1 182 ? 18.202 19.179 -11.985 1.00 70.44 182 THR A O 1
ATOM 1416 N N . ASP A 1 183 ? 17.196 17.961 -10.391 1.00 89.69 183 ASP A N 1
ATOM 1417 C CA . ASP A 1 183 ? 17.735 16.666 -10.801 1.00 89.69 183 ASP A CA 1
ATOM 1418 C C . ASP A 1 183 ? 16.777 15.502 -10.484 1.00 89.69 183 ASP A C 1
ATOM 1420 O O . ASP A 1 183 ? 15.992 15.541 -9.533 1.00 89.69 183 ASP A O 1
ATOM 1424 N N . PHE A 1 184 ? 16.849 14.446 -11.301 1.00 92.81 184 PHE A N 1
ATOM 1425 C CA . PHE A 1 184 ? 16.008 13.254 -11.159 1.00 92.81 184 PHE A CA 1
ATOM 1426 C C . PHE A 1 184 ? 16.180 12.528 -9.811 1.00 92.81 184 PHE A C 1
ATOM 1428 O O . PHE A 1 184 ? 15.161 12.162 -9.230 1.00 92.81 184 PHE A O 1
ATOM 1435 N N . PRO A 1 185 ? 17.401 12.309 -9.275 1.00 94.81 185 PRO A N 1
ATOM 1436 C CA . PRO A 1 185 ? 17.574 11.689 -7.963 1.00 94.81 185 PRO A CA 1
ATOM 1437 C C . PRO A 1 185 ? 16.794 12.382 -6.842 1.00 94.81 185 PRO A C 1
ATOM 1439 O O . PRO A 1 185 ? 16.143 11.682 -6.064 1.00 94.81 185 PRO A O 1
ATOM 1442 N N . THR A 1 186 ? 16.841 13.714 -6.764 1.00 93.94 186 THR A N 1
ATOM 1443 C CA . THR A 1 186 ? 16.094 14.482 -5.757 1.00 93.94 186 THR A CA 1
ATOM 1444 C C . THR A 1 186 ? 14.585 14.337 -5.960 1.00 93.94 186 THR A C 1
ATOM 1446 O O . THR A 1 186 ? 13.879 13.981 -5.018 1.00 93.94 186 THR A O 1
ATOM 1449 N N . LEU A 1 187 ? 14.097 14.504 -7.198 1.00 94.69 187 LEU A N 1
ATOM 1450 C CA . LEU A 1 187 ? 12.680 14.317 -7.539 1.00 94.69 187 LEU A CA 1
ATOM 1451 C C . LEU A 1 187 ? 12.181 12.915 -7.170 1.00 94.69 187 LEU A C 1
ATOM 1453 O O . LEU A 1 187 ? 11.099 12.772 -6.606 1.00 94.69 187 LEU A O 1
ATOM 1457 N N . PHE A 1 188 ? 12.968 11.882 -7.474 1.00 96.06 188 PHE A N 1
ATOM 1458 C CA . PHE A 1 188 ? 12.637 10.486 -7.197 1.00 96.06 188 PHE A CA 1
ATOM 1459 C C . PHE A 1 188 ? 12.448 10.239 -5.697 1.00 96.06 188 PHE A C 1
ATOM 1461 O O . PHE A 1 188 ? 11.428 9.680 -5.286 1.00 96.06 188 PHE A O 1
ATOM 1468 N N . ASP A 1 189 ? 13.408 10.683 -4.881 1.00 96.50 189 ASP A N 1
ATOM 1469 C CA . ASP A 1 189 ? 13.358 10.491 -3.433 1.00 96.50 189 ASP A CA 1
ATOM 1470 C C . ASP A 1 189 ? 12.210 11.280 -2.807 1.00 96.50 189 ASP A C 1
ATOM 1472 O O . ASP A 1 189 ? 11.430 10.732 -2.026 1.00 96.50 189 ASP A O 1
ATOM 1476 N N . ASP A 1 190 ? 12.094 12.561 -3.155 1.00 95.88 190 ASP A N 1
ATOM 1477 C CA . ASP A 1 190 ? 11.105 13.449 -2.558 1.00 95.88 190 ASP A CA 1
ATOM 1478 C C . ASP A 1 190 ? 9.685 13.037 -2.932 1.00 95.88 190 ASP A C 1
ATOM 1480 O O . ASP A 1 190 ? 8.816 13.042 -2.064 1.00 95.88 190 ASP A O 1
ATOM 1484 N N . THR A 1 191 ? 9.455 12.573 -4.164 1.00 95.88 191 THR A N 1
ATOM 1485 C CA . THR A 1 191 ? 8.139 12.078 -4.591 1.00 95.88 191 THR A CA 1
ATOM 1486 C C . THR A 1 191 ? 7.717 10.845 -3.789 1.00 95.88 191 THR A C 1
ATOM 1488 O O . THR A 1 191 ? 6.608 10.809 -3.255 1.00 95.88 191 THR A O 1
ATOM 1491 N N . ILE A 1 192 ? 8.589 9.835 -3.656 1.00 97.12 192 ILE A N 1
ATOM 1492 C CA . ILE A 1 192 ? 8.256 8.598 -2.925 1.00 97.12 192 ILE A CA 1
ATOM 1493 C C . ILE A 1 192 ? 8.072 8.878 -1.428 1.00 97.12 192 ILE A C 1
ATOM 1495 O O . ILE A 1 192 ? 7.139 8.357 -0.809 1.00 97.12 192 ILE A O 1
ATOM 1499 N N . CYS A 1 193 ? 8.929 9.716 -0.842 1.00 97.69 193 CYS A N 1
ATOM 1500 C CA . CYS A 1 193 ? 8.823 10.113 0.560 1.00 97.69 193 CYS A CA 1
ATOM 1501 C C . CYS A 1 193 ? 7.554 10.933 0.823 1.00 97.69 193 CYS A C 1
ATOM 1503 O O . CYS A 1 193 ? 6.824 10.630 1.767 1.00 97.69 193 CYS A O 1
ATOM 1505 N N . ALA A 1 194 ? 7.244 11.922 -0.022 1.00 96.12 194 ALA A N 1
ATOM 1506 C CA . ALA A 1 194 ? 6.035 12.734 0.096 1.00 96.12 194 ALA A CA 1
ATOM 1507 C C . ALA A 1 194 ? 4.769 11.881 -0.048 1.00 96.12 194 ALA A C 1
ATOM 1509 O O . ALA A 1 194 ? 3.854 12.005 0.768 1.00 96.12 194 ALA A O 1
ATOM 1510 N N . PHE A 1 195 ? 4.743 10.963 -1.020 1.00 96.56 195 PHE A N 1
ATOM 1511 C CA . PHE A 1 195 ? 3.643 10.016 -1.192 1.00 96.56 195 PHE A CA 1
ATOM 1512 C C . PHE A 1 195 ? 3.461 9.131 0.045 1.00 96.56 195 PHE A C 1
ATOM 1514 O O . PHE A 1 195 ? 2.369 9.071 0.609 1.00 96.56 195 PHE A O 1
ATOM 1521 N N . SER A 1 196 ? 4.541 8.502 0.519 1.00 96.62 196 SER A N 1
ATOM 1522 C CA . SER A 1 196 ? 4.512 7.639 1.707 1.00 96.62 196 SER A CA 1
ATOM 1523 C C . SER A 1 196 ? 4.031 8.401 2.942 1.00 96.62 196 SER A C 1
ATOM 1525 O O . SER A 1 196 ? 3.215 7.897 3.710 1.00 96.62 196 SER A O 1
ATOM 1527 N N . ARG A 1 197 ? 4.477 9.651 3.113 1.00 96.06 197 ARG A N 1
ATOM 1528 C CA . ARG A 1 197 ? 4.043 10.526 4.206 1.00 96.06 197 ARG A CA 1
ATOM 1529 C C . ARG A 1 197 ? 2.551 10.844 4.105 1.00 96.06 197 ARG A C 1
ATOM 1531 O O . ARG A 1 197 ? 1.843 10.684 5.095 1.00 96.06 197 ARG A O 1
ATOM 1538 N N . LYS A 1 198 ? 2.070 11.248 2.923 1.00 94.94 198 LYS A N 1
ATOM 1539 C CA . LYS A 1 198 ? 0.651 11.556 2.655 1.00 94.94 198 LYS A CA 1
ATOM 1540 C C . LYS A 1 198 ? -0.256 10.341 2.852 1.00 94.94 198 LYS A C 1
ATOM 1542 O O . LYS A 1 198 ? -1.395 10.476 3.276 1.00 94.94 198 LYS A O 1
ATOM 1547 N N . LEU A 1 199 ? 0.239 9.149 2.557 1.00 95.81 199 LEU A N 1
ATOM 1548 C CA . LEU A 1 199 ? -0.484 7.915 2.815 1.00 95.81 199 LEU A CA 1
ATOM 1549 C C . LEU A 1 199 ? -0.536 7.596 4.314 1.00 95.81 199 LEU A C 1
ATOM 1551 O O . LEU A 1 199 ? -1.605 7.312 4.848 1.00 95.81 199 LEU A O 1
ATOM 1555 N N . LEU A 1 200 ? 0.601 7.669 5.012 1.00 96.12 200 LEU A N 1
ATOM 1556 C CA . LEU A 1 200 ? 0.671 7.371 6.444 1.00 96.12 200 LEU A CA 1
ATOM 1557 C C . LEU A 1 200 ? -0.192 8.331 7.273 1.00 96.12 200 LEU A C 1
ATOM 1559 O O . LEU A 1 200 ? -0.809 7.896 8.245 1.00 96.12 200 LEU A O 1
ATOM 1563 N N . THR A 1 201 ? -0.333 9.602 6.879 1.00 95.25 201 THR A N 1
ATOM 1564 C CA . THR A 1 201 ? -1.231 10.550 7.567 1.00 95.25 201 THR A CA 1
ATOM 1565 C C . THR A 1 201 ? -2.694 10.102 7.570 1.00 95.25 201 THR A C 1
ATOM 1567 O O . THR A 1 201 ? -3.422 10.454 8.499 1.00 95.25 201 THR A O 1
ATOM 1570 N N . LEU A 1 202 ? -3.129 9.279 6.607 1.00 95.38 202 LEU A N 1
ATOM 1571 C CA . LEU A 1 202 ? -4.475 8.696 6.606 1.00 95.38 202 LEU A CA 1
ATOM 1572 C C . LEU A 1 202 ? -4.679 7.676 7.724 1.00 95.38 202 LEU A C 1
ATOM 1574 O O . LEU A 1 202 ? -5.819 7.454 8.126 1.00 95.38 202 LEU A O 1
ATOM 1578 N N . PHE A 1 203 ? -3.618 7.056 8.235 1.00 95.94 203 PHE A N 1
ATOM 1579 C CA . PHE A 1 203 ? -3.696 6.101 9.339 1.00 95.94 203 PHE A CA 1
ATOM 1580 C C . PHE A 1 203 ? -3.485 6.772 10.690 1.00 95.94 203 PHE A C 1
ATOM 1582 O O . PHE A 1 203 ? -4.126 6.388 11.663 1.00 95.94 203 PHE A O 1
ATOM 1589 N N . GLN A 1 204 ? -2.649 7.806 10.739 1.00 95.50 204 GLN A N 1
ATOM 1590 C CA . GLN A 1 204 ? -2.251 8.457 11.981 1.00 95.50 204 GLN A CA 1
ATOM 1591 C C . GLN A 1 204 ? -3.433 8.842 12.875 1.00 95.50 204 GLN A C 1
ATOM 1593 O O . GLN A 1 204 ? -4.428 9.427 12.432 1.00 95.50 204 GLN A O 1
ATOM 1598 N N . VAL A 1 205 ? -3.274 8.566 14.166 1.00 95.31 205 VAL A N 1
ATOM 1599 C CA . VAL A 1 205 ? -4.177 9.039 15.211 1.00 95.31 205 VAL A CA 1
ATOM 1600 C C . VAL A 1 205 ? -3.488 10.150 15.984 1.00 95.31 205 VAL A C 1
ATOM 1602 O O . VAL A 1 205 ? -2.351 10.018 16.435 1.00 95.31 205 VAL A O 1
ATOM 1605 N N . ARG A 1 206 ? -4.186 11.275 16.131 1.00 89.75 206 ARG A N 1
ATOM 1606 C CA . ARG A 1 206 ? -3.727 12.421 16.916 1.00 89.75 206 ARG A CA 1
ATOM 1607 C C . ARG A 1 206 ? -4.598 12.538 18.155 1.00 89.75 206 ARG A C 1
ATOM 1609 O O . ARG A 1 206 ? -5.818 12.497 18.029 1.00 89.75 206 ARG A O 1
ATOM 1616 N N . ASN A 1 207 ? -3.968 12.756 19.307 1.00 83.44 207 ASN A N 1
ATOM 1617 C CA . ASN A 1 207 ? -4.639 13.014 20.584 1.00 83.44 207 ASN A CA 1
ATOM 1618 C C . ASN A 1 207 ? -5.581 11.872 20.998 1.00 83.44 207 ASN A C 1
ATOM 1620 O O . ASN A 1 207 ? -6.802 12.012 20.946 1.00 83.44 207 ASN A O 1
ATOM 1624 N N . THR A 1 208 ? -5.001 10.737 21.386 1.00 87.81 208 THR A N 1
ATOM 1625 C CA . THR A 1 208 ? -5.750 9.636 21.998 1.00 87.81 208 THR A CA 1
ATOM 1626 C C . THR A 1 208 ? -5.454 9.574 23.492 1.00 87.81 208 THR A C 1
ATOM 1628 O O . THR A 1 208 ? -4.300 9.692 23.897 1.00 87.81 208 THR A O 1
ATOM 1631 N N . ASP A 1 209 ? -6.500 9.377 24.292 1.00 87.06 209 ASP A N 1
ATOM 1632 C CA . ASP A 1 209 ? -6.400 9.198 25.747 1.00 87.06 209 ASP A CA 1
ATOM 1633 C C . ASP A 1 209 ? -6.301 7.709 26.133 1.00 87.06 209 ASP A C 1
ATOM 1635 O O . ASP A 1 209 ? -6.314 7.355 27.313 1.00 87.06 209 ASP A O 1
ATOM 1639 N N . ARG A 1 210 ? -6.242 6.810 25.138 1.00 90.12 210 ARG A N 1
ATOM 1640 C CA . ARG A 1 210 ? -6.123 5.365 25.353 1.00 90.12 210 ARG A CA 1
ATOM 1641 C C . ARG A 1 210 ? -4.712 5.023 25.860 1.00 90.12 210 ARG A C 1
ATOM 1643 O O . ARG A 1 210 ? -3.738 5.480 25.260 1.00 90.12 210 ARG A O 1
ATOM 1650 N N . PRO A 1 211 ? -4.576 4.213 26.926 1.00 86.56 211 PRO A N 1
ATOM 1651 C CA . PRO A 1 211 ? -3.274 3.886 27.507 1.00 86.56 211 PRO A CA 1
ATOM 1652 C C . PRO A 1 211 ? -2.468 2.879 26.671 1.00 86.56 211 PRO A C 1
ATOM 1654 O O . PRO A 1 211 ? -1.256 2.763 26.857 1.00 86.56 211 PRO A O 1
ATOM 1657 N N . GLU A 1 212 ? -3.106 2.127 25.767 1.00 90.75 212 GLU A N 1
ATOM 1658 C CA . GLU A 1 212 ? -2.426 1.107 24.969 1.00 90.75 212 GLU A CA 1
ATOM 1659 C C . GLU A 1 212 ? -1.486 1.723 23.928 1.00 90.75 212 GLU A C 1
ATOM 1661 O O . GLU A 1 212 ? -1.869 2.616 23.168 1.00 90.75 212 GLU A O 1
ATOM 1666 N N . ARG A 1 213 ? -0.268 1.178 23.812 1.00 91.69 213 ARG A N 1
ATOM 1667 C CA . ARG A 1 213 ? 0.694 1.592 22.779 1.00 91.69 213 ARG A CA 1
ATOM 1668 C C . ARG A 1 213 ? 0.104 1.378 21.388 1.00 91.69 213 ARG A C 1
ATOM 1670 O O . ARG A 1 213 ? -0.221 0.253 21.016 1.00 91.69 213 ARG A O 1
ATOM 1677 N N . MET A 1 214 ? 0.038 2.452 20.609 1.00 93.88 214 MET A N 1
ATOM 1678 C CA . MET A 1 214 ? -0.434 2.399 19.227 1.00 93.88 214 MET A CA 1
ATOM 1679 C C . MET A 1 214 ? 0.486 1.519 18.370 1.00 93.88 214 MET A C 1
ATOM 1681 O O . MET A 1 214 ? 1.706 1.598 18.520 1.00 93.88 214 MET A O 1
ATOM 1685 N N . PRO A 1 215 ? -0.051 0.711 17.444 1.00 95.56 215 PRO A N 1
ATOM 1686 C CA . PRO A 1 215 ? 0.737 0.133 16.359 1.00 95.56 215 PRO A CA 1
ATOM 1687 C C . PRO A 1 215 ? 1.445 1.209 15.526 1.00 95.56 215 PRO A C 1
ATOM 1689 O O . PRO A 1 215 ? 0.916 2.308 15.354 1.00 95.56 215 PRO A O 1
ATOM 1692 N N . PHE A 1 216 ? 2.616 0.884 14.973 1.00 96.38 216 PHE A N 1
ATOM 1693 C CA . PHE A 1 216 ? 3.465 1.831 14.240 1.00 96.38 216 PHE A CA 1
ATOM 1694 C C . PHE A 1 216 ? 2.732 2.610 13.138 1.00 96.38 216 PHE A C 1
ATOM 1696 O O . PHE A 1 216 ? 2.879 3.825 13.063 1.00 96.38 216 PHE A O 1
ATOM 1703 N N . MET A 1 217 ? 1.873 1.953 12.350 1.00 95.44 217 MET A N 1
ATOM 1704 C CA . MET A 1 217 ? 1.093 2.590 11.275 1.00 95.44 217 MET A CA 1
ATOM 1705 C C . MET A 1 217 ? 0.212 3.750 11.757 1.00 95.44 217 MET A C 1
ATOM 1707 O O . MET A 1 217 ? -0.078 4.673 11.000 1.00 95.44 217 MET A O 1
ATOM 1711 N N . LEU A 1 218 ? -0.235 3.700 13.012 1.00 96.75 218 LEU A N 1
ATOM 1712 C CA . LEU A 1 218 ? -1.140 4.681 13.611 1.00 96.75 218 LEU A CA 1
ATOM 1713 C C . LEU A 1 218 ? -0.373 5.803 14.328 1.00 96.75 218 LEU A C 1
ATOM 1715 O O . LEU A 1 218 ? -0.967 6.828 14.667 1.00 96.75 218 LEU A O 1
ATOM 1719 N N . ALA A 1 219 ? 0.933 5.632 14.556 1.00 96.62 219 ALA A N 1
ATOM 1720 C CA . ALA A 1 219 ? 1.760 6.581 15.286 1.00 96.62 219 ALA A CA 1
ATOM 1721 C C . ALA A 1 219 ? 2.182 7.763 14.384 1.00 96.62 219 ALA A C 1
ATOM 1723 O O . ALA A 1 219 ? 2.781 7.549 13.327 1.00 96.62 219 ALA A O 1
ATOM 1724 N N . PRO A 1 220 ? 1.946 9.029 14.781 1.00 95.06 220 PRO A N 1
ATOM 1725 C CA . PRO A 1 220 ? 2.355 10.193 13.987 1.00 95.06 220 PRO A CA 1
ATOM 1726 C C . PRO A 1 220 ? 3.857 10.270 13.683 1.00 95.06 220 PRO A C 1
ATOM 1728 O O . PRO A 1 220 ? 4.253 10.698 12.601 1.00 95.06 220 PRO A O 1
ATOM 1731 N N . GLN A 1 221 ? 4.690 9.841 14.631 1.00 95.31 221 GLN A N 1
ATOM 1732 C CA . GLN A 1 221 ? 6.151 9.906 14.551 1.00 95.31 221 GLN A CA 1
ATOM 1733 C C . GLN A 1 221 ? 6.721 8.888 13.558 1.00 95.31 221 GLN A C 1
ATOM 1735 O O . GLN A 1 221 ? 7.725 9.165 12.900 1.00 95.31 221 GLN A O 1
ATOM 1740 N N . PHE A 1 222 ? 6.030 7.758 13.379 1.00 97.50 222 PHE A N 1
ATOM 1741 C CA . PHE A 1 222 ? 6.473 6.682 12.500 1.00 97.50 222 PHE A CA 1
ATOM 1742 C C . PHE A 1 222 ? 6.683 7.155 11.057 1.00 97.50 222 PHE A C 1
ATOM 1744 O O . PHE A 1 222 ? 7.620 6.710 10.406 1.00 97.50 222 PHE A O 1
ATOM 1751 N N . GLY A 1 223 ? 5.882 8.108 10.565 1.00 96.19 223 GLY A N 1
ATOM 1752 C CA . GLY A 1 223 ? 6.044 8.642 9.209 1.00 96.19 223 GLY A CA 1
ATOM 1753 C C . GLY A 1 223 ? 7.420 9.263 8.952 1.00 96.19 223 GLY A C 1
ATOM 1754 O O . GLY A 1 223 ? 8.001 9.040 7.893 1.00 96.19 223 GLY A O 1
ATOM 1755 N N . ALA A 1 224 ? 7.971 9.984 9.934 1.00 96.75 224 ALA A N 1
ATOM 1756 C CA . ALA A 1 224 ? 9.307 10.568 9.826 1.00 96.75 224 ALA A CA 1
ATOM 1757 C C . ALA A 1 224 ? 10.405 9.496 9.911 1.00 96.75 224 ALA A C 1
ATOM 1759 O O . ALA A 1 224 ? 11.377 9.549 9.160 1.00 96.75 224 ALA A O 1
ATOM 1760 N N . CYS A 1 225 ? 10.233 8.499 10.785 1.00 97.75 225 CYS A N 1
ATOM 1761 C CA . CYS A 1 225 ? 11.153 7.365 10.884 1.00 97.75 225 CYS A CA 1
ATOM 1762 C C . CYS A 1 225 ? 11.176 6.535 9.590 1.00 97.75 225 CYS A C 1
ATOM 1764 O O . CYS A 1 225 ? 12.244 6.202 9.081 1.00 97.75 225 CYS A O 1
ATOM 1766 N N . TYR A 1 226 ? 10.003 6.255 9.020 1.00 97.94 226 TYR A N 1
ATOM 1767 C CA . TYR A 1 226 ? 9.868 5.533 7.762 1.00 97.94 226 TYR A CA 1
ATOM 1768 C C . TYR A 1 226 ? 10.555 6.279 6.615 1.00 97.94 226 TYR A C 1
ATOM 1770 O O . TYR A 1 226 ? 11.340 5.682 5.883 1.00 97.94 226 TYR A O 1
ATOM 1778 N N . GLU A 1 227 ? 10.349 7.593 6.500 1.00 97.56 227 GLU A N 1
ATOM 1779 C CA . GLU A 1 227 ? 11.061 8.423 5.525 1.00 97.56 227 GLU A CA 1
ATOM 1780 C C . GLU A 1 227 ? 12.588 8.380 5.708 1.00 97.56 227 GLU A C 1
ATOM 1782 O O . GLU A 1 227 ? 13.319 8.267 4.723 1.00 97.56 227 GLU A O 1
ATOM 1787 N N . ASP A 1 228 ? 13.086 8.423 6.945 1.00 97.06 228 ASP A N 1
ATOM 1788 C CA . ASP A 1 228 ? 14.523 8.320 7.221 1.00 97.06 228 ASP A CA 1
ATOM 1789 C C . ASP A 1 228 ? 15.092 6.967 6.758 1.00 97.06 228 ASP A C 1
ATOM 1791 O O . ASP A 1 228 ? 16.133 6.915 6.096 1.00 97.06 228 ASP A O 1
ATOM 1795 N N . VAL A 1 229 ? 14.362 5.874 7.007 1.00 97.19 229 VAL A N 1
ATOM 1796 C CA . VAL A 1 229 ? 14.699 4.537 6.492 1.00 97.19 229 VAL A CA 1
ATOM 1797 C C . VAL A 1 229 ? 14.691 4.520 4.962 1.00 97.19 229 VAL A C 1
ATOM 1799 O O . VAL A 1 229 ? 15.628 3.994 4.351 1.00 97.19 229 VAL A O 1
ATOM 1802 N N . LEU A 1 230 ? 13.694 5.134 4.319 1.00 97.81 230 LEU A N 1
ATOM 1803 C CA . LEU A 1 230 ? 13.645 5.217 2.861 1.00 97.81 230 LEU A CA 1
ATOM 1804 C C . LEU A 1 230 ? 14.872 5.937 2.302 1.00 97.81 230 LEU A C 1
ATOM 1806 O O . LEU A 1 230 ? 15.570 5.386 1.447 1.00 97.81 230 LEU A O 1
ATOM 1810 N N . ARG A 1 231 ? 15.175 7.134 2.811 1.00 97.06 231 ARG A N 1
ATOM 1811 C CA . ARG A 1 231 ? 16.267 7.981 2.311 1.00 97.06 231 ARG A CA 1
ATOM 1812 C C . ARG A 1 231 ? 17.648 7.398 2.571 1.00 97.06 231 ARG A C 1
ATOM 1814 O O . ARG A 1 231 ? 18.527 7.546 1.727 1.00 97.06 231 ARG A O 1
ATOM 1821 N N . ARG A 1 232 ? 17.860 6.738 3.711 1.00 95.75 232 ARG A N 1
ATOM 1822 C CA . ARG A 1 232 ? 19.174 6.173 4.063 1.00 95.75 232 ARG A CA 1
ATOM 1823 C C . ARG A 1 232 ? 19.401 4.792 3.476 1.00 95.75 232 ARG A C 1
ATOM 1825 O O . ARG A 1 232 ? 20.528 4.458 3.124 1.00 95.75 232 ARG A O 1
ATOM 1832 N N . MET A 1 233 ? 18.350 3.979 3.400 1.00 95.50 233 MET A N 1
ATOM 1833 C CA . MET A 1 233 ? 18.511 2.536 3.240 1.00 95.50 233 MET A CA 1
ATOM 1834 C C . MET A 1 233 ? 17.845 2.002 1.982 1.00 95.50 233 MET A C 1
ATOM 1836 O O . MET A 1 233 ? 18.380 1.059 1.407 1.00 95.50 233 MET A O 1
ATOM 1840 N N . VAL A 1 234 ? 16.715 2.554 1.538 1.00 96.38 234 VAL A N 1
ATOM 1841 C CA . VAL A 1 234 ? 15.949 1.989 0.413 1.00 96.38 234 VAL A CA 1
ATOM 1842 C C . VAL A 1 234 ? 16.293 2.684 -0.903 1.00 96.38 234 VAL A C 1
ATOM 1844 O O . VAL A 1 234 ? 16.812 2.061 -1.831 1.00 96.38 234 VAL A O 1
ATOM 1847 N N . LEU A 1 235 ? 16.065 3.992 -0.967 1.00 97.25 235 LEU A N 1
ATOM 1848 C CA . LEU A 1 235 ? 16.138 4.788 -2.189 1.00 97.25 235 LEU A CA 1
ATOM 1849 C C . LEU A 1 235 ? 17.554 4.885 -2.787 1.00 97.25 235 LEU A C 1
ATOM 1851 O O . LEU A 1 235 ? 17.683 4.734 -4.006 1.00 97.25 235 LEU A O 1
ATOM 1855 N N . PRO A 1 236 ? 18.646 5.040 -2.003 1.00 96.38 236 PRO A N 1
ATOM 1856 C CA . PRO A 1 236 ? 19.999 5.035 -2.563 1.00 96.38 236 PRO A CA 1
ATOM 1857 C C . PRO A 1 236 ? 20.330 3.731 -3.294 1.00 96.38 236 PRO A C 1
ATOM 1859 O O . PRO A 1 236 ? 20.892 3.759 -4.390 1.00 96.38 236 PRO A O 1
ATOM 1862 N N . ALA A 1 237 ? 19.921 2.590 -2.729 1.00 94.94 237 ALA A N 1
ATOM 1863 C CA . ALA A 1 237 ? 20.141 1.287 -3.344 1.00 94.94 237 ALA A CA 1
ATOM 1864 C C . ALA A 1 237 ? 19.366 1.173 -4.667 1.00 94.94 237 ALA A C 1
ATOM 1866 O O . ALA A 1 237 ? 19.941 0.789 -5.686 1.00 94.94 237 ALA A O 1
ATOM 1867 N N . MET A 1 238 ? 18.101 1.605 -4.695 1.00 96.75 238 MET A N 1
ATOM 1868 C CA . MET A 1 238 ? 17.283 1.594 -5.913 1.00 96.75 238 MET A CA 1
ATOM 1869 C C . MET A 1 238 ? 17.873 2.474 -7.020 1.00 96.75 238 MET A C 1
ATOM 1871 O O . MET A 1 238 ? 17.992 2.029 -8.164 1.00 96.75 238 MET A O 1
ATOM 1875 N N . ARG A 1 239 ? 18.293 3.703 -6.690 1.00 95.56 239 ARG A N 1
ATOM 1876 C CA . ARG A 1 239 ? 18.880 4.648 -7.657 1.00 95.56 239 ARG A CA 1
ATOM 1877 C C . ARG A 1 239 ? 20.235 4.206 -8.199 1.00 95.56 239 ARG A C 1
ATOM 1879 O O . ARG A 1 239 ? 20.615 4.619 -9.291 1.00 95.56 239 ARG A O 1
ATOM 1886 N N . SER A 1 240 ? 20.964 3.358 -7.474 1.00 95.31 240 SER A N 1
ATOM 1887 C CA . SER A 1 240 ? 22.212 2.783 -7.988 1.00 95.31 240 SER A CA 1
ATOM 1888 C C . SER A 1 240 ? 21.983 1.726 -9.078 1.00 95.31 240 SER A C 1
ATOM 1890 O O . SER A 1 240 ? 22.916 1.377 -9.802 1.00 95.31 240 SER A O 1
ATOM 1892 N N . SER A 1 241 ? 20.748 1.238 -9.243 1.00 96.44 241 SER A N 1
ATOM 1893 C CA . SER A 1 241 ? 20.414 0.279 -10.293 1.00 96.44 241 SER A CA 1
ATOM 1894 C C . SER A 1 241 ? 20.432 0.918 -11.687 1.00 96.44 241 SER A C 1
ATOM 1896 O O . SER A 1 241 ? 19.935 2.025 -11.916 1.00 96.44 241 SER A O 1
ATOM 1898 N N . ARG A 1 242 ? 20.942 0.165 -12.666 1.00 95.25 242 ARG A N 1
ATOM 1899 C CA . ARG A 1 242 ? 21.010 0.600 -14.069 1.00 95.25 242 ARG A CA 1
ATOM 1900 C C . ARG A 1 242 ? 19.636 0.962 -14.640 1.00 95.25 242 ARG A C 1
ATOM 1902 O O . ARG A 1 242 ? 19.536 1.904 -15.417 1.00 95.25 242 ARG A O 1
ATOM 1909 N N . HIS A 1 243 ? 18.585 0.228 -14.271 1.00 92.50 243 HIS A N 1
ATOM 1910 C CA . HIS A 1 243 ? 17.235 0.470 -14.784 1.00 92.50 243 HIS A CA 1
ATOM 1911 C C . HIS A 1 243 ? 16.659 1.805 -14.301 1.00 92.50 243 HIS A C 1
ATOM 1913 O O . HIS A 1 243 ? 16.086 2.537 -15.104 1.00 92.50 243 HIS A O 1
ATOM 1919 N N . ILE A 1 244 ? 16.862 2.158 -13.027 1.00 95.56 244 ILE A N 1
ATOM 1920 C CA . ILE A 1 244 ? 16.419 3.452 -12.493 1.00 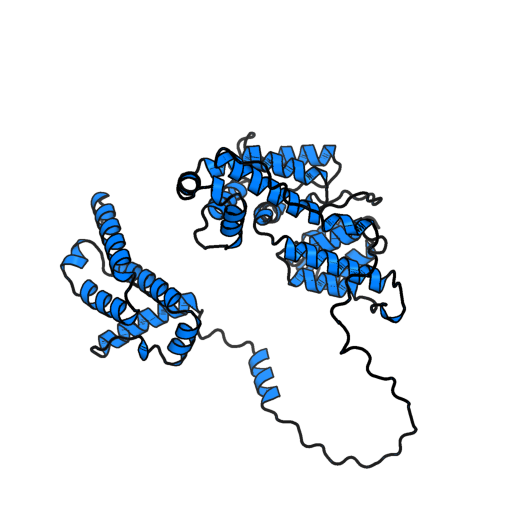95.56 244 ILE A CA 1
ATOM 1921 C C . ILE A 1 244 ? 17.256 4.596 -13.074 1.00 95.56 244 ILE A C 1
ATOM 1923 O O . ILE A 1 244 ? 16.698 5.624 -13.446 1.00 95.56 244 ILE A O 1
ATOM 1927 N N . GLN A 1 245 ? 18.567 4.403 -13.261 1.00 95.00 245 GLN A N 1
ATOM 1928 C CA . GLN A 1 245 ? 19.419 5.387 -13.944 1.00 95.00 245 GLN A CA 1
ATOM 1929 C C . GLN A 1 245 ? 18.972 5.637 -15.389 1.00 95.00 245 GLN A C 1
ATOM 1931 O O . GLN A 1 245 ? 18.840 6.785 -15.800 1.00 95.00 245 GLN A O 1
ATOM 1936 N N . GLN A 1 246 ? 18.685 4.576 -16.151 1.00 93.44 246 GLN A N 1
ATOM 1937 C CA . GLN A 1 246 ? 18.167 4.689 -17.518 1.00 93.44 246 GLN A CA 1
ATOM 1938 C C . GLN A 1 246 ? 16.810 5.395 -17.554 1.00 93.44 246 GLN A C 1
ATOM 1940 O O . GLN A 1 246 ? 16.593 6.266 -18.389 1.00 93.44 246 GLN A O 1
ATOM 1945 N N . MET A 1 247 ? 15.912 5.070 -16.622 1.00 92.56 247 MET A N 1
ATOM 1946 C CA . MET A 1 247 ? 14.628 5.755 -16.484 1.00 92.56 247 MET A CA 1
ATOM 1947 C C . MET A 1 247 ? 14.808 7.260 -16.215 1.00 92.56 247 MET A C 1
ATOM 1949 O O . MET A 1 247 ? 14.098 8.074 -16.803 1.00 92.56 247 MET A O 1
ATOM 1953 N N . GLY A 1 248 ? 15.810 7.634 -15.414 1.00 92.12 248 GLY A N 1
ATOM 1954 C CA . GLY A 1 248 ? 16.215 9.024 -15.193 1.00 92.12 248 GLY A CA 1
ATOM 1955 C C . GLY A 1 248 ? 16.615 9.779 -16.468 1.00 92.12 248 GLY A C 1
ATOM 1956 O O . GLY A 1 248 ? 16.461 10.993 -16.523 1.00 92.12 248 GLY A O 1
ATOM 1957 N N . MET A 1 249 ? 17.076 9.073 -17.506 1.00 91.88 249 MET A N 1
ATOM 1958 C CA . MET A 1 249 ? 17.487 9.658 -18.794 1.00 91.88 249 MET A CA 1
ATOM 1959 C C . MET A 1 249 ? 16.387 9.629 -19.866 1.00 91.88 249 MET A C 1
ATOM 1961 O O . MET A 1 249 ? 16.486 10.343 -20.860 1.00 91.88 249 MET A O 1
ATOM 1965 N N . ASN A 1 250 ? 15.356 8.796 -19.695 1.00 90.31 250 ASN A N 1
ATOM 1966 C CA . ASN A 1 250 ? 14.331 8.558 -20.719 1.00 90.31 250 ASN A CA 1
ATOM 1967 C C . ASN A 1 250 ? 13.217 9.615 -20.746 1.00 90.31 250 ASN A C 1
ATOM 1969 O O . ASN A 1 250 ? 12.449 9.657 -21.705 1.00 90.31 250 ASN A O 1
ATOM 1973 N N . TYR A 1 251 ? 13.110 10.441 -19.705 1.00 87.62 251 TYR A N 1
ATOM 1974 C CA . TYR A 1 251 ? 12.072 11.458 -19.575 1.00 87.62 251 TYR A CA 1
ATOM 1975 C C . TYR A 1 251 ? 12.681 12.817 -19.250 1.00 87.62 251 TYR A C 1
ATOM 1977 O O . TYR A 1 251 ? 13.692 12.914 -18.553 1.00 87.62 251 TYR A O 1
ATOM 1985 N N . ASN A 1 252 ? 12.011 13.877 -19.698 1.00 89.44 252 ASN A N 1
ATOM 1986 C CA . ASN A 1 252 ? 12.259 15.222 -19.201 1.00 89.44 252 ASN A CA 1
ATOM 1987 C C . ASN A 1 252 ? 11.566 15.393 -17.838 1.00 89.44 252 ASN A C 1
ATOM 1989 O O . ASN A 1 252 ? 10.439 15.877 -17.758 1.00 89.44 252 ASN A O 1
ATOM 1993 N N . TRP A 1 253 ? 12.217 14.944 -16.764 1.00 88.81 253 TRP A N 1
ATOM 1994 C CA . TRP A 1 253 ? 11.642 14.929 -15.410 1.00 88.81 253 TRP A CA 1
ATOM 1995 C C . TRP A 1 253 ? 11.274 16.311 -14.861 1.00 88.81 253 TRP A C 1
ATOM 1997 O O . TRP A 1 253 ? 10.380 16.401 -14.026 1.00 88.81 253 TRP A O 1
ATOM 2007 N N . ALA A 1 254 ? 11.897 17.376 -15.370 1.00 86.62 254 ALA A N 1
ATOM 2008 C CA . ALA A 1 254 ? 11.522 18.749 -15.037 1.00 86.62 254 ALA A CA 1
ATOM 2009 C C . ALA A 1 254 ? 10.138 19.141 -15.590 1.00 86.62 254 ALA A C 1
ATOM 2011 O O . ALA A 1 254 ? 9.487 20.016 -15.033 1.00 86.62 254 ALA A O 1
ATOM 2012 N N . GLU A 1 255 ? 9.690 18.501 -16.673 1.00 87.00 255 GLU A N 1
ATOM 2013 C CA . GLU A 1 255 ? 8.399 18.768 -17.318 1.00 87.00 255 GLU A CA 1
ATOM 2014 C C . GLU A 1 255 ? 7.301 17.824 -16.819 1.00 87.00 255 GLU A C 1
ATOM 2016 O O . GLU A 1 255 ? 6.193 18.262 -16.534 1.00 87.00 255 GLU A O 1
ATOM 2021 N N . VAL A 1 256 ? 7.601 16.525 -16.693 1.00 89.25 256 VAL A N 1
ATOM 2022 C CA . VAL A 1 256 ? 6.593 15.523 -16.291 1.00 89.25 256 VAL A CA 1
ATOM 2023 C C . VAL A 1 256 ? 6.387 15.431 -14.775 1.00 89.25 256 VAL A C 1
ATOM 2025 O O . VAL A 1 256 ? 5.349 14.943 -14.327 1.00 89.25 256 VAL A O 1
ATOM 2028 N N . GLY A 1 257 ? 7.368 15.877 -13.986 1.00 90.31 257 GLY A N 1
ATOM 2029 C CA . GLY A 1 257 ? 7.285 15.933 -12.529 1.00 90.31 257 GLY A CA 1
ATOM 2030 C C . GLY A 1 257 ? 7.166 14.575 -11.822 1.00 90.31 257 GLY A C 1
ATOM 2031 O O . GLY A 1 257 ? 7.314 13.499 -12.410 1.00 90.31 257 GLY A O 1
ATOM 2032 N N . GLY A 1 258 ? 6.892 14.638 -10.516 1.00 91.38 258 GLY A N 1
ATOM 2033 C CA . GLY A 1 258 ? 6.682 13.464 -9.660 1.00 91.38 258 GLY A CA 1
ATOM 2034 C C . GLY A 1 258 ? 5.390 12.701 -9.968 1.00 91.38 258 GLY A C 1
ATOM 2035 O O . GLY A 1 258 ? 5.339 11.487 -9.779 1.00 91.38 258 GLY A O 1
ATOM 2036 N N . ALA A 1 259 ? 4.370 13.365 -10.522 1.00 91.50 259 ALA A N 1
ATOM 2037 C CA . ALA A 1 259 ? 3.112 12.723 -10.910 1.00 91.50 259 ALA A CA 1
ATOM 2038 C C . ALA A 1 259 ? 3.349 11.551 -11.876 1.00 91.50 259 ALA A C 1
ATOM 2040 O O . ALA A 1 259 ? 2.850 10.450 -11.654 1.00 91.50 259 ALA A O 1
ATOM 2041 N N . LYS A 1 260 ? 4.230 11.732 -12.870 1.00 92.38 260 LYS A N 1
ATOM 2042 C CA . LYS A 1 260 ? 4.580 10.659 -13.807 1.00 92.38 260 LYS A CA 1
ATOM 2043 C C . LYS A 1 260 ? 5.252 9.462 -13.131 1.00 92.38 260 LYS A C 1
ATOM 2045 O O . LYS A 1 260 ? 5.071 8.328 -13.572 1.00 92.38 260 LYS A O 1
ATOM 2050 N N . LEU A 1 261 ? 6.035 9.698 -12.077 1.00 93.00 261 LEU A N 1
ATOM 2051 C CA . LEU A 1 261 ? 6.644 8.628 -11.285 1.00 93.00 261 LEU A CA 1
ATOM 2052 C C . LEU A 1 261 ? 5.562 7.793 -10.591 1.00 93.00 261 LEU A C 1
ATOM 2054 O O . LEU A 1 261 ? 5.609 6.563 -10.636 1.00 93.00 261 LEU A O 1
ATOM 2058 N N . LEU A 1 262 ? 4.585 8.465 -9.977 1.00 93.88 262 LEU A N 1
ATOM 2059 C CA . LEU A 1 262 ? 3.461 7.815 -9.311 1.00 93.88 262 LEU A CA 1
ATOM 2060 C C . LEU A 1 262 ? 2.601 7.044 -10.313 1.00 93.88 262 LEU A C 1
ATOM 2062 O O . LEU A 1 262 ? 2.278 5.895 -10.039 1.00 93.88 262 LEU A O 1
ATOM 2066 N N . ASP A 1 263 ? 2.334 7.595 -11.498 1.00 92.31 263 ASP A N 1
ATOM 2067 C CA . ASP A 1 263 ? 1.614 6.881 -12.559 1.00 92.31 263 ASP A CA 1
ATOM 2068 C C . ASP A 1 263 ? 2.304 5.565 -12.932 1.00 92.31 263 ASP A C 1
ATOM 2070 O O . ASP A 1 263 ? 1.647 4.538 -13.080 1.00 92.31 263 ASP A O 1
ATOM 2074 N N . ILE A 1 264 ? 3.637 5.571 -13.061 1.00 92.69 264 ILE A N 1
ATOM 2075 C CA . ILE A 1 264 ? 4.402 4.352 -13.355 1.00 92.69 264 ILE A CA 1
ATOM 2076 C C . ILE A 1 264 ? 4.215 3.337 -12.224 1.00 92.69 264 ILE A C 1
ATOM 2078 O O . ILE A 1 264 ? 3.947 2.172 -12.502 1.00 92.69 264 ILE A O 1
ATOM 2082 N N . ILE A 1 265 ? 4.348 3.761 -10.962 1.00 93.81 265 ILE A N 1
ATOM 2083 C CA . ILE A 1 265 ? 4.160 2.906 -9.778 1.00 93.81 265 ILE A CA 1
ATOM 2084 C C . ILE A 1 265 ? 2.750 2.297 -9.767 1.00 93.81 265 ILE A C 1
ATOM 2086 O O . ILE A 1 265 ? 2.617 1.079 -9.653 1.00 93.81 265 ILE A O 1
ATOM 2090 N N . GLN A 1 266 ? 1.719 3.125 -9.940 1.00 91.06 266 GLN A N 1
ATOM 2091 C CA . GLN A 1 266 ? 0.312 2.733 -9.830 1.00 91.06 266 GLN A CA 1
ATOM 2092 C C . GLN A 1 266 ? -0.194 1.933 -11.037 1.00 91.06 266 GLN A C 1
ATOM 2094 O O . GLN A 1 266 ? -1.100 1.119 -10.892 1.00 91.06 266 GLN A O 1
ATOM 2099 N N . ALA A 1 267 ? 0.417 2.081 -12.218 1.00 88.88 267 ALA A N 1
ATOM 2100 C CA . ALA A 1 267 ? 0.066 1.278 -13.391 1.00 88.88 267 ALA A CA 1
ATOM 2101 C C . ALA A 1 267 ? 0.298 -0.231 -13.182 1.00 88.88 267 ALA A C 1
ATOM 2103 O O . ALA A 1 267 ? -0.268 -1.043 -13.913 1.00 88.88 267 ALA A O 1
ATOM 2104 N N . GLY A 1 268 ? 1.134 -0.621 -12.208 1.00 78.81 268 GLY A N 1
ATOM 2105 C CA . GLY A 1 268 ? 1.294 -2.021 -11.806 1.00 78.81 268 GLY A CA 1
ATOM 2106 C C . GLY A 1 268 ? 1.827 -2.941 -12.911 1.00 78.81 268 GLY A C 1
ATOM 2107 O O . GLY A 1 268 ? 1.586 -4.147 -12.883 1.00 78.81 268 GLY A O 1
ATOM 2108 N N . GLU A 1 269 ? 2.526 -2.394 -13.909 1.00 83.69 269 GLU A N 1
ATOM 2109 C CA . GLU A 1 269 ? 3.004 -3.174 -15.050 1.00 83.69 269 GLU A CA 1
ATOM 2110 C C . GLU A 1 269 ? 3.970 -4.294 -14.621 1.00 83.69 269 GLU A C 1
ATOM 2112 O O . GLU A 1 269 ? 4.840 -4.101 -13.771 1.00 83.69 269 GLU A O 1
ATOM 2117 N N . VAL A 1 270 ? 3.879 -5.455 -15.284 1.00 72.00 270 VAL A N 1
ATOM 2118 C CA . VAL A 1 270 ? 4.687 -6.662 -14.993 1.00 72.00 270 VAL A CA 1
ATOM 2119 C C . VAL A 1 270 ? 6.201 -6.391 -15.029 1.00 72.00 270 VAL A C 1
ATOM 2121 O O . VAL A 1 270 ? 6.968 -7.068 -14.351 1.00 72.00 270 VAL A O 1
ATOM 2124 N N . ASN A 1 271 ? 6.635 -5.376 -15.782 1.00 82.81 271 ASN A N 1
ATOM 2125 C CA . ASN A 1 271 ? 8.036 -4.973 -15.913 1.00 82.81 271 ASN A CA 1
ATOM 2126 C C . ASN A 1 271 ? 8.318 -3.594 -15.300 1.00 82.81 271 ASN A C 1
ATOM 2128 O O . ASN A 1 271 ? 9.153 -2.852 -15.817 1.00 82.81 271 ASN A O 1
ATOM 2132 N N . ASN A 1 272 ? 7.627 -3.226 -14.220 1.00 92.50 272 ASN A N 1
ATOM 2133 C CA . ASN A 1 272 ? 7.855 -1.955 -13.548 1.00 92.50 272 ASN A CA 1
ATOM 2134 C C . ASN A 1 272 ? 9.238 -1.935 -12.854 1.00 92.50 272 ASN A C 1
ATOM 2136 O O . ASN A 1 272 ? 9.435 -2.629 -11.849 1.00 92.50 272 ASN A O 1
ATOM 2140 N N . PRO A 1 273 ? 10.204 -1.123 -13.335 1.00 92.69 273 PRO A N 1
ATOM 2141 C CA . PRO A 1 273 ? 11.549 -1.102 -12.769 1.00 92.69 273 PRO A CA 1
ATOM 2142 C C . PRO A 1 273 ? 11.580 -0.522 -11.350 1.00 92.69 273 PRO A C 1
ATOM 2144 O O . PRO A 1 273 ? 12.458 -0.892 -10.572 1.00 92.69 273 PRO A O 1
ATOM 2147 N N . ILE A 1 274 ? 10.639 0.361 -10.996 1.00 95.62 274 ILE A N 1
ATOM 2148 C CA . ILE A 1 274 ? 10.543 0.954 -9.658 1.00 95.62 274 ILE A CA 1
ATOM 2149 C C . ILE A 1 274 ? 10.103 -0.117 -8.668 1.00 95.62 274 ILE A C 1
ATOM 2151 O O . ILE A 1 274 ? 10.827 -0.378 -7.710 1.00 95.62 274 ILE A O 1
ATOM 2155 N N . LEU A 1 275 ? 8.979 -0.787 -8.940 1.00 96.00 275 LEU A N 1
ATOM 2156 C CA . LEU A 1 275 ? 8.451 -1.832 -8.059 1.00 96.00 275 LEU A CA 1
ATOM 2157 C C . LEU A 1 275 ? 9.418 -3.014 -7.934 1.00 96.00 275 LEU A C 1
ATOM 2159 O O . LEU A 1 275 ? 9.648 -3.494 -6.830 1.00 96.00 275 LEU A O 1
ATOM 2163 N N . HIS A 1 276 ? 10.071 -3.425 -9.025 1.00 94.88 276 HIS A N 1
ATOM 2164 C CA . HIS A 1 276 ? 11.062 -4.501 -8.972 1.00 94.88 276 HIS A CA 1
ATOM 2165 C C . HIS A 1 276 ? 12.238 -4.184 -8.030 1.00 94.88 276 HIS A C 1
ATOM 2167 O O . HIS A 1 276 ? 12.614 -5.010 -7.193 1.00 94.88 276 HIS A O 1
ATOM 2173 N N . ASN A 1 277 ? 12.828 -2.987 -8.149 1.00 96.00 277 ASN A N 1
ATOM 2174 C CA . ASN A 1 277 ? 13.939 -2.578 -7.283 1.00 96.00 277 ASN A CA 1
ATOM 2175 C C . ASN A 1 277 ? 13.478 -2.333 -5.841 1.00 96.00 277 ASN A C 1
ATOM 2177 O O . ASN A 1 277 ? 14.215 -2.646 -4.906 1.00 96.00 277 ASN A O 1
ATOM 2181 N N . TRP A 1 278 ? 12.265 -1.811 -5.665 1.00 96.62 278 TRP A N 1
ATOM 2182 C CA . TRP A 1 278 ? 11.633 -1.617 -4.365 1.00 96.62 278 TRP A CA 1
ATOM 2183 C C . TRP A 1 278 ? 11.468 -2.949 -3.627 1.00 96.62 278 TRP A C 1
ATOM 2185 O O . TRP A 1 278 ? 11.969 -3.105 -2.514 1.00 96.62 278 TRP A O 1
ATOM 2195 N N . ASP A 1 279 ? 10.870 -3.943 -4.282 1.00 95.00 279 ASP A N 1
ATOM 2196 C CA . ASP A 1 279 ? 10.632 -5.271 -3.712 1.00 95.00 279 ASP A CA 1
ATOM 2197 C C . ASP A 1 279 ? 11.928 -5.996 -3.396 1.00 95.00 279 ASP A C 1
ATOM 2199 O O . ASP A 1 279 ? 12.086 -6.564 -2.318 1.00 95.00 279 ASP A O 1
ATOM 2203 N N . THR A 1 280 ? 12.891 -5.927 -4.316 1.00 94.06 280 THR A N 1
ATOM 2204 C CA . THR A 1 280 ? 14.218 -6.509 -4.110 1.00 94.06 280 THR A CA 1
ATOM 2205 C C . THR A 1 280 ? 14.897 -5.899 -2.886 1.00 94.06 280 THR A C 1
ATOM 2207 O O . THR A 1 280 ? 15.529 -6.618 -2.108 1.00 94.06 280 THR A O 1
ATOM 2210 N N . ARG A 1 281 ? 14.759 -4.582 -2.683 1.00 94.31 281 ARG A N 1
ATOM 2211 C CA . ARG A 1 281 ? 15.385 -3.914 -1.544 1.00 94.31 281 ARG A CA 1
ATOM 2212 C C . ARG A 1 281 ? 14.693 -4.248 -0.226 1.00 94.31 281 ARG A C 1
ATOM 2214 O O . ARG A 1 281 ? 15.391 -4.583 0.725 1.00 94.31 281 ARG A O 1
ATOM 2221 N N . TRP A 1 282 ? 13.364 -4.228 -0.173 1.00 94.88 282 TRP A N 1
ATOM 2222 C CA . TRP A 1 282 ? 12.627 -4.632 1.028 1.00 94.88 282 TRP A CA 1
ATOM 2223 C C . TRP A 1 282 ? 12.871 -6.101 1.385 1.00 94.88 282 TRP A C 1
ATOM 2225 O O . TRP A 1 282 ? 13.147 -6.415 2.542 1.00 94.88 282 TRP A O 1
ATOM 2235 N N . ALA A 1 283 ? 12.890 -6.999 0.397 1.00 92.12 283 ALA A N 1
ATOM 2236 C CA . ALA A 1 283 ? 13.191 -8.413 0.610 1.00 92.12 283 ALA A CA 1
ATOM 2237 C C . ALA A 1 283 ? 14.585 -8.647 1.222 1.00 92.12 283 ALA A C 1
ATOM 2239 O O . ALA A 1 283 ? 14.765 -9.604 1.976 1.00 92.12 283 ALA A O 1
ATOM 2240 N N . ALA A 1 284 ? 15.557 -7.768 0.951 1.00 90.69 284 ALA A N 1
ATOM 2241 C CA . ALA A 1 284 ? 16.901 -7.853 1.523 1.00 90.69 284 ALA A CA 1
ATOM 2242 C C . ALA A 1 284 ? 16.948 -7.588 3.042 1.00 90.69 284 ALA A C 1
ATOM 2244 O O . ALA A 1 284 ? 17.936 -7.948 3.682 1.00 90.69 284 ALA A O 1
ATOM 2245 N N . PHE A 1 285 ? 15.900 -6.996 3.629 1.00 90.69 285 PHE A N 1
ATOM 2246 C CA . PHE A 1 285 ? 15.805 -6.783 5.077 1.00 90.69 285 PHE A CA 1
ATOM 2247 C C . PHE A 1 285 ? 15.313 -8.012 5.851 1.00 90.69 285 PHE A C 1
ATOM 2249 O O . PHE A 1 285 ? 15.441 -8.038 7.078 1.00 90.69 285 PHE A O 1
ATOM 2256 N N . ARG A 1 286 ? 14.802 -9.048 5.165 1.00 86.56 286 ARG A N 1
ATOM 2257 C CA . ARG A 1 286 ? 14.465 -10.330 5.804 1.00 86.56 286 ARG A CA 1
ATOM 2258 C C . ARG A 1 286 ? 15.735 -11.023 6.276 1.00 86.56 286 ARG A C 1
ATOM 2260 O O . ARG A 1 286 ? 16.677 -11.195 5.496 1.00 86.56 286 ARG A O 1
ATOM 2267 N N . GLN A 1 287 ? 15.756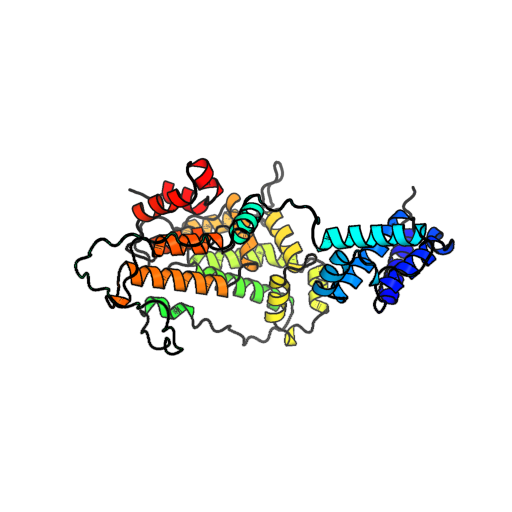 -11.496 7.521 1.00 74.19 287 GLN A N 1
ATOM 2268 C CA . GLN A 1 287 ? 16.874 -12.311 7.983 1.00 74.19 287 GLN A CA 1
ATOM 2269 C C . GLN A 1 287 ? 16.847 -13.683 7.303 1.00 74.19 287 GLN A C 1
ATOM 2271 O O . GLN A 1 287 ? 16.082 -14.581 7.654 1.00 74.19 287 GLN A O 1
ATOM 2276 N N . VAL A 1 288 ? 17.733 -13.884 6.328 1.00 69.31 288 VAL A N 1
ATOM 2277 C CA . VAL A 1 288 ? 17.969 -15.212 5.758 1.00 69.31 288 VAL A CA 1
ATOM 2278 C C . VAL A 1 288 ? 18.810 -16.013 6.750 1.00 69.31 288 VAL A C 1
ATOM 2280 O O . VAL A 1 288 ? 19.874 -15.558 7.182 1.00 69.31 288 VAL A O 1
ATOM 2283 N N . LYS A 1 289 ? 18.358 -17.225 7.103 1.00 60.88 289 LYS A N 1
ATOM 2284 C CA . LYS A 1 289 ? 19.091 -18.140 7.994 1.00 60.88 289 LYS A CA 1
ATOM 2285 C C . LYS A 1 289 ? 20.573 -18.208 7.591 1.00 60.88 289 LYS A C 1
ATOM 2287 O O . LYS A 1 289 ? 20.906 -18.681 6.509 1.00 60.88 289 LYS A O 1
ATOM 2292 N N . GLY A 1 290 ? 21.455 -17.727 8.472 1.00 60.59 290 GLY A N 1
ATOM 2293 C CA . GLY A 1 290 ? 22.912 -17.774 8.298 1.00 60.59 290 GLY A CA 1
ATOM 2294 C C . GLY A 1 290 ? 23.582 -16.507 7.747 1.00 60.59 290 GLY A C 1
ATOM 2295 O O . GLY A 1 290 ? 24.810 -16.464 7.724 1.00 60.59 290 GLY A O 1
ATOM 2296 N N . LYS A 1 291 ? 22.840 -15.460 7.357 1.00 62.88 291 LYS A N 1
ATOM 2297 C CA . LYS A 1 291 ? 23.418 -14.160 6.967 1.00 62.88 291 LYS A CA 1
ATOM 2298 C C . LYS A 1 291 ? 22.716 -13.019 7.695 1.00 62.88 291 LYS A C 1
ATOM 2300 O O . LYS A 1 291 ? 21.573 -12.694 7.394 1.00 62.88 291 LYS A O 1
ATOM 2305 N N . LYS A 1 292 ? 23.418 -12.394 8.643 1.00 63.56 292 LYS A N 1
ATOM 2306 C CA . LYS A 1 292 ? 22.954 -11.143 9.250 1.00 63.56 292 LYS A CA 1
ATOM 2307 C C . LYS A 1 292 ? 23.150 -10.002 8.244 1.00 63.56 292 LYS A C 1
ATOM 2309 O O . LYS A 1 292 ? 24.230 -9.939 7.646 1.00 63.56 292 LYS A O 1
ATOM 2314 N N . PRO A 1 293 ? 22.162 -9.109 8.060 1.00 67.44 293 PRO A N 1
ATOM 2315 C CA . PRO A 1 293 ? 22.372 -7.878 7.312 1.00 67.44 293 PRO A CA 1
ATOM 2316 C C . PRO A 1 293 ? 23.542 -7.108 7.924 1.00 67.44 293 PRO A C 1
ATOM 2318 O O . PRO A 1 293 ? 23.770 -7.178 9.139 1.00 67.44 293 PRO A O 1
ATOM 2321 N N . LYS A 1 294 ? 24.288 -6.367 7.100 1.00 76.25 294 LYS A N 1
ATOM 2322 C CA . LYS A 1 294 ? 25.277 -5.429 7.640 1.00 76.25 294 LYS A CA 1
ATOM 2323 C C . LYS A 1 294 ? 24.559 -4.473 8.603 1.00 76.25 294 LYS A C 1
ATOM 2325 O O . LYS A 1 294 ? 23.438 -4.073 8.291 1.00 76.25 294 LYS A O 1
ATOM 2330 N N . PRO A 1 295 ? 25.168 -4.088 9.738 1.00 74.38 295 PRO A N 1
ATOM 2331 C CA . PRO A 1 295 ? 24.525 -3.188 10.698 1.00 74.38 295 PRO A CA 1
ATOM 2332 C C . PRO A 1 295 ? 24.002 -1.896 10.056 1.00 74.38 295 PRO A C 1
ATOM 2334 O O . PRO A 1 295 ? 22.902 -1.461 10.369 1.00 74.38 295 PRO A O 1
ATOM 2337 N N . GLU A 1 296 ? 24.753 -1.353 9.096 1.00 78.62 296 GLU A N 1
ATOM 2338 C CA . GLU A 1 296 ? 24.422 -0.139 8.335 1.00 78.62 296 GLU A CA 1
ATOM 2339 C C . GLU A 1 296 ? 23.254 -0.313 7.351 1.00 78.62 296 GLU A C 1
ATOM 2341 O O . GLU A 1 296 ? 22.708 0.670 6.865 1.00 78.62 296 GLU A O 1
ATOM 2346 N N . GLU A 1 297 ? 22.859 -1.551 7.050 1.00 82.56 297 GLU A N 1
ATOM 2347 C CA . GLU A 1 297 ? 21.768 -1.892 6.131 1.00 82.56 297 GLU A CA 1
ATOM 2348 C C . GLU A 1 297 ? 20.566 -2.525 6.851 1.00 82.56 297 GLU A C 1
ATOM 2350 O O . GLU A 1 297 ? 19.622 -2.965 6.201 1.00 82.56 297 GLU A O 1
ATOM 2355 N N . ASN A 1 298 ? 20.578 -2.565 8.185 1.00 89.62 298 ASN A N 1
ATOM 2356 C CA . ASN A 1 298 ? 19.492 -3.110 8.989 1.00 89.62 298 ASN A CA 1
ATOM 2357 C C . ASN A 1 298 ? 18.553 -1.992 9.495 1.00 89.62 298 ASN A C 1
ATOM 2359 O O . ASN A 1 298 ? 18.985 -1.207 10.340 1.00 89.62 298 ASN A O 1
ATOM 2363 N N . PRO A 1 299 ? 17.286 -1.912 9.044 1.00 93.81 299 PRO A N 1
ATOM 2364 C CA . PRO A 1 299 ? 16.364 -0.851 9.462 1.00 93.81 299 PRO A CA 1
ATOM 2365 C C . PRO A 1 299 ? 15.750 -1.080 10.855 1.00 93.81 299 PRO A C 1
ATOM 2367 O O . PRO A 1 299 ? 15.308 -0.134 11.506 1.00 93.81 299 PRO A O 1
ATOM 2370 N N . TRP A 1 300 ? 15.738 -2.319 11.357 1.00 94.50 300 TRP A N 1
ATOM 2371 C CA . TRP A 1 300 ? 15.028 -2.693 12.588 1.00 94.50 300 TRP A CA 1
ATOM 2372 C C . TRP A 1 300 ? 15.499 -1.970 13.865 1.00 94.50 300 TRP A C 1
ATOM 2374 O O . TRP A 1 300 ? 14.674 -1.715 14.745 1.00 94.50 300 TRP A O 1
ATOM 2384 N N . PRO A 1 301 ? 16.795 -1.645 14.054 1.00 94.19 301 PRO A N 1
ATOM 2385 C CA . PRO A 1 301 ? 17.233 -0.791 15.156 1.00 94.19 301 PRO A CA 1
ATOM 2386 C C . PRO A 1 301 ? 16.627 0.616 15.101 1.00 94.19 301 PRO A C 1
ATOM 2388 O O . PRO A 1 301 ? 16.134 1.076 16.125 1.00 94.19 301 PRO A O 1
ATOM 2391 N N . LEU A 1 302 ? 16.578 1.253 13.922 1.00 94.75 302 LEU A N 1
ATOM 2392 C CA . LEU A 1 302 ? 16.023 2.605 13.766 1.00 94.75 302 LEU A CA 1
ATOM 2393 C C . LEU A 1 302 ? 14.544 2.644 14.155 1.00 94.75 302 LEU A C 1
ATOM 2395 O O . LEU A 1 302 ? 14.139 3.488 14.954 1.00 94.75 302 LEU A O 1
ATOM 2399 N N . PHE A 1 303 ? 13.765 1.672 13.675 1.00 96.94 303 PHE A N 1
ATOM 2400 C CA . PHE A 1 303 ? 12.357 1.544 14.044 1.00 96.94 303 PHE A CA 1
ATOM 2401 C C . PHE A 1 303 ? 12.160 1.345 15.552 1.00 96.94 303 PHE A C 1
ATOM 2403 O O . PHE A 1 303 ? 11.312 1.994 16.157 1.00 96.94 303 PHE A O 1
ATOM 2410 N N . ARG A 1 304 ? 12.957 0.479 16.194 1.00 96.75 304 ARG A N 1
ATOM 2411 C CA . ARG A 1 304 ? 12.851 0.226 17.642 1.00 96.75 304 ARG A CA 1
ATOM 2412 C C . ARG A 1 304 ? 13.257 1.429 18.485 1.00 96.75 304 ARG A C 1
ATOM 2414 O O . ARG A 1 304 ? 12.627 1.684 19.512 1.00 96.75 304 ARG A O 1
ATOM 2421 N N . GLU A 1 305 ? 14.292 2.155 18.080 1.00 96.31 305 GLU A N 1
ATOM 2422 C CA . GLU A 1 305 ? 14.723 3.371 18.767 1.00 96.31 305 GLU A CA 1
ATOM 2423 C C . GLU A 1 305 ? 13.654 4.461 18.698 1.00 96.31 305 GLU A C 1
ATOM 2425 O O . GLU A 1 305 ? 13.320 5.047 19.729 1.00 96.31 305 GLU A O 1
ATOM 2430 N N . ASP A 1 306 ? 13.086 4.705 17.515 1.00 97.25 306 ASP A N 1
ATOM 2431 C CA . ASP A 1 306 ? 12.015 5.687 17.337 1.00 97.25 306 ASP A CA 1
ATOM 2432 C C . ASP A 1 306 ? 10.752 5.290 18.117 1.00 97.25 306 ASP A C 1
ATOM 2434 O O . ASP A 1 306 ? 10.234 6.076 18.908 1.00 97.25 306 ASP A O 1
ATOM 2438 N N . ALA A 1 307 ? 10.336 4.026 18.018 1.00 97.06 307 ALA A N 1
ATOM 2439 C CA . ALA A 1 307 ? 9.205 3.469 18.758 1.00 97.06 307 ALA A CA 1
ATOM 2440 C C . ALA A 1 307 ? 9.353 3.551 20.280 1.00 97.06 307 ALA A C 1
ATOM 2442 O O . ALA A 1 307 ? 8.366 3.728 20.998 1.00 97.06 307 ALA A O 1
ATOM 2443 N N . THR A 1 308 ? 10.582 3.430 20.785 1.00 96.75 308 THR A N 1
ATOM 2444 C CA . THR A 1 308 ? 10.883 3.589 22.212 1.00 96.75 308 THR A CA 1
ATOM 2445 C C . THR A 1 308 ? 10.784 5.055 22.624 1.00 96.75 308 THR A C 1
ATOM 2447 O O . THR A 1 308 ? 10.181 5.358 23.650 1.00 96.75 308 THR A O 1
ATOM 2450 N N . LYS A 1 309 ? 11.320 5.975 21.811 1.00 96.50 309 LYS A N 1
ATOM 2451 C CA . LYS A 1 309 ? 11.252 7.425 22.061 1.00 96.50 309 LYS A CA 1
ATOM 2452 C C . LYS A 1 309 ? 9.819 7.963 21.990 1.00 96.50 309 LYS A C 1
ATOM 2454 O O . LYS A 1 309 ? 9.458 8.822 22.787 1.00 96.50 309 LYS A O 1
ATOM 2459 N N . ALA A 1 310 ? 9.016 7.461 21.056 1.00 95.00 310 ALA A N 1
ATOM 2460 C CA . ALA A 1 310 ? 7.657 7.928 20.778 1.00 95.00 310 ALA A CA 1
ATOM 2461 C C . ALA A 1 310 ? 6.545 7.042 21.379 1.00 95.00 310 ALA A C 1
ATOM 2463 O O . ALA A 1 310 ? 5.365 7.319 21.176 1.00 95.00 310 ALA A O 1
ATOM 2464 N N . ASN A 1 311 ? 6.904 5.995 22.130 1.00 94.69 311 ASN A N 1
ATOM 2465 C CA . ASN A 1 311 ? 5.991 5.089 22.835 1.00 94.69 311 ASN A CA 1
ATOM 2466 C C . ASN A 1 311 ? 4.913 4.402 21.957 1.00 94.69 311 ASN A C 1
ATOM 2468 O O . ASN A 1 311 ? 3.756 4.271 22.356 1.00 94.69 311 ASN A O 1
ATOM 2472 N N . TYR A 1 312 ? 5.285 3.886 20.784 1.00 95.62 312 TYR A N 1
ATOM 2473 C CA . TYR A 1 312 ? 4.407 3.068 19.923 1.00 95.62 312 TYR A CA 1
ATOM 2474 C C . TYR A 1 312 ? 4.986 1.657 19.727 1.00 95.62 312 TYR A C 1
ATOM 2476 O O . TYR A 1 312 ? 6.161 1.448 20.010 1.00 95.62 312 TYR A O 1
ATOM 2484 N N . LYS A 1 313 ? 4.201 0.657 19.308 1.00 94.88 313 LYS A N 1
ATOM 2485 C CA . LYS A 1 313 ? 4.698 -0.705 19.015 1.00 94.88 313 LYS A CA 1
ATOM 2486 C C . LYS A 1 313 ? 5.479 -0.678 17.688 1.00 94.88 313 LYS A C 1
ATOM 2488 O O . LYS A 1 313 ? 4.850 -0.379 16.674 1.00 94.88 313 LYS A O 1
ATOM 2493 N N . PRO A 1 314 ? 6.804 -0.939 17.677 1.00 96.19 314 PRO A N 1
ATOM 2494 C CA . PRO A 1 314 ? 7.607 -0.880 16.453 1.00 96.19 314 PRO A CA 1
ATOM 2495 C C . PRO A 1 314 ? 7.154 -1.934 15.437 1.00 96.19 314 PRO A C 1
ATOM 2497 O O . PRO A 1 314 ? 6.662 -2.975 15.874 1.00 96.19 314 PRO A O 1
ATOM 2500 N N . PRO A 1 315 ? 7.372 -1.703 14.129 1.00 95.94 315 PRO A N 1
ATOM 2501 C CA . PRO A 1 315 ? 7.284 -2.777 13.154 1.00 95.94 315 PRO A CA 1
ATOM 2502 C C . PRO A 1 315 ? 8.400 -3.807 13.367 1.00 95.94 315 PRO A C 1
ATOM 2504 O O . PRO A 1 315 ? 9.506 -3.462 13.812 1.00 95.94 315 PRO A O 1
ATOM 2507 N N . ASP A 1 316 ? 8.132 -5.048 12.986 1.00 92.00 316 ASP A N 1
ATOM 2508 C CA . ASP A 1 316 ? 9.105 -6.136 12.939 1.00 92.00 316 ASP A CA 1
ATOM 2509 C C . ASP A 1 316 ? 9.184 -6.809 11.551 1.00 92.00 316 ASP A C 1
ATOM 2511 O O . ASP A 1 316 ? 8.744 -6.261 10.539 1.00 92.00 316 ASP A O 1
ATOM 2515 N N . GLU A 1 317 ? 9.846 -7.968 11.475 1.00 91.12 317 GLU A N 1
ATOM 2516 C CA . GLU A 1 317 ? 10.037 -8.689 10.211 1.00 91.12 317 GLU A CA 1
ATOM 2517 C C . GLU A 1 317 ? 8.735 -9.257 9.634 1.00 91.12 317 GLU A C 1
ATOM 2519 O O . GLU A 1 317 ? 8.635 -9.385 8.408 1.00 91.12 317 GLU A O 1
ATOM 2524 N N . ASP A 1 318 ? 7.747 -9.564 10.479 1.00 90.75 318 ASP A N 1
ATOM 2525 C CA . ASP A 1 318 ? 6.443 -10.058 10.036 1.00 90.75 318 ASP A CA 1
ATOM 2526 C C . ASP A 1 318 ? 5.633 -8.919 9.385 1.00 90.75 318 ASP A C 1
ATOM 2528 O O . ASP A 1 318 ? 4.855 -9.150 8.456 1.00 90.75 318 ASP A O 1
ATOM 2532 N N . ASP A 1 319 ? 5.916 -7.670 9.768 1.00 93.56 319 ASP A N 1
ATOM 2533 C CA . ASP A 1 319 ? 5.296 -6.457 9.223 1.00 93.56 319 ASP A CA 1
ATOM 2534 C C . ASP A 1 319 ? 5.876 -5.997 7.875 1.00 93.56 319 ASP A C 1
ATOM 2536 O O . ASP A 1 319 ? 5.391 -5.032 7.274 1.00 93.56 319 ASP A O 1
ATOM 2540 N N . LEU A 1 320 ? 6.914 -6.670 7.365 1.00 93.69 320 LEU A N 1
ATOM 2541 C CA . LEU A 1 320 ? 7.621 -6.246 6.155 1.00 93.69 320 LEU A CA 1
ATOM 2542 C C . LEU A 1 320 ? 6.694 -6.106 4.942 1.00 93.69 320 LEU A C 1
ATOM 2544 O O . LEU A 1 320 ? 6.893 -5.201 4.136 1.00 93.69 320 LEU A O 1
ATOM 2548 N N . GLY A 1 321 ? 5.694 -6.985 4.812 1.00 93.06 321 GLY A N 1
ATOM 2549 C CA . GLY A 1 321 ? 4.721 -6.912 3.718 1.00 93.06 321 GLY A CA 1
ATOM 2550 C C . GLY A 1 321 ? 3.973 -5.578 3.712 1.00 93.06 321 GLY A C 1
ATOM 2551 O O . GLY A 1 321 ? 3.935 -4.894 2.694 1.00 93.06 321 GLY A O 1
ATOM 2552 N N . VAL A 1 322 ? 3.488 -5.141 4.879 1.00 93.31 322 VAL A N 1
ATOM 2553 C CA . VAL A 1 322 ? 2.772 -3.865 5.021 1.00 93.31 322 VAL A CA 1
ATOM 2554 C C . VAL A 1 322 ? 3.686 -2.681 4.715 1.00 93.31 322 VAL A C 1
ATOM 2556 O O . VAL A 1 322 ? 3.277 -1.772 3.996 1.00 93.31 322 VAL A O 1
ATOM 2559 N N . LEU A 1 323 ? 4.927 -2.691 5.216 1.00 95.38 323 LEU A N 1
ATOM 2560 C CA . LEU A 1 323 ? 5.907 -1.635 4.927 1.00 95.38 323 LEU A CA 1
ATOM 2561 C C . LEU A 1 323 ? 6.197 -1.534 3.424 1.00 95.38 323 LEU A C 1
ATOM 2563 O O . LEU A 1 323 ? 6.193 -0.448 2.848 1.00 95.38 323 LEU A O 1
ATOM 2567 N N . GLN A 1 324 ? 6.409 -2.681 2.784 1.00 95.19 324 GLN A N 1
ATOM 2568 C CA . GLN A 1 324 ? 6.685 -2.785 1.359 1.00 95.19 324 GLN A CA 1
ATOM 2569 C C . GLN A 1 324 ? 5.494 -2.317 0.509 1.00 95.19 324 GLN A C 1
ATOM 2571 O O . GLN A 1 324 ? 5.701 -1.689 -0.527 1.00 95.19 324 GLN A O 1
ATOM 2576 N N . ASP A 1 325 ? 4.256 -2.564 0.920 1.00 94.44 325 ASP A N 1
ATOM 2577 C CA . ASP A 1 325 ? 3.087 -2.252 0.094 1.00 94.44 325 ASP A CA 1
ATOM 2578 C C . ASP A 1 325 ? 2.594 -0.807 0.192 1.00 94.44 325 ASP A C 1
ATOM 2580 O O . ASP A 1 325 ? 1.766 -0.400 -0.621 1.00 94.44 325 ASP A O 1
ATOM 2584 N N . LEU A 1 326 ? 3.170 0.017 1.076 1.00 94.25 326 LEU A N 1
ATOM 2585 C CA . LEU A 1 326 ? 2.786 1.426 1.226 1.00 94.25 326 LEU A CA 1
ATOM 2586 C C . LEU A 1 326 ? 2.743 2.175 -0.114 1.00 94.25 326 LEU A C 1
ATOM 2588 O O . LEU A 1 326 ? 1.754 2.827 -0.426 1.00 94.25 326 LEU A O 1
ATOM 2592 N N . ILE A 1 327 ? 3.758 2.046 -0.971 1.00 94.50 327 ILE A N 1
ATOM 2593 C CA . ILE A 1 327 ? 3.773 2.793 -2.242 1.00 94.50 327 ILE A CA 1
ATOM 2594 C C . ILE A 1 327 ? 2.737 2.301 -3.269 1.00 94.50 327 ILE A C 1
ATOM 2596 O O . ILE A 1 327 ? 2.527 2.966 -4.278 1.00 94.50 327 ILE A O 1
ATOM 2600 N N . ARG A 1 328 ? 2.099 1.149 -3.028 1.00 93.75 328 ARG A N 1
ATOM 2601 C CA . ARG A 1 328 ? 1.077 0.547 -3.900 1.00 93.75 328 ARG A CA 1
ATOM 2602 C C . ARG A 1 328 ? -0.343 0.930 -3.511 1.00 93.75 328 ARG A C 1
ATOM 2604 O O . ARG A 1 328 ? -1.285 0.569 -4.206 1.00 93.75 328 ARG A O 1
ATOM 2611 N N . PHE A 1 329 ? -0.516 1.592 -2.376 1.00 93.06 329 PHE A N 1
ATOM 2612 C CA . PHE A 1 329 ? -1.838 1.884 -1.852 1.00 93.06 329 PHE A CA 1
ATOM 2613 C C . PHE A 1 329 ? -2.479 3.092 -2.529 1.00 93.06 329 PHE A C 1
ATOM 2615 O O . PHE A 1 329 ? -1.852 4.126 -2.746 1.00 93.06 329 PHE A O 1
ATOM 2622 N N . GLU A 1 330 ? -3.778 2.979 -2.792 1.00 92.12 330 GLU A N 1
ATOM 2623 C CA . GLU A 1 330 ? -4.582 4.057 -3.354 1.00 92.12 330 GLU A CA 1
ATOM 2624 C C . GLU A 1 330 ? -5.102 4.986 -2.248 1.00 92.12 330 GLU A C 1
ATOM 2626 O O . GLU A 1 330 ? -6.059 4.677 -1.530 1.00 92.12 330 GLU A O 1
ATOM 2631 N N . ILE A 1 331 ? -4.489 6.167 -2.142 1.00 93.25 331 ILE A N 1
ATOM 2632 C CA . ILE A 1 331 ? -4.833 7.209 -1.159 1.00 93.25 331 ILE A CA 1
ATOM 2633 C C . ILE A 1 331 ? -6.332 7.555 -1.186 1.00 93.25 331 ILE A C 1
ATOM 2635 O O . ILE A 1 331 ? -6.956 7.694 -0.131 1.00 93.25 331 ILE A O 1
ATOM 2639 N N . GLU A 1 332 ? -6.931 7.671 -2.373 1.00 94.06 332 GLU A N 1
ATOM 2640 C CA . GLU A 1 332 ? -8.340 8.056 -2.530 1.00 94.06 332 GLU A CA 1
ATOM 2641 C C . GLU A 1 332 ? -9.299 6.995 -1.986 1.00 94.06 332 GLU A C 1
ATOM 2643 O O . GLU A 1 332 ? -10.238 7.317 -1.250 1.00 94.06 332 GLU A O 1
ATOM 2648 N N . SER A 1 333 ? -9.027 5.723 -2.287 1.00 94.94 333 SER A N 1
ATOM 2649 C CA . SER A 1 333 ? -9.787 4.577 -1.785 1.00 94.94 333 SER A CA 1
ATOM 2650 C C . SER A 1 333 ? -9.764 4.535 -0.254 1.00 94.94 333 SER A C 1
ATOM 2652 O O . SER A 1 333 ? -10.789 4.282 0.385 1.00 94.94 333 SER A O 1
ATOM 2654 N N . PHE A 1 334 ? -8.626 4.876 0.353 1.00 95.75 334 PHE A N 1
ATOM 2655 C CA . PHE A 1 334 ? -8.439 4.863 1.805 1.00 95.75 334 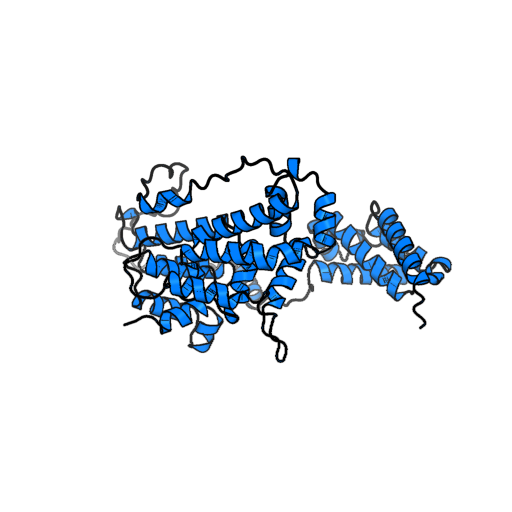PHE A CA 1
ATOM 2656 C C . PHE A 1 334 ? -9.141 6.046 2.471 1.00 95.75 334 PHE A C 1
ATOM 2658 O O . PHE A 1 334 ? -9.856 5.870 3.459 1.00 95.75 334 PHE A O 1
ATOM 2665 N N . ALA A 1 335 ? -9.000 7.246 1.903 1.00 96.31 335 ALA A N 1
ATOM 2666 C CA . ALA A 1 335 ? -9.688 8.440 2.379 1.00 96.31 335 ALA A CA 1
ATOM 2667 C C . ALA A 1 335 ? -11.215 8.281 2.299 1.00 96.31 335 ALA A C 1
ATOM 2669 O O . ALA A 1 335 ? -11.929 8.641 3.239 1.00 96.31 335 ALA A O 1
ATOM 2670 N N . LYS A 1 336 ? -11.722 7.694 1.206 1.00 97.06 336 LYS A N 1
ATOM 2671 C CA . LYS A 1 336 ? -13.142 7.366 1.041 1.00 97.06 336 LYS A CA 1
ATOM 2672 C C . LYS A 1 336 ? -13.613 6.359 2.087 1.00 97.06 336 LYS A C 1
ATOM 2674 O O . LYS A 1 336 ? -14.627 6.601 2.738 1.00 97.06 336 LYS A O 1
ATOM 2679 N N . ALA A 1 337 ? -12.879 5.263 2.267 1.00 97.62 337 ALA A N 1
ATOM 2680 C CA . ALA A 1 337 ? -13.226 4.238 3.241 1.00 97.62 337 ALA A CA 1
ATOM 2681 C C . ALA A 1 337 ? -13.278 4.795 4.668 1.00 97.62 337 ALA A C 1
ATOM 2683 O O . ALA A 1 337 ? -14.265 4.591 5.372 1.00 97.62 337 ALA A O 1
ATOM 2684 N N . TRP A 1 338 ? -12.264 5.565 5.073 1.00 97.62 338 TRP A N 1
ATOM 2685 C CA . TRP A 1 338 ? -12.231 6.182 6.397 1.00 97.62 338 TRP A CA 1
ATOM 2686 C C . TRP A 1 338 ? -13.377 7.182 6.605 1.00 97.62 338 TRP A C 1
ATOM 2688 O O . TRP A 1 338 ? -14.000 7.192 7.668 1.00 97.62 338 TRP A O 1
ATOM 2698 N N . ARG A 1 339 ? -13.711 7.979 5.580 1.00 97.75 339 ARG A N 1
ATOM 2699 C CA . ARG A 1 339 ? -14.856 8.901 5.615 1.00 97.75 339 ARG A CA 1
ATOM 2700 C C . ARG A 1 339 ? -16.181 8.159 5.795 1.00 97.75 339 ARG A C 1
ATOM 2702 O O . ARG A 1 339 ? -16.966 8.549 6.653 1.00 97.75 339 ARG A O 1
ATOM 2709 N N . GLU A 1 340 ? -16.421 7.093 5.028 1.00 97.75 340 GLU A N 1
ATOM 2710 C CA . GLU A 1 340 ? -17.637 6.274 5.156 1.00 97.75 340 GLU A CA 1
ATOM 2711 C C . GLU A 1 340 ? -17.732 5.607 6.539 1.00 97.75 340 GLU A C 1
ATOM 2713 O O . GLU A 1 340 ? -18.800 5.608 7.145 1.00 97.75 340 GLU A O 1
ATOM 2718 N N . ILE A 1 341 ? -16.624 5.076 7.071 1.00 97.69 341 ILE A N 1
ATOM 2719 C CA . ILE A 1 341 ? -16.583 4.498 8.425 1.00 97.69 341 ILE A CA 1
ATOM 2720 C C . ILE A 1 341 ? -16.945 5.558 9.474 1.00 97.69 341 ILE A C 1
ATOM 2722 O O . ILE A 1 341 ? -17.752 5.289 10.362 1.00 97.69 341 ILE A O 1
ATOM 2726 N N . GLY A 1 342 ? -16.395 6.770 9.358 1.00 97.00 342 GLY A N 1
ATOM 2727 C CA . GLY A 1 342 ? -16.726 7.876 10.255 1.00 97.00 342 GLY A CA 1
ATOM 2728 C C . GLY A 1 342 ? -18.195 8.304 10.174 1.00 97.00 342 GLY A C 1
ATOM 2729 O O . GLY A 1 342 ? -18.826 8.494 11.209 1.00 97.00 342 GLY A O 1
ATOM 2730 N N . GLN A 1 343 ? -18.770 8.367 8.970 1.00 96.50 343 GLN A N 1
ATOM 2731 C CA . GLN A 1 343 ? -20.199 8.653 8.784 1.00 96.50 343 GLN A CA 1
ATOM 2732 C C . GLN A 1 343 ? -21.086 7.582 9.428 1.00 96.50 343 GLN A C 1
ATOM 2734 O O . GLN A 1 343 ? -22.052 7.915 10.107 1.00 96.50 343 GLN A O 1
ATOM 2739 N N . LEU A 1 344 ? -20.752 6.298 9.261 1.00 97.31 344 LEU A N 1
ATOM 2740 C CA . LEU A 1 344 ? -21.501 5.205 9.889 1.00 97.31 344 LEU A CA 1
ATOM 2741 C C . LEU A 1 344 ? -21.397 5.242 11.416 1.00 97.31 344 LEU A C 1
ATOM 2743 O O . LEU A 1 344 ? -22.381 4.969 12.098 1.00 97.31 344 LEU A O 1
ATOM 2747 N N . TYR A 1 345 ? -20.229 5.605 11.953 1.00 97.19 345 TYR A N 1
ATOM 2748 C CA . TYR A 1 345 ? -20.059 5.807 13.388 1.00 97.19 345 TYR A CA 1
ATOM 2749 C C . TYR A 1 345 ? -20.990 6.911 13.904 1.00 97.19 345 TYR A C 1
ATOM 2751 O O . TYR A 1 345 ? -21.700 6.704 14.890 1.00 97.19 345 TYR A O 1
ATOM 2759 N N . GLU A 1 346 ? -21.015 8.061 13.226 1.00 95.94 346 GLU A N 1
ATOM 2760 C CA . GLU A 1 346 ? -21.873 9.184 13.604 1.00 95.94 346 GLU A CA 1
ATOM 2761 C C . GLU A 1 346 ? -23.356 8.808 13.517 1.00 95.94 346 GLU A C 1
ATOM 2763 O O . GLU A 1 346 ? -24.100 9.027 14.467 1.00 95.94 346 GLU A O 1
ATOM 2768 N N . GLN A 1 347 ? -23.780 8.166 12.429 1.00 95.88 347 GLN A N 1
ATOM 2769 C CA . GLN A 1 347 ? -25.168 7.740 12.237 1.00 95.88 347 GLN A CA 1
ATOM 2770 C C . GLN A 1 347 ? -25.629 6.689 13.254 1.00 95.88 347 GLN A C 1
ATOM 2772 O O . GLN A 1 347 ? -26.802 6.673 13.622 1.00 95.88 347 GLN A O 1
ATOM 2777 N N . GLU A 1 348 ? -24.747 5.786 13.691 1.00 96.31 348 GLU A N 1
ATOM 2778 C CA . GLU A 1 348 ? -25.106 4.736 14.649 1.00 96.31 348 GLU A CA 1
ATOM 2779 C C . GLU A 1 348 ? -25.107 5.248 16.096 1.00 96.31 348 GLU A C 1
ATOM 2781 O O . GLU A 1 348 ? -26.037 4.950 16.847 1.00 96.31 348 GLU A O 1
ATOM 2786 N N . PHE A 1 349 ? -24.099 6.032 16.495 1.00 94.81 349 PHE A N 1
ATOM 2787 C CA . PHE A 1 349 ? -23.875 6.383 17.904 1.00 94.81 349 PHE A CA 1
ATOM 2788 C C . PHE A 1 349 ? -24.183 7.835 18.272 1.00 94.81 349 PHE A C 1
ATOM 2790 O O . PHE A 1 349 ? -24.367 8.128 19.457 1.00 94.81 349 PHE A O 1
ATOM 2797 N N . THR A 1 350 ? -24.213 8.749 17.303 1.00 91.69 350 THR A N 1
ATOM 2798 C CA . THR A 1 350 ? -24.439 10.186 17.522 1.00 91.69 350 THR A CA 1
ATOM 2799 C C . THR A 1 350 ? -25.308 10.788 16.406 1.00 91.69 350 THR A C 1
ATOM 2801 O O . THR A 1 350 ? -24.861 11.714 15.725 1.00 91.69 350 THR A O 1
ATOM 2804 N N . PRO A 1 351 ? -26.530 10.269 16.176 1.00 88.69 351 PRO A N 1
ATOM 2805 C CA . PRO A 1 351 ? -27.410 10.790 15.130 1.00 88.69 351 PRO A CA 1
ATOM 2806 C C . PRO A 1 351 ? -27.748 12.269 15.385 1.00 88.69 351 PRO A C 1
ATOM 2808 O O . PRO A 1 351 ? -28.123 12.642 16.499 1.00 88.69 351 PRO A O 1
ATOM 2811 N N . ASN A 1 352 ? -27.709 13.118 14.356 1.00 85.25 352 ASN A N 1
ATOM 2812 C CA . ASN A 1 352 ? -28.229 14.486 14.498 1.00 85.25 352 ASN A CA 1
ATOM 2813 C C . ASN A 1 352 ? -29.763 14.507 14.426 1.00 85.25 352 ASN A C 1
ATOM 2815 O O . ASN A 1 352 ? -30.416 15.323 15.075 1.00 85.25 352 ASN A O 1
ATOM 2819 N N . ALA A 1 353 ? -30.349 13.585 13.657 1.00 89.12 353 ALA A N 1
ATOM 2820 C CA . ALA A 1 353 ? -31.788 13.443 13.493 1.00 89.12 353 ALA A CA 1
ATOM 2821 C C . ALA A 1 353 ? -32.215 11.971 13.459 1.00 89.12 353 ALA A C 1
ATOM 2823 O O . ALA A 1 353 ? -31.477 11.089 13.028 1.00 89.12 353 ALA A O 1
ATOM 2824 N N . ARG A 1 354 ? -33.473 11.699 13.832 1.00 85.25 354 ARG A N 1
ATOM 2825 C CA . ARG A 1 354 ? -34.039 10.337 13.813 1.00 85.25 354 ARG A CA 1
ATOM 2826 C C . ARG A 1 354 ? -34.017 9.689 12.422 1.00 85.25 354 ARG A C 1
ATOM 2828 O O . ARG A 1 354 ? -33.946 8.472 12.333 1.00 85.25 354 ARG A O 1
ATOM 2835 N N . GLN A 1 355 ? -34.102 10.488 11.358 1.00 89.25 355 GLN A N 1
ATOM 2836 C CA . GLN A 1 355 ? -34.049 10.001 9.973 1.00 89.25 355 GLN A CA 1
ATOM 2837 C C . GLN A 1 355 ? -32.634 9.576 9.547 1.00 89.25 355 GLN A C 1
ATOM 2839 O O . GLN A 1 355 ? -32.498 8.779 8.628 1.00 89.25 355 GLN A O 1
ATOM 2844 N N . GLU A 1 356 ? -31.602 10.075 10.230 1.00 88.19 356 GLU A N 1
ATOM 2845 C CA . GLU A 1 356 ? -30.193 9.758 9.970 1.00 88.19 356 GLU A CA 1
ATOM 2846 C C . GLU A 1 356 ? -29.677 8.611 10.850 1.00 88.19 356 GLU A C 1
ATOM 2848 O O . GLU A 1 356 ? -28.551 8.157 10.667 1.00 88.19 356 GLU A O 1
ATOM 2853 N N . GLN A 1 357 ? -30.484 8.136 11.806 1.00 94.31 357 GLN A N 1
ATOM 2854 C CA . GLN A 1 357 ? -30.106 7.042 12.693 1.00 94.31 357 GLN A CA 1
ATOM 2855 C C . GLN A 1 357 ? -29.936 5.749 11.892 1.00 94.31 357 GLN A C 1
ATOM 2857 O O . GLN A 1 357 ? -30.904 5.181 11.377 1.00 94.31 357 GLN A O 1
ATOM 2862 N N . ALA A 1 358 ? -28.709 5.241 11.859 1.00 94.19 358 ALA A N 1
ATOM 2863 C CA . ALA A 1 358 ? -28.428 3.923 11.319 1.00 94.19 358 ALA A CA 1
ATOM 2864 C C . ALA A 1 358 ? -28.882 2.826 12.293 1.00 94.19 358 ALA A C 1
ATOM 2866 O O . ALA A 1 358 ? -28.984 3.029 13.507 1.00 94.19 358 ALA A O 1
ATOM 2867 N N . ARG A 1 359 ? -29.152 1.631 11.760 1.00 95.81 359 ARG A N 1
ATOM 2868 C CA . ARG A 1 359 ? -29.437 0.457 12.596 1.00 95.81 359 ARG A CA 1
ATOM 2869 C C . ARG A 1 359 ? -28.211 0.051 13.416 1.00 95.81 359 ARG A C 1
ATOM 2871 O O . ARG A 1 359 ? -27.079 0.275 12.994 1.00 95.81 359 ARG A O 1
ATOM 2878 N N . GLU A 1 360 ? -28.451 -0.656 14.516 1.00 94.44 360 GLU A N 1
ATOM 2879 C CA . GLU A 1 360 ? -27.380 -1.295 15.281 1.00 94.44 360 GLU A CA 1
ATOM 2880 C C . GLU A 1 360 ? -26.559 -2.247 14.387 1.00 94.44 360 GLU A C 1
ATOM 2882 O O . GLU A 1 360 ? -27.094 -3.011 13.567 1.00 94.44 360 GLU A O 1
ATOM 2887 N N . GLY A 1 361 ? -25.237 -2.167 14.525 1.00 95.62 361 GLY A N 1
ATOM 2888 C CA . GLY A 1 361 ? -24.257 -2.928 13.761 1.00 95.62 361 GLY A CA 1
ATOM 2889 C C . GLY A 1 361 ? -23.929 -2.360 12.378 1.00 95.62 361 GLY A C 1
ATOM 2890 O O . GLY A 1 361 ? -23.157 -2.994 11.658 1.00 95.62 361 GLY A O 1
ATOM 2891 N N . ALA A 1 362 ? -24.471 -1.204 11.982 1.00 97.12 362 ALA A N 1
ATOM 2892 C CA . ALA A 1 362 ? -24.173 -0.592 10.686 1.00 97.12 362 ALA A CA 1
ATOM 2893 C C . ALA A 1 362 ? -22.679 -0.262 10.522 1.00 97.12 362 ALA A C 1
ATOM 2895 O O . ALA A 1 362 ? -22.099 -0.556 9.476 1.00 97.12 362 ALA A O 1
ATOM 2896 N N . LEU A 1 363 ? -22.032 0.263 11.564 1.00 97.75 363 LEU A N 1
ATOM 2897 C CA . LEU A 1 363 ? -20.596 0.524 11.596 1.00 97.75 363 LEU A CA 1
ATOM 2898 C C . LEU A 1 363 ? -19.788 -0.763 11.444 1.00 97.75 363 LEU A C 1
ATOM 2900 O O . LEU A 1 363 ? -18.863 -0.814 10.637 1.00 97.75 363 LEU A O 1
ATOM 2904 N N . ARG A 1 364 ? -20.143 -1.813 12.195 1.00 97.56 364 ARG A N 1
ATOM 2905 C CA . ARG A 1 364 ? -19.484 -3.126 12.097 1.00 97.56 364 ARG A CA 1
ATOM 2906 C C . ARG A 1 364 ? -19.545 -3.641 10.661 1.00 97.56 364 ARG A C 1
ATOM 2908 O O . ARG A 1 364 ? -18.524 -4.037 10.109 1.00 97.56 364 ARG A O 1
ATOM 2915 N N . ASP A 1 365 ? -20.727 -3.610 10.058 1.00 97.50 365 ASP A N 1
ATOM 2916 C CA . ASP A 1 365 ? -20.936 -4.106 8.699 1.00 97.50 365 ASP A CA 1
ATOM 2917 C C . ASP A 1 365 ? -20.197 -3.234 7.666 1.00 97.50 365 ASP A C 1
ATOM 2919 O O . ASP A 1 365 ? -19.653 -3.754 6.691 1.00 97.50 365 ASP A O 1
ATOM 2923 N N . GLY A 1 366 ? -20.094 -1.923 7.910 1.00 97.44 366 GLY A N 1
ATOM 2924 C CA . GLY A 1 366 ? -19.276 -0.999 7.125 1.00 97.44 366 GLY A CA 1
ATOM 2925 C C . GLY A 1 366 ? -17.778 -1.291 7.196 1.00 97.44 366 GLY A C 1
ATOM 2926 O O . GLY A 1 366 ? -17.115 -1.311 6.158 1.00 97.44 366 GLY A O 1
ATOM 2927 N N . ILE A 1 367 ? -17.252 -1.574 8.392 1.00 97.62 367 ILE A N 1
ATOM 2928 C CA . ILE A 1 367 ? -15.857 -1.993 8.576 1.00 97.62 367 ILE A CA 1
ATOM 2929 C C . ILE A 1 367 ? -15.615 -3.308 7.831 1.00 97.62 367 ILE A C 1
ATOM 2931 O O . ILE A 1 367 ? -14.699 -3.371 7.021 1.00 97.62 367 ILE A O 1
ATOM 2935 N N . MET A 1 368 ? -16.476 -4.319 8.003 1.00 97.06 368 MET A N 1
ATOM 2936 C CA . MET A 1 368 ? -16.344 -5.607 7.302 1.00 97.06 368 MET A CA 1
ATOM 2937 C C . MET A 1 368 ? -16.389 -5.452 5.776 1.00 97.06 368 MET A C 1
ATOM 2939 O O . MET A 1 368 ? -15.575 -6.045 5.065 1.00 97.06 368 MET A O 1
ATOM 2943 N N . LYS A 1 369 ? -17.305 -4.618 5.262 1.00 97.00 369 LYS A N 1
ATOM 2944 C CA . LYS A 1 369 ? -17.384 -4.268 3.836 1.00 97.00 369 LYS A CA 1
ATOM 2945 C C . LYS A 1 369 ? -16.046 -3.719 3.350 1.00 97.00 369 LYS A C 1
ATOM 2947 O O . LYS A 1 369 ? -15.541 -4.189 2.334 1.00 97.00 369 LYS A O 1
ATOM 2952 N N . TRP A 1 370 ? -15.474 -2.738 4.043 1.00 96.81 370 TRP A N 1
ATOM 2953 C CA . TRP A 1 370 ? -14.213 -2.128 3.623 1.00 96.81 370 TRP A CA 1
ATOM 2954 C C . TRP A 1 370 ? -13.012 -3.057 3.806 1.00 96.81 370 TRP A C 1
ATOM 2956 O O . TRP A 1 370 ? -12.177 -3.109 2.910 1.00 96.81 370 TRP A O 1
ATOM 2966 N N . SER A 1 371 ? -12.974 -3.878 4.856 1.00 95.44 371 SER A N 1
ATOM 2967 C CA . SER A 1 371 ? -11.957 -4.924 5.021 1.00 95.44 371 SER A CA 1
ATOM 2968 C C . SER A 1 371 ? -11.938 -5.935 3.879 1.00 95.44 371 SER A C 1
ATOM 2970 O O . SER A 1 371 ? -10.875 -6.439 3.557 1.00 95.44 371 SER A O 1
ATOM 2972 N N . SER A 1 372 ? -13.081 -6.212 3.244 1.00 94.69 372 SER A N 1
ATOM 2973 C CA . SER A 1 372 ? -13.140 -7.098 2.069 1.00 94.69 372 SER A CA 1
ATOM 2974 C C . SER A 1 372 ? -12.778 -6.427 0.738 1.00 94.69 372 SER A C 1
ATOM 2976 O O . SER A 1 372 ? -12.593 -7.118 -0.260 1.00 94.69 372 SER A O 1
ATOM 2978 N N . LYS A 1 373 ? -12.750 -5.088 0.693 1.00 96.06 373 LYS A N 1
ATOM 2979 C CA . LYS A 1 373 ? -12.544 -4.306 -0.539 1.00 96.06 373 LYS A CA 1
ATOM 2980 C C . LYS A 1 373 ? -11.160 -3.686 -0.643 1.00 96.06 373 LYS A C 1
ATOM 2982 O O . LYS A 1 373 ? -10.689 -3.454 -1.750 1.00 96.06 373 LYS A O 1
ATOM 2987 N N . LEU A 1 374 ? -10.582 -3.316 0.493 1.00 95.44 374 LEU A N 1
ATOM 2988 C CA . LEU A 1 374 ? -9.260 -2.711 0.556 1.00 95.44 374 LEU A CA 1
ATOM 2989 C C . LEU A 1 374 ? -8.180 -3.794 0.457 1.00 95.44 374 LEU A C 1
ATOM 2991 O O . LEU A 1 374 ? -8.482 -4.964 0.698 1.00 95.44 374 LEU A O 1
ATOM 2995 N N . PRO A 1 375 ? -6.932 -3.411 0.131 1.00 94.06 375 PRO A N 1
ATOM 2996 C CA . PRO A 1 375 ? -5.796 -4.317 0.210 1.00 94.06 375 PRO A CA 1
ATOM 2997 C C . PRO A 1 375 ? -5.679 -4.978 1.586 1.00 94.06 375 PRO A C 1
ATOM 2999 O O . PRO A 1 375 ? -6.183 -4.453 2.590 1.00 94.06 375 PRO A O 1
ATOM 3002 N N . ASP A 1 376 ? -4.980 -6.111 1.617 1.00 91.44 376 ASP A N 1
ATOM 3003 C CA . ASP A 1 376 ? -4.762 -6.901 2.825 1.00 91.44 376 ASP A CA 1
ATOM 3004 C C . ASP A 1 376 ? -4.313 -6.017 3.998 1.00 91.44 376 ASP A C 1
ATOM 3006 O O . ASP A 1 376 ? -3.549 -5.060 3.846 1.00 91.44 376 ASP A O 1
ATOM 3010 N N . HIS A 1 377 ? -4.834 -6.321 5.186 1.00 92.69 377 HIS A N 1
ATOM 3011 C CA . HIS A 1 377 ? -4.551 -5.633 6.452 1.00 92.69 377 HIS A CA 1
ATOM 3012 C C . HIS A 1 377 ? -5.058 -4.190 6.588 1.00 92.69 377 HIS A C 1
ATOM 3014 O O . HIS A 1 377 ? -5.248 -3.715 7.708 1.00 92.69 377 HIS A O 1
ATOM 3020 N N . VAL A 1 378 ? -5.378 -3.482 5.503 1.00 94.94 378 VAL A N 1
ATOM 3021 C CA . VAL A 1 378 ? -5.795 -2.069 5.576 1.00 94.94 378 VAL A CA 1
ATOM 3022 C C . VAL A 1 378 ? -7.099 -1.900 6.358 1.00 94.94 378 VAL A C 1
ATOM 3024 O O . VAL A 1 378 ? -7.210 -1.022 7.216 1.00 94.94 378 VAL A O 1
ATOM 3027 N N . GLY A 1 379 ? -8.092 -2.758 6.111 1.00 95.50 379 GLY A N 1
ATOM 3028 C CA . GLY A 1 379 ? -9.350 -2.708 6.859 1.00 95.50 379 GLY A CA 1
ATOM 3029 C C . GLY A 1 379 ? -9.179 -3.026 8.347 1.00 95.50 379 GLY A C 1
ATOM 3030 O O . GLY A 1 379 ? -9.872 -2.452 9.186 1.00 95.50 379 GLY A O 1
ATOM 3031 N N . GLU A 1 380 ? -8.221 -3.891 8.689 1.00 95.88 380 GLU A N 1
ATOM 3032 C CA . GLU A 1 380 ? -7.843 -4.165 10.079 1.00 95.88 380 GLU A CA 1
ATOM 3033 C C . GLU A 1 380 ? -7.264 -2.914 10.742 1.00 95.88 380 GLU A C 1
ATOM 3035 O O . GLU A 1 380 ? -7.694 -2.531 11.830 1.00 95.88 380 GLU A O 1
ATOM 3040 N N . LEU A 1 381 ? -6.345 -2.228 10.056 1.00 96.56 381 LEU A N 1
ATOM 3041 C CA . LEU A 1 381 ? -5.753 -0.981 10.533 1.00 96.56 381 LEU A CA 1
ATOM 3042 C C . LEU A 1 381 ? -6.812 0.107 10.741 1.00 96.56 381 LEU A C 1
ATOM 3044 O O . LEU A 1 381 ? -6.720 0.845 11.718 1.00 96.56 381 LEU A O 1
ATOM 3048 N N . PHE A 1 382 ? -7.850 0.189 9.902 1.00 97.75 382 PHE A N 1
ATOM 3049 C CA . PHE A 1 382 ? -8.972 1.108 10.136 1.00 97.75 382 PHE A CA 1
ATOM 3050 C C . PHE A 1 382 ? -9.848 0.719 11.324 1.00 97.75 382 PHE A C 1
ATOM 3052 O O . PHE A 1 382 ? -10.302 1.609 12.046 1.00 97.75 382 PHE A O 1
ATOM 3059 N N . ALA A 1 383 ? -10.053 -0.571 11.585 1.00 97.75 383 ALA A N 1
ATOM 3060 C CA . ALA A 1 383 ? -10.732 -1.004 12.802 1.00 97.75 383 ALA A CA 1
ATOM 3061 C C . ALA A 1 383 ? -9.940 -0.597 14.059 1.00 97.75 383 ALA A C 1
ATOM 3063 O O . ALA A 1 383 ? -10.511 -0.023 14.990 1.00 97.75 383 ALA A O 1
ATOM 3064 N N . ILE A 1 384 ? -8.618 -0.808 14.058 1.00 97.62 384 ILE A N 1
ATOM 3065 C CA . ILE A 1 384 ? -7.733 -0.395 15.158 1.00 97.62 384 ILE A CA 1
ATOM 3066 C C . ILE A 1 384 ? -7.688 1.137 15.273 1.00 97.62 384 ILE A C 1
ATOM 3068 O O . ILE A 1 384 ? -7.798 1.682 16.369 1.00 97.62 384 ILE A O 1
ATOM 3072 N N . LYS A 1 385 ? -7.609 1.864 14.152 1.00 97.50 385 LYS A N 1
ATOM 3073 C CA . LYS A 1 385 ? -7.716 3.331 14.133 1.00 97.50 385 LYS A CA 1
ATOM 3074 C C . LYS A 1 385 ? -9.011 3.801 14.787 1.00 97.50 385 LYS A C 1
ATOM 3076 O O . LYS A 1 385 ? -9.005 4.762 15.560 1.00 97.50 385 LYS A O 1
ATOM 3081 N N . GLY A 1 386 ? -10.107 3.104 14.495 1.00 96.88 386 GLY A N 1
ATOM 3082 C CA . GLY A 1 386 ? -11.410 3.322 15.100 1.00 96.88 386 GLY A CA 1
ATOM 3083 C C . GLY A 1 386 ? -11.361 3.256 16.624 1.00 96.88 386 GLY A C 1
ATOM 3084 O O . GLY A 1 386 ? -11.853 4.176 17.264 1.00 96.88 386 GLY A O 1
ATOM 3085 N N . TYR A 1 387 ? -10.697 2.254 17.207 1.00 97.12 387 TYR A N 1
ATOM 3086 C CA . TYR A 1 387 ? -10.542 2.119 18.665 1.00 97.12 387 TYR A CA 1
ATOM 3087 C C . TYR A 1 387 ? -9.893 3.345 19.331 1.00 97.12 387 TYR A C 1
ATOM 3089 O O . TYR A 1 387 ? -10.327 3.804 20.393 1.00 97.12 387 TYR A O 1
ATOM 3097 N N . TYR A 1 388 ? -8.864 3.903 18.691 1.00 96.44 388 TYR A N 1
ATOM 3098 C CA . TYR A 1 388 ? -8.148 5.067 19.213 1.00 96.44 388 TYR A CA 1
ATOM 3099 C C . TYR A 1 388 ? -8.842 6.404 18.927 1.00 96.44 388 TYR A C 1
ATOM 3101 O O . TYR A 1 388 ? -8.591 7.376 19.641 1.00 96.44 388 TYR A O 1
ATOM 3109 N N . THR A 1 389 ? -9.686 6.465 17.892 1.00 95.81 389 THR A N 1
ATOM 3110 C CA . THR A 1 389 ? -10.330 7.708 17.427 1.00 95.81 389 THR A CA 1
ATOM 3111 C C . THR A 1 389 ? -11.747 7.876 17.969 1.00 95.81 389 THR A C 1
ATOM 3113 O O . THR A 1 389 ? -12.170 8.988 18.286 1.00 95.81 389 THR A O 1
ATOM 3116 N N . PHE A 1 390 ? -12.502 6.784 18.053 1.00 95.25 390 PHE A N 1
ATOM 3117 C CA . PHE A 1 390 ? -13.929 6.795 18.323 1.00 95.25 390 PHE A CA 1
ATOM 3118 C C . PHE A 1 390 ? -14.227 6.283 19.741 1.00 95.25 390 PHE A C 1
ATOM 3120 O O . PHE A 1 390 ? -13.999 5.107 20.026 1.00 95.25 390 PHE A O 1
ATOM 3127 N N . PRO A 1 391 ? -14.798 7.114 20.635 1.00 93.12 391 PRO A N 1
ATOM 3128 C CA . PRO A 1 391 ? -15.008 6.741 22.037 1.00 93.12 391 PRO A CA 1
ATOM 3129 C C . PRO A 1 391 ? -15.840 5.470 22.260 1.00 93.12 391 PRO A C 1
ATOM 3131 O O . PRO A 1 391 ? -15.590 4.744 23.220 1.00 93.12 391 PRO A O 1
ATOM 3134 N N . ARG A 1 392 ? -16.826 5.191 21.390 1.00 94.88 392 ARG A N 1
ATOM 3135 C CA . ARG A 1 392 ? -17.694 3.999 21.497 1.00 94.88 392 ARG A CA 1
ATOM 3136 C C . ARG A 1 392 ? -17.085 2.726 20.905 1.00 94.88 392 ARG A C 1
ATOM 3138 O O . ARG A 1 392 ? -17.665 1.659 21.073 1.00 94.88 392 ARG A O 1
ATOM 3145 N N . ILE A 1 393 ? -15.939 2.820 20.232 1.00 95.69 393 ILE A N 1
ATOM 3146 C CA . ILE A 1 393 ? -15.180 1.647 19.798 1.00 95.69 393 ILE A CA 1
ATOM 3147 C C . ILE A 1 393 ? -14.211 1.301 20.925 1.00 95.69 393 ILE A C 1
ATOM 3149 O O . ILE A 1 393 ? -13.115 1.846 21.026 1.00 95.69 393 ILE A O 1
ATOM 3153 N N . ASP A 1 394 ? -14.662 0.436 21.824 1.00 94.75 394 ASP A N 1
ATOM 3154 C CA . ASP A 1 394 ? -13.889 -0.064 22.956 1.00 94.75 394 ASP A CA 1
ATOM 3155 C C . ASP A 1 394 ? -13.327 -1.470 22.681 1.00 94.75 394 ASP A C 1
ATOM 3157 O O . ASP A 1 394 ? -13.511 -2.048 21.602 1.00 94.75 394 ASP A O 1
ATOM 3161 N N . GLY A 1 395 ? -12.621 -2.041 23.660 1.00 95.06 395 GLY A N 1
ATOM 3162 C CA . GLY A 1 395 ? -12.055 -3.377 23.506 1.00 95.06 395 GLY A CA 1
ATOM 3163 C C . GLY A 1 395 ? -13.120 -4.452 23.322 1.00 95.06 395 GLY A C 1
ATOM 3164 O O . GLY A 1 395 ? -12.917 -5.401 22.566 1.00 95.06 395 GLY A O 1
ATOM 3165 N N . HIS A 1 396 ? -14.303 -4.275 23.911 1.00 95.56 396 HIS A N 1
ATOM 3166 C CA . HIS A 1 396 ? -15.409 -5.204 23.731 1.00 95.56 396 HIS A CA 1
ATOM 3167 C C . HIS A 1 396 ? -15.961 -5.177 22.295 1.00 95.56 396 HIS A C 1
ATOM 3169 O O . HIS A 1 396 ? -16.243 -6.237 21.725 1.00 95.56 396 HIS A O 1
ATOM 3175 N N . PHE A 1 397 ? -16.069 -3.998 21.676 1.00 96.75 397 PHE A N 1
ATOM 3176 C CA . PHE A 1 397 ? -16.396 -3.860 20.258 1.00 96.75 397 PHE A CA 1
ATOM 3177 C C . PHE A 1 397 ? -15.352 -4.558 19.385 1.00 96.75 397 PHE A C 1
ATOM 3179 O O . PHE A 1 397 ? -15.721 -5.365 18.533 1.00 96.75 397 PHE A O 1
ATOM 3186 N N . ILE A 1 398 ? -14.059 -4.307 19.619 1.00 97.50 398 ILE A N 1
ATOM 3187 C CA . ILE A 1 398 ? -12.969 -4.902 18.831 1.00 97.50 398 ILE A CA 1
ATOM 3188 C C . ILE A 1 398 ? -12.965 -6.432 18.948 1.00 97.50 398 ILE A C 1
ATOM 3190 O O . ILE A 1 398 ? -12.944 -7.123 17.927 1.00 97.50 398 ILE A O 1
ATOM 3194 N N . ARG A 1 399 ? -13.084 -6.987 20.162 1.00 95.75 399 ARG A N 1
ATOM 3195 C CA . ARG A 1 399 ? -13.180 -8.443 20.375 1.00 95.75 399 ARG A CA 1
ATOM 3196 C C . ARG A 1 399 ? -14.402 -9.041 19.660 1.00 95.75 399 ARG A C 1
ATOM 3198 O O . ARG A 1 399 ? -14.299 -10.104 19.047 1.00 95.75 399 ARG A O 1
ATOM 3205 N N . ARG A 1 400 ? -15.557 -8.358 19.672 1.00 96.19 400 ARG A N 1
ATOM 3206 C CA . ARG A 1 400 ? -16.750 -8.788 18.915 1.00 96.19 400 ARG A CA 1
ATOM 3207 C C . ARG A 1 400 ? -16.558 -8.685 17.405 1.00 96.19 400 ARG A C 1
ATOM 3209 O O . ARG A 1 400 ? -17.033 -9.562 16.686 1.00 96.19 400 ARG A O 1
ATOM 3216 N N . LEU A 1 401 ? -15.870 -7.652 16.924 1.00 97.00 401 LEU A N 1
ATOM 3217 C CA . LEU A 1 401 ? -15.574 -7.461 15.508 1.00 97.00 401 LEU A CA 1
ATOM 3218 C C . LEU A 1 401 ? -14.693 -8.600 14.979 1.00 97.00 401 LEU A C 1
ATOM 3220 O O . LEU A 1 401 ? -15.055 -9.203 13.970 1.00 97.00 401 LEU A O 1
ATOM 3224 N N . VAL A 1 402 ? -13.626 -8.966 15.700 1.00 96.75 402 VAL A N 1
ATOM 3225 C CA . VAL A 1 402 ? -12.717 -10.075 15.345 1.00 96.75 402 VAL A CA 1
ATOM 3226 C C . VAL A 1 402 ? -13.462 -11.394 15.115 1.00 96.75 402 VAL A C 1
ATOM 3228 O O . VAL A 1 402 ? -13.126 -12.140 14.197 1.00 96.75 402 VAL A O 1
ATOM 3231 N N . ASN A 1 403 ? -14.532 -11.665 15.868 1.00 95.75 403 ASN A N 1
ATOM 3232 C CA . ASN A 1 403 ? -15.334 -12.881 15.692 1.00 95.75 403 ASN A CA 1
ATOM 3233 C C . ASN A 1 403 ? -16.013 -12.989 14.313 1.00 95.75 403 ASN A C 1
ATOM 3235 O O . ASN A 1 403 ? -16.405 -14.087 13.924 1.00 95.75 403 ASN A O 1
ATOM 3239 N N . ASN A 1 404 ? -16.138 -11.889 13.563 1.00 96.00 404 ASN A N 1
ATOM 3240 C CA . ASN A 1 404 ? -16.700 -11.892 12.207 1.00 96.00 404 ASN A CA 1
ATOM 3241 C C . ASN A 1 404 ? -15.680 -12.324 11.143 1.00 96.00 404 ASN A C 1
ATOM 3243 O O . ASN A 1 404 ? -16.075 -12.638 10.024 1.00 96.00 404 ASN A O 1
ATOM 3247 N N . PHE A 1 405 ? -14.388 -12.378 11.482 1.00 94.44 405 PHE A N 1
ATOM 3248 C CA . PHE A 1 405 ? -13.329 -12.794 10.561 1.00 94.44 405 PHE A CA 1
ATOM 3249 C C . PHE A 1 405 ? -13.079 -14.308 10.565 1.00 94.44 405 PHE A C 1
ATOM 3251 O O . PHE A 1 405 ? -12.321 -14.796 9.734 1.00 94.44 405 PHE A O 1
ATOM 3258 N N . GLY A 1 406 ? -13.707 -15.083 11.455 1.00 93.94 406 GLY A N 1
ATOM 3259 C CA . GLY A 1 406 ? -13.551 -16.540 11.469 1.00 93.94 406 GLY A CA 1
ATOM 3260 C C . GLY A 1 406 ? -14.284 -17.233 12.614 1.00 93.94 406 GLY A C 1
ATOM 3261 O O . GLY A 1 406 ? -14.563 -16.631 13.656 1.00 93.94 406 GLY A O 1
ATOM 3262 N N . ARG A 1 407 ? -14.574 -18.528 12.435 1.00 92.62 407 ARG A N 1
ATOM 3263 C CA . ARG A 1 407 ? -15.260 -19.362 13.438 1.00 92.62 407 ARG A CA 1
ATOM 3264 C C . ARG A 1 407 ? -14.307 -19.878 14.512 1.00 92.62 407 ARG A C 1
ATOM 3266 O O . ARG A 1 407 ? -14.741 -20.118 15.634 1.00 92.62 407 ARG A O 1
ATOM 3273 N N . SER A 1 408 ? -13.027 -20.029 14.176 1.00 95.06 408 SER A N 1
ATOM 3274 C CA . SER A 1 408 ? -11.962 -20.428 15.101 1.00 95.06 408 SER A CA 1
ATOM 3275 C C . SER A 1 408 ? -10.894 -19.344 15.239 1.00 95.06 408 SER A C 1
ATOM 3277 O O . SER A 1 408 ? -10.728 -18.507 14.351 1.00 95.06 408 SER A O 1
ATOM 3279 N N . ASP A 1 409 ? -10.113 -19.386 16.319 1.00 92.19 409 ASP A N 1
ATOM 3280 C CA . ASP A 1 409 ? -9.003 -18.444 16.526 1.00 92.19 409 ASP A CA 1
ATOM 3281 C C . ASP A 1 409 ? -7.920 -18.553 15.447 1.00 92.19 409 ASP A C 1
ATOM 3283 O O . ASP A 1 409 ? -7.314 -17.550 15.074 1.00 92.19 409 ASP A O 1
ATOM 3287 N N . SER A 1 410 ? -7.713 -19.750 14.890 1.00 94.25 410 SER A N 1
ATOM 3288 C CA . SER A 1 410 ? -6.795 -19.949 13.766 1.00 94.25 410 SER A CA 1
ATOM 3289 C C . SER A 1 410 ? -7.291 -19.256 12.495 1.00 94.25 410 SER A C 1
ATOM 3291 O O . SER A 1 410 ? -6.505 -18.593 11.822 1.00 94.25 410 SER A O 1
ATOM 3293 N N . GLU A 1 411 ? -8.589 -19.351 12.185 1.00 94.56 411 GLU A N 1
ATOM 3294 C CA . GLU A 1 411 ? -9.173 -18.643 11.039 1.00 94.56 411 GLU A CA 1
ATOM 3295 C C . GLU 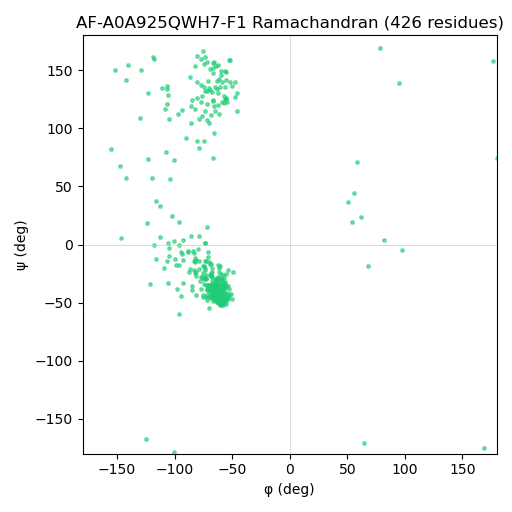A 1 411 ? -9.117 -17.127 11.223 1.00 94.56 411 GLU A C 1
ATOM 3297 O O . GLU A 1 411 ? -8.757 -16.418 10.288 1.00 94.56 411 GLU A O 1
ATOM 3302 N N . ARG A 1 412 ? -9.414 -16.632 12.431 1.00 93.88 412 ARG A N 1
ATOM 3303 C CA . ARG A 1 412 ? -9.364 -15.197 12.747 1.00 93.88 412 ARG A CA 1
ATOM 3304 C C . ARG A 1 412 ? -7.958 -14.638 12.579 1.00 93.88 412 ARG A C 1
ATOM 3306 O O . ARG A 1 412 ? -7.797 -13.625 11.916 1.00 93.88 412 ARG A O 1
ATOM 3313 N N . ARG A 1 413 ? -6.939 -15.326 13.104 1.00 93.38 413 ARG A N 1
ATOM 3314 C CA . ARG A 1 413 ? -5.532 -14.925 12.936 1.00 93.38 413 ARG A CA 1
ATOM 3315 C C . ARG A 1 413 ? -5.059 -14.994 11.487 1.00 93.38 413 ARG A C 1
ATOM 3317 O O . ARG A 1 413 ? -4.181 -14.236 11.114 1.00 93.38 413 ARG A O 1
ATOM 3324 N N . ARG A 1 414 ? -5.618 -15.891 10.672 1.00 93.25 414 ARG A N 1
ATOM 3325 C CA . ARG A 1 414 ? -5.287 -15.962 9.244 1.00 93.25 414 ARG A CA 1
ATOM 3326 C C . ARG A 1 414 ? -5.934 -14.829 8.449 1.00 93.25 414 ARG A C 1
ATOM 3328 O O . ARG A 1 414 ? -5.289 -14.268 7.576 1.00 93.25 414 ARG A O 1
ATOM 3335 N N . ASN A 1 415 ? -7.202 -14.533 8.725 1.00 93.62 415 ASN A N 1
ATOM 3336 C CA . ASN A 1 415 ? -7.990 -13.577 7.946 1.00 93.62 415 ASN A CA 1
ATOM 3337 C C . ASN A 1 415 ? -7.831 -12.127 8.432 1.00 93.62 415 ASN A C 1
ATOM 3339 O O . ASN A 1 415 ? -8.097 -11.206 7.668 1.00 93.62 415 ASN A O 1
ATOM 3343 N N . ALA A 1 416 ? -7.456 -11.932 9.698 1.00 95.12 416 ALA A N 1
ATOM 3344 C CA . ALA A 1 416 ? -7.215 -10.629 10.302 1.00 95.12 416 ALA A CA 1
ATOM 3345 C C . ALA A 1 416 ? -6.098 -10.703 11.371 1.00 95.12 416 ALA A C 1
ATOM 3347 O O . ALA A 1 416 ? -6.383 -10.590 12.571 1.00 95.12 416 ALA A O 1
ATOM 3348 N N . PRO A 1 417 ? -4.835 -10.963 10.974 1.00 94.06 417 PRO A N 1
ATOM 3349 C CA . PRO A 1 417 ? -3.719 -11.145 11.905 1.00 94.06 417 PRO A CA 1
ATOM 3350 C C . PRO A 1 417 ? -3.475 -9.940 12.818 1.00 94.06 417 PRO A C 1
ATOM 3352 O O . PRO A 1 417 ? -3.315 -10.123 14.027 1.00 94.06 417 PRO A O 1
ATOM 3355 N N . PHE A 1 418 ? -3.495 -8.720 12.276 1.00 94.38 418 PHE A N 1
ATOM 3356 C CA . PHE A 1 418 ? -3.222 -7.498 13.032 1.00 94.38 418 PHE A CA 1
ATOM 3357 C C . PHE A 1 418 ? -4.328 -7.205 14.035 1.00 94.38 418 PHE A C 1
ATOM 3359 O O . PHE A 1 418 ? -4.057 -6.902 15.198 1.00 94.38 418 PHE A O 1
ATOM 3366 N N . LEU A 1 419 ? -5.584 -7.317 13.602 1.00 96.00 419 LEU A N 1
ATOM 3367 C CA . LEU A 1 419 ? -6.725 -7.068 14.474 1.00 96.00 419 LEU A CA 1
ATOM 3368 C C . LEU A 1 419 ? -6.841 -8.147 15.556 1.00 96.00 419 L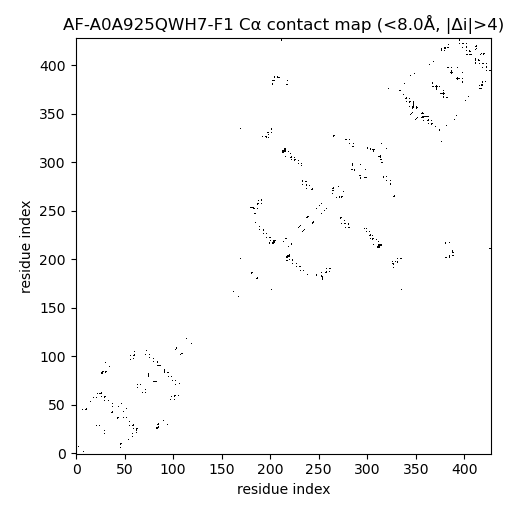EU A C 1
ATOM 3370 O O . LEU A 1 419 ? -7.180 -7.830 16.695 1.00 96.00 419 LEU A O 1
ATOM 3374 N N . ALA A 1 420 ? -6.548 -9.408 15.222 1.00 95.31 420 ALA A N 1
ATOM 3375 C CA . ALA A 1 420 ? -6.564 -10.507 16.179 1.00 95.31 420 ALA A CA 1
ATOM 3376 C C . ALA A 1 420 ? -5.462 -10.363 17.240 1.00 95.31 420 ALA A C 1
ATOM 3378 O O . ALA A 1 420 ? -5.761 -10.519 18.424 1.00 95.31 420 ALA A O 1
ATOM 3379 N N . ASP A 1 421 ? -4.225 -10.040 16.845 1.00 94.12 421 ASP A N 1
ATOM 3380 C CA . ASP A 1 421 ? -3.134 -9.763 17.792 1.00 94.12 421 ASP A CA 1
ATOM 3381 C C . ASP A 1 421 ? -3.460 -8.547 18.666 1.00 94.12 421 ASP A C 1
ATOM 3383 O O . ASP A 1 421 ? -3.356 -8.603 19.892 1.00 94.12 421 ASP A O 1
ATOM 3387 N N . PHE A 1 422 ? -3.952 -7.462 18.064 1.00 95.00 422 PHE A N 1
ATOM 3388 C CA . PHE A 1 422 ? -4.355 -6.272 18.807 1.00 95.00 422 PHE A CA 1
ATOM 3389 C C . PHE A 1 422 ? -5.435 -6.593 19.847 1.00 95.00 422 PHE A C 1
ATOM 3391 O O . PHE A 1 422 ? -5.268 -6.286 21.024 1.00 95.00 422 PHE A O 1
ATOM 3398 N N . ALA A 1 423 ? -6.503 -7.288 19.447 1.00 94.94 423 ALA A N 1
ATOM 3399 C CA . ALA A 1 423 ? -7.603 -7.654 20.335 1.00 94.94 423 ALA A CA 1
ATOM 3400 C C . ALA A 1 423 ? -7.179 -8.569 21.495 1.00 94.94 423 ALA A C 1
ATOM 3402 O O . ALA A 1 423 ? -7.825 -8.545 22.541 1.00 94.94 423 ALA A O 1
ATOM 3403 N N . GLN A 1 424 ? -6.134 -9.383 21.323 1.00 91.94 424 GLN A N 1
ATOM 3404 C CA . GLN A 1 424 ? -5.587 -10.238 22.384 1.00 91.94 424 GLN A CA 1
ATOM 3405 C C . GLN A 1 424 ? -4.796 -9.440 23.424 1.00 91.94 424 GLN A C 1
ATOM 3407 O O . GLN A 1 424 ? -4.786 -9.819 24.591 1.00 91.94 424 GLN A O 1
ATOM 3412 N N . ASN A 1 425 ? -4.193 -8.326 23.010 1.00 90.94 425 ASN A N 1
ATOM 3413 C CA . ASN A 1 425 ? -3.346 -7.482 23.850 1.00 90.94 425 ASN A CA 1
ATOM 3414 C C . ASN A 1 425 ? -4.082 -6.276 24.466 1.00 90.94 425 ASN A C 1
ATOM 3416 O O . ASN A 1 425 ? -3.467 -5.496 25.192 1.00 90.94 425 ASN A O 1
ATOM 3420 N N . LEU A 1 426 ? -5.380 -6.106 24.191 1.00 91.06 426 LEU A N 1
ATOM 3421 C CA . LEU A 1 426 ? -6.206 -5.099 24.861 1.00 91.06 426 LEU A CA 1
ATOM 3422 C C . LEU A 1 426 ? -6.416 -5.471 26.332 1.00 91.06 426 LEU A C 1
ATOM 3424 O O . LEU A 1 426 ? -6.774 -6.615 26.638 1.00 91.06 426 LEU A O 1
ATOM 3428 N N . MET A 1 427 ? -6.226 -4.492 27.220 1.00 76.00 427 MET A N 1
ATOM 3429 C CA . MET A 1 427 ? -6.586 -4.627 28.631 1.00 76.00 427 MET A CA 1
ATOM 3430 C C . MET A 1 427 ? -8.113 -4.728 28.767 1.00 76.00 427 MET A C 1
ATOM 3432 O O . MET A 1 427 ? -8.846 -4.190 27.933 1.00 76.00 427 MET A O 1
ATOM 3436 N N . ASP A 1 428 ? -8.571 -5.481 29.768 1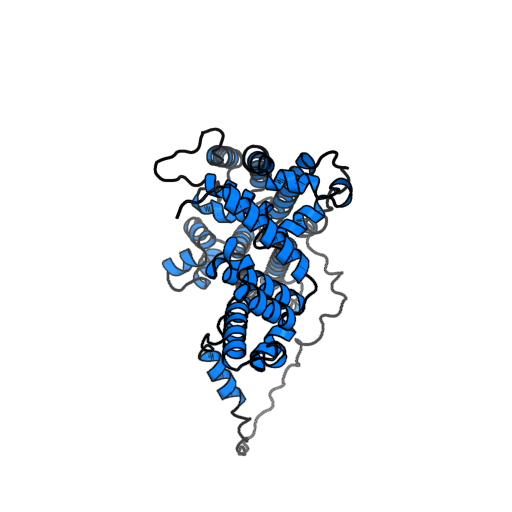.00 59.81 428 ASP A N 1
ATOM 3437 C CA . ASP A 1 428 ? -10.001 -5.688 30.045 1.00 59.81 428 ASP A CA 1
ATOM 3438 C C . ASP A 1 428 ? -10.694 -4.460 30.643 1.00 59.81 428 ASP A C 1
ATOM 3440 O O . ASP A 1 428 ? -10.066 -3.762 31.476 1.00 59.81 428 ASP A O 1
#

Mean predicted aligned error: 17.3 Å

Foldseek 3Di:
DDPDVVLVVVLVVVLVVLLVVLVPPALQVLLVVLVVLLPDPVNCVRDDPVRSLVSSLVSSLVNCVVVPPVVLVVCVVVLVPVNHYDDDPVSSVVSSVSSVVSSCVVVNDPDPPDPVVVVVVVVVVVPPDDDDDDDDDDDDDDDDDDDDDDDDDPDPPPPPPPDDPVLVPLPPPPDPQPDQDPADLVLVLCLLLVLLLNQLVLLADDDFPDPDAAALSHHNLSSVLLSVCCVQAQSVQLCVDPVVVVVRVPDPCSVVGSVVVLVLLQVPDPPRSNLVSLVVRLVLQADDPPDDDDPSNHSQVSQVVSCVVRVHDGDDNVCSVVSSCSSNFDSVLSSVLLVVLVLQLCQDPPNPDPVSNDDPCSSLVSLVVSCVVGPHQSSLSSLSSCCRHPPPSHLVVLVVSLCVQDVDLVSSCVRHVNSSVVSVPDDD

Sequence (428 aa):
MNNNPQDNKTFETKVANLIAATRHLEVAQILMLRRLTMADPESRRWASERQLTVVFNVIVAKAMERAGMDRLREARAKNFVTMVPPGSDSQRQADFQVLSEVATQMLGNPQAPMSEHEAALDKLLAIGPAQARERTTRASAPIKEPPPLFAAQLGPDSDRLIMPAKMRGLTDMEVDDEKPFTDFPTLFDDTICAFSRKLLTLFQVRNTDRPERMPFMLAPQFGACYEDVLRRMVLPAMRSSRHIQQMGMNYNWAEVGGAKLLDIIQAGEVNNPILHNWDTRWAAFRQVKGKKPKPEENPWPLFREDATKANYKPPDEDDLGVLQDLIRFEIESFAKAWREIGQLYEQEFTPNARQEQAREGALRDGIMKWSSKLPDHVGELFAIKGYYTFPRIDGHFIRRLVNNFGRSDSERRRNAPFLADFAQNLMD

Solvent-accessible surface area (backbone atoms only — not comparable to full-atom values): 25702 Å² total; per-residue (Å²): 133,87,84,51,74,69,54,54,57,53,34,52,53,52,50,52,51,51,52,63,70,48,68,84,49,53,59,30,55,50,52,50,49,49,55,52,50,74,70,34,72,71,50,56,74,64,39,54,74,68,56,50,50,54,55,50,50,54,53,48,45,56,37,47,60,73,66,31,69,66,56,48,52,55,33,56,77,55,71,36,63,93,47,57,52,90,71,56,72,71,58,40,51,54,52,46,50,53,51,51,54,47,46,29,74,74,72,45,66,95,75,64,78,72,55,70,65,57,60,50,48,54,54,56,65,68,55,62,86,77,82,78,75,87,76,84,88,75,93,75,83,93,77,87,80,80,81,94,85,85,86,85,82,87,63,96,75,72,88,72,72,84,71,61,83,88,68,61,78,75,77,76,75,74,74,86,78,82,68,87,58,91,47,57,72,60,39,54,52,50,41,54,42,51,50,45,38,64,47,38,58,74,44,35,59,76,90,59,91,67,87,70,63,41,52,37,68,33,33,66,68,41,46,60,55,50,40,51,45,36,64,73,58,43,49,57,60,37,56,71,34,67,63,48,47,50,54,57,70,73,49,65,53,79,77,57,44,51,63,54,56,50,52,55,56,68,64,64,51,97,80,36,63,65,59,54,40,49,50,56,51,55,58,62,67,55,81,49,93,94,50,79,65,56,77,92,63,46,60,62,62,59,41,46,52,50,20,63,77,70,58,30,40,50,71,57,80,87,44,44,63,63,67,64,44,52,79,74,58,59,59,66,64,50,55,51,49,53,51,52,46,51,52,33,44,36,20,52,77,58,48,91,43,84,89,54,46,44,58,92,62,48,38,58,53,46,46,54,52,41,40,75,69,45,63,88,66,50,30,40,52,51,54,55,41,37,44,59,72,36,88,87,36,42,62,69,50,48,49,58,52,45,56,75,50,29,95,46,73,69,43,17,41,70,70,35,44,67,44,40,55,49,50,70,71,51,77,133